Protein AF-A0AAN1D539-F1 (afdb_monomer_lite)

pLDDT: mean 79.66, std 16.35, range [31.19, 98.0]

Secondary structure (DSSP, 8-state):
-EEEE-STT-EEEEE-HHHHHHHHHHHHHHHHHHHTT-TT------TT-SS-----SS-HHHHHHHHHHHTT-GGGS-SS-TTT--HHHHHHHHHHHHHHHHHHHHTT--HHHHHHIIIII-----EEPPTT--HHHHHHHHHHH-----HHHHHHHHHHHHTTT-HHHHHHHHHHHHHHH-SSS-GGGGS-HHHHHHHTTTTTS-S----SHHHHHHHHSS--SSS--------HHHHHHHHHH---TTHHHHHTTEE-SS-HHHHHHHHHHHHT-S-----GGGHHHHHIIIIITSTTHHHHHHHHHHHHHHHHHHHHHHS-EEEEETTEEEEE-EEEEE-TTS-EEEEETT-BTTB-THHHHHHHHHHHHHHHHTS--TT-HHHHHHHHHHH-

Structure (mmCIF, N/CA/C/O backbone):
data_AF-A0AAN1D539-F1
#
_entry.id   AF-A0AAN1D539-F1
#
loop_
_atom_site.group_PDB
_atom_site.id
_atom_site.type_symbol
_atom_site.label_atom_id
_atom_site.label_alt_id
_atom_site.label_comp_id
_atom_site.label_asym_id
_atom_site.label_entity_id
_atom_site.label_seq_id
_atom_site.pdbx_PDB_ins_code
_atom_site.Cartn_x
_atom_site.Cartn_y
_atom_site.Cartn_z
_atom_site.occupancy
_atom_site.B_iso_or_equiv
_atom_site.auth_seq_id
_atom_site.auth_comp_id
_atom_site.auth_asym_id
_atom_site.auth_atom_id
_atom_site.pdbx_PDB_model_num
ATOM 1 N N . MET A 1 1 ? 2.096 -0.057 -26.545 1.00 83.75 1 MET A N 1
ATOM 2 C CA . MET A 1 1 ? 1.986 1.341 -27.005 1.00 83.75 1 MET A CA 1
ATOM 3 C C . MET A 1 1 ? 0.612 1.522 -27.594 1.00 83.75 1 MET A C 1
ATOM 5 O O . MET A 1 1 ? 0.191 0.674 -28.377 1.00 83.75 1 MET A O 1
ATOM 9 N N . VAL A 1 2 ? -0.075 2.587 -27.202 1.00 86.12 2 VAL A N 1
ATOM 10 C CA . VAL A 1 2 ? -1.389 2.921 -27.751 1.00 86.12 2 VAL A CA 1
ATOM 11 C C . VAL A 1 2 ? -1.200 3.983 -28.823 1.00 86.12 2 VAL A C 1
ATOM 13 O O . VAL A 1 2 ? -0.500 4.972 -28.594 1.00 86.12 2 VAL A O 1
ATOM 16 N N . VAL A 1 3 ? -1.780 3.757 -30.000 1.00 89.12 3 VAL A N 1
ATOM 17 C CA . VAL A 1 3 ? -1.596 4.623 -31.165 1.00 89.12 3 VAL A CA 1
ATOM 18 C C . VAL A 1 3 ? -2.914 4.986 -31.837 1.00 89.12 3 VAL A C 1
ATOM 20 O O . VAL A 1 3 ? -3.861 4.199 -31.842 1.00 89.12 3 VAL A O 1
ATOM 23 N N . PHE A 1 4 ? -2.936 6.154 -32.468 1.00 88.00 4 PHE A N 1
ATOM 24 C CA . PHE A 1 4 ? -3.959 6.566 -33.416 1.00 88.00 4 PHE A CA 1
ATOM 25 C C . PHE A 1 4 ? -3.418 6.463 -34.844 1.00 88.00 4 PHE A C 1
ATOM 27 O O . PHE A 1 4 ? -2.313 6.920 -35.139 1.00 88.00 4 PHE A O 1
ATOM 34 N N . ASP A 1 5 ? -4.189 5.845 -35.733 1.00 89.44 5 ASP A N 1
ATOM 35 C CA . ASP A 1 5 ? -3.827 5.697 -37.143 1.00 89.44 5 ASP A CA 1
ATOM 36 C C . ASP A 1 5 ? -4.238 6.961 -37.915 1.00 89.44 5 ASP A C 1
ATOM 38 O O . ASP A 1 5 ? -5.424 7.198 -38.157 1.00 89.44 5 ASP A O 1
ATOM 42 N N . ARG A 1 6 ? -3.253 7.790 -38.287 1.00 83.38 6 ARG A N 1
ATOM 43 C CA . ARG A 1 6 ? -3.459 9.015 -39.080 1.00 83.38 6 ARG A CA 1
ATOM 44 C C . ARG A 1 6 ? -3.491 8.729 -40.591 1.00 83.38 6 ARG A C 1
ATOM 46 O O . ARG A 1 6 ? -3.676 9.657 -41.377 1.00 83.38 6 ARG A O 1
ATOM 53 N N . GLY A 1 7 ? -3.345 7.466 -41.005 1.00 81.75 7 GLY A N 1
ATOM 54 C CA . GLY A 1 7 ? -3.226 7.047 -42.399 1.00 81.75 7 GLY A CA 1
ATOM 55 C C . GLY A 1 7 ? -1.806 7.193 -42.961 1.00 81.75 7 GLY A C 1
ATOM 56 O O . GLY A 1 7 ? -0.940 7.842 -42.377 1.00 81.75 7 GLY A O 1
ATOM 57 N N . SER A 1 8 ? -1.566 6.594 -44.133 1.00 78.06 8 SER A N 1
ATOM 58 C CA . SER A 1 8 ? -0.257 6.594 -44.823 1.00 78.06 8 SER A CA 1
ATOM 59 C C . SER A 1 8 ? 0.903 6.056 -43.967 1.00 78.06 8 SER A C 1
ATOM 61 O O . SER A 1 8 ? 1.977 6.652 -43.945 1.00 78.06 8 SER A O 1
ATOM 63 N N . ASP A 1 9 ? 0.664 4.970 -43.223 1.00 78.31 9 ASP A N 1
ATOM 64 C CA . ASP A 1 9 ? 1.610 4.362 -42.269 1.00 78.31 9 ASP A CA 1
ATOM 65 C C . ASP A 1 9 ? 2.126 5.312 -41.167 1.00 78.31 9 ASP A C 1
ATOM 67 O O . ASP A 1 9 ? 3.146 5.045 -40.527 1.00 78.31 9 ASP A O 1
ATOM 71 N N . ASN A 1 10 ? 1.407 6.409 -40.900 1.00 83.31 10 ASN A N 1
ATOM 72 C CA . ASN A 1 10 ? 1.716 7.325 -39.808 1.00 83.31 10 ASN A CA 1
ATOM 73 C C . ASN A 1 10 ? 0.854 7.016 -38.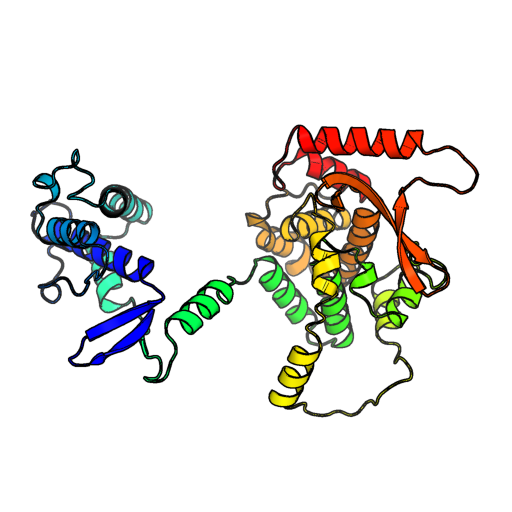583 1.00 83.31 10 ASN A C 1
ATOM 75 O O . ASN A 1 10 ? -0.375 7.112 -38.611 1.00 83.31 10 ASN A O 1
ATOM 79 N N . PHE A 1 11 ? 1.530 6.700 -37.482 1.00 87.88 11 PHE A N 1
ATOM 80 C CA . PHE A 1 11 ? 0.910 6.420 -36.195 1.00 87.88 11 PHE A CA 1
ATOM 81 C C . PHE A 1 11 ? 1.248 7.522 -35.202 1.00 87.88 11 PHE A C 1
ATOM 83 O O . PHE A 1 11 ? 2.417 7.771 -34.911 1.00 87.88 11 PHE A O 1
ATOM 90 N N . GLU A 1 12 ? 0.221 8.159 -34.657 1.00 88.31 12 GLU A N 1
ATOM 91 C CA . GLU A 1 12 ? 0.372 9.075 -33.537 1.00 88.31 12 GLU A CA 1
ATOM 92 C C . GLU A 1 12 ? 0.371 8.278 -32.236 1.00 88.31 12 GLU A C 1
ATOM 94 O O . GLU A 1 12 ? -0.512 7.458 -31.993 1.00 88.31 12 GLU A O 1
ATOM 99 N N . VAL A 1 13 ? 1.381 8.488 -31.397 1.00 88.06 13 VAL A N 1
ATOM 100 C CA . VAL A 1 13 ? 1.542 7.743 -30.146 1.00 88.06 13 VAL A CA 1
ATOM 101 C C . VAL A 1 13 ? 0.813 8.481 -29.032 1.00 88.06 13 VAL A C 1
ATOM 103 O O . VAL A 1 13 ? 1.277 9.523 -28.571 1.00 88.06 13 VAL A O 1
ATOM 106 N N . ILE A 1 14 ? -0.306 7.911 -28.589 1.00 84.00 14 ILE A N 1
ATOM 107 C CA . ILE A 1 14 ? -1.110 8.426 -27.473 1.00 84.00 14 ILE A CA 1
ATOM 108 C C . ILE A 1 14 ? -0.464 8.011 -26.146 1.00 84.00 14 ILE A C 1
ATOM 110 O O . ILE A 1 14 ? -0.338 8.825 -25.237 1.00 84.00 14 ILE A O 1
ATOM 114 N N . ASP A 1 15 ? 0.010 6.759 -26.068 1.00 83.69 15 ASP A N 1
ATOM 115 C CA . ASP A 1 15 ? 0.658 6.194 -24.880 1.00 83.69 15 ASP A CA 1
ATOM 116 C C . ASP A 1 15 ? 1.982 5.502 -25.174 1.00 83.69 15 ASP A C 1
ATOM 118 O O . ASP A 1 15 ? 2.130 4.747 -26.144 1.00 83.69 15 ASP A O 1
ATOM 122 N N . GLY A 1 16 ? 2.918 5.658 -24.244 1.00 85.06 16 GLY A N 1
ATOM 123 C CA . GLY A 1 16 ? 4.253 5.089 -24.334 1.00 85.06 16 GLY A CA 1
ATOM 124 C C . GLY A 1 16 ? 5.248 6.001 -25.043 1.00 85.06 16 GLY A C 1
ATOM 125 O O . GLY A 1 16 ? 6.306 5.522 -25.442 1.00 85.06 16 GLY A O 1
ATOM 126 N N . GLN A 1 17 ? 4.959 7.303 -25.159 1.00 85.50 17 GLN A N 1
ATOM 127 C CA . GLN A 1 17 ? 5.867 8.294 -25.756 1.00 85.50 17 GLN A CA 1
ATOM 128 C C . GLN A 1 17 ? 7.258 8.272 -25.101 1.00 85.50 17 GLN A C 1
ATOM 130 O O . GLN A 1 17 ? 8.275 8.254 -25.796 1.00 85.50 17 GLN A O 1
ATOM 135 N N . GLN A 1 18 ? 7.315 8.200 -23.765 1.00 85.25 18 GLN A N 1
ATOM 136 C CA . GLN A 1 18 ? 8.578 8.099 -23.026 1.00 85.25 18 GLN A CA 1
ATOM 137 C C . GLN A 1 18 ? 9.321 6.797 -23.354 1.00 85.25 18 GLN A C 1
ATOM 139 O O . GLN A 1 18 ? 10.505 6.833 -23.677 1.00 85.25 18 GLN A O 1
ATOM 144 N N . ARG A 1 19 ? 8.623 5.651 -23.347 1.00 88.81 19 ARG A N 1
ATOM 145 C CA . ARG A 1 19 ? 9.214 4.338 -23.663 1.00 88.81 19 ARG A CA 1
ATOM 146 C C . ARG A 1 19 ? 9.770 4.304 -25.088 1.00 88.81 19 ARG A C 1
ATOM 148 O O . ARG A 1 19 ? 10.906 3.882 -25.284 1.00 88.81 19 ARG A O 1
ATOM 155 N N . LEU A 1 20 ? 9.005 4.798 -26.062 1.00 89.88 20 LEU A N 1
ATOM 156 C CA . LEU A 1 20 ? 9.425 4.866 -27.461 1.00 89.88 20 LEU A CA 1
ATOM 157 C C . LEU A 1 20 ? 10.645 5.773 -27.645 1.00 89.88 20 LEU A C 1
ATOM 159 O O . LEU A 1 20 ? 11.575 5.417 -28.369 1.00 89.88 20 LEU A O 1
ATOM 163 N N . THR A 1 21 ? 10.666 6.919 -26.962 1.00 89.06 21 THR A N 1
ATOM 164 C CA . THR A 1 21 ? 11.804 7.845 -26.993 1.00 89.06 21 THR A CA 1
ATOM 165 C C . THR A 1 21 ? 13.057 7.180 -26.426 1.00 89.06 21 THR A C 1
ATOM 167 O O . THR A 1 21 ? 14.102 7.201 -27.070 1.00 89.06 21 THR A O 1
ATOM 170 N N . THR A 1 22 ? 12.953 6.520 -25.270 1.00 90.44 22 THR A N 1
ATOM 171 C CA . THR A 1 22 ? 14.075 5.810 -24.641 1.00 90.44 22 THR A CA 1
ATOM 172 C C . THR A 1 22 ? 14.619 4.694 -25.528 1.00 90.44 22 THR A C 1
ATOM 174 O O . THR A 1 22 ? 15.829 4.618 -25.729 1.00 90.44 22 THR A O 1
ATOM 177 N N . LEU A 1 23 ? 13.748 3.862 -26.108 1.00 90.94 23 LEU A N 1
ATOM 178 C CA . LEU A 1 23 ? 14.161 2.798 -27.030 1.00 90.94 23 LEU A CA 1
ATOM 179 C C . LEU A 1 23 ? 14.829 3.365 -28.291 1.00 90.94 23 LEU A C 1
ATOM 181 O O . LEU A 1 23 ? 15.831 2.823 -28.750 1.00 90.94 23 LEU A O 1
ATOM 185 N N . SER A 1 24 ? 14.330 4.491 -28.808 1.00 90.00 24 SER A N 1
ATOM 186 C CA . SER A 1 24 ? 14.924 5.173 -29.965 1.00 90.00 24 SER A CA 1
ATOM 187 C C . SER A 1 24 ? 16.320 5.723 -29.656 1.00 90.00 24 SER A C 1
ATOM 189 O O . SER A 1 24 ? 17.230 5.583 -30.471 1.00 90.00 24 SER A O 1
ATOM 191 N N . LEU A 1 25 ? 16.512 6.317 -28.472 1.00 90.31 25 LEU A N 1
ATOM 192 C CA . LEU A 1 25 ? 17.819 6.802 -28.014 1.00 90.31 25 LEU A CA 1
ATOM 193 C C . LEU A 1 25 ? 18.802 5.651 -27.770 1.00 90.31 25 LEU A C 1
ATOM 195 O O . LEU A 1 25 ? 19.975 5.766 -28.119 1.00 90.31 25 LEU A O 1
ATOM 199 N N . LEU A 1 26 ? 18.323 4.537 -27.214 1.00 90.19 26 LEU A N 1
ATOM 200 C CA . LEU A 1 26 ? 19.119 3.334 -26.995 1.00 90.19 26 LEU A CA 1
ATOM 201 C C . LEU A 1 26 ? 19.594 2.737 -28.326 1.00 90.19 26 LEU A C 1
ATOM 203 O O . LEU A 1 26 ? 20.782 2.473 -28.489 1.00 90.19 26 LEU A O 1
ATOM 207 N N . ALA A 1 27 ? 18.697 2.610 -29.308 1.00 88.88 27 ALA A N 1
ATOM 208 C CA . ALA A 1 27 ? 19.045 2.157 -30.653 1.00 88.88 27 ALA A CA 1
ATOM 209 C C . ALA A 1 27 ? 20.034 3.108 -31.352 1.00 88.88 27 ALA A C 1
ATOM 211 O O . ALA A 1 27 ? 20.962 2.652 -32.018 1.00 88.88 27 ALA A O 1
ATOM 212 N N . ALA A 1 28 ? 19.880 4.427 -31.172 1.00 87.44 28 ALA A N 1
ATOM 213 C CA . ALA A 1 28 ? 20.818 5.413 -31.706 1.00 87.44 28 ALA A CA 1
ATOM 214 C C . ALA A 1 28 ? 22.221 5.280 -31.087 1.00 87.44 28 ALA A C 1
ATOM 216 O O . ALA A 1 28 ? 23.207 5.340 -31.818 1.00 87.44 28 ALA A O 1
ATOM 217 N N . TYR A 1 29 ? 22.313 5.035 -29.776 1.00 87.38 29 TYR A N 1
ATOM 218 C CA . TYR A 1 29 ? 23.590 4.796 -29.097 1.00 87.38 29 TYR A CA 1
ATOM 219 C C . TYR A 1 29 ? 24.289 3.531 -29.603 1.00 87.38 29 TYR A C 1
ATOM 221 O O . TYR A 1 29 ? 25.480 3.561 -29.909 1.00 87.38 29 TYR A O 1
ATOM 229 N N . LEU A 1 30 ? 23.546 2.429 -29.736 1.00 85.94 30 LEU A N 1
ATOM 230 C CA . LEU A 1 30 ? 24.086 1.174 -30.264 1.00 85.94 30 LEU A CA 1
ATOM 231 C C . LEU A 1 30 ? 24.612 1.362 -31.693 1.00 85.94 30 LEU A C 1
ATOM 233 O O . LEU A 1 30 ? 25.736 0.970 -31.992 1.00 85.94 30 LEU A O 1
ATOM 237 N N . LYS A 1 31 ? 23.853 2.069 -32.537 1.00 82.75 31 LYS A N 1
ATOM 238 C CA . LYS A 1 31 ? 24.268 2.430 -33.898 1.00 82.75 31 LYS A CA 1
ATOM 239 C C . LYS A 1 31 ? 25.546 3.274 -33.933 1.00 82.75 31 LYS A C 1
ATOM 241 O O . LYS A 1 31 ? 26.402 3.038 -34.787 1.00 82.75 31 LYS A O 1
ATOM 246 N N . GLU A 1 32 ? 25.685 4.246 -33.027 1.00 81.75 32 GLU A N 1
ATOM 247 C CA . GLU A 1 32 ? 26.904 5.056 -32.901 1.00 81.75 32 GLU A CA 1
ATOM 248 C C . GLU A 1 32 ? 28.120 4.164 -32.620 1.00 81.75 32 GLU A C 1
ATOM 250 O O . GLU A 1 32 ? 29.130 4.275 -33.312 1.00 81.75 32 GLU A O 1
ATOM 255 N N . LYS A 1 33 ? 27.999 3.248 -31.652 1.00 78.56 33 LYS A N 1
ATOM 256 C CA . LYS A 1 33 ? 29.096 2.379 -31.198 1.00 78.56 33 LYS A CA 1
ATOM 257 C C . LYS A 1 33 ? 29.508 1.323 -32.209 1.00 78.56 33 LYS A C 1
ATOM 259 O O . LYS A 1 33 ? 30.693 1.030 -32.325 1.00 78.56 33 LYS A O 1
ATOM 264 N N . THR A 1 34 ? 28.563 0.820 -32.991 1.00 71.38 34 THR A N 1
ATOM 265 C CA . THR A 1 34 ? 28.870 -0.057 -34.122 1.00 71.38 34 THR A CA 1
ATOM 266 C C . THR A 1 34 ? 29.626 0.678 -35.235 1.00 71.38 34 THR A C 1
ATOM 268 O O . THR A 1 34 ? 30.479 0.090 -35.891 1.00 71.38 34 THR A O 1
ATOM 271 N N . SER A 1 35 ? 29.363 1.975 -35.432 1.00 66.12 35 SER A N 1
ATOM 272 C CA . SER A 1 35 ? 29.971 2.759 -36.518 1.00 66.12 35 SER A CA 1
ATOM 273 C C . SER A 1 35 ? 31.392 3.254 -36.211 1.00 66.12 35 SER A C 1
ATOM 275 O O . SER A 1 35 ? 32.123 3.600 -37.136 1.00 66.12 35 SER A O 1
ATOM 277 N N . THR A 1 36 ? 31.793 3.339 -34.937 1.00 61.22 36 THR A N 1
ATOM 278 C CA . THR A 1 36 ? 33.061 3.966 -34.511 1.00 61.22 36 THR A CA 1
ATOM 279 C C . THR A 1 36 ? 34.236 3.000 -34.318 1.00 61.22 36 THR A C 1
ATOM 281 O O . THR A 1 36 ? 35.295 3.447 -33.887 1.00 61.22 36 THR A O 1
ATOM 284 N N . GLN A 1 37 ? 34.102 1.712 -34.671 1.00 56.34 37 GLN A N 1
ATOM 285 C CA . GLN A 1 37 ? 35.141 0.676 -34.488 1.00 56.34 37 GLN A CA 1
ATOM 286 C C . GLN A 1 37 ? 35.806 0.714 -33.091 1.00 56.34 37 GLN A C 1
ATOM 288 O O . GLN A 1 37 ? 37.014 0.519 -32.948 1.00 56.34 37 GLN A O 1
ATOM 293 N N . GLU A 1 38 ? 35.032 0.974 -32.031 1.00 57.44 38 GLU A N 1
ATOM 294 C CA . GLU A 1 38 ? 35.539 0.815 -30.666 1.00 57.44 38 GLU A CA 1
ATOM 295 C C . GLU A 1 38 ? 35.764 -0.677 -30.375 1.00 57.44 38 GLU A C 1
ATOM 297 O O . GLU A 1 38 ? 34.869 -1.505 -30.531 1.00 57.44 38 GLU A O 1
ATOM 302 N N . THR A 1 39 ? 36.967 -1.012 -29.909 1.00 52.66 39 THR A N 1
ATOM 303 C CA . THR A 1 39 ? 37.576 -2.357 -29.860 1.00 52.66 39 THR A CA 1
ATOM 304 C C . THR A 1 39 ? 36.817 -3.450 -29.092 1.00 52.66 39 THR A C 1
ATOM 306 O O . THR A 1 39 ? 37.207 -4.613 -29.173 1.00 52.66 39 THR A O 1
ATOM 309 N N . ASN A 1 40 ? 35.728 -3.119 -28.392 1.00 57.81 40 ASN A N 1
ATOM 310 C CA . ASN A 1 40 ? 34.916 -4.070 -27.619 1.00 57.81 40 ASN A CA 1
ATOM 311 C C . ASN A 1 40 ? 33.509 -4.318 -28.197 1.00 57.81 40 ASN A C 1
ATOM 313 O O . ASN A 1 40 ? 32.814 -5.216 -27.722 1.00 57.81 40 ASN A O 1
ATOM 317 N N . TRP A 1 41 ? 33.075 -3.546 -29.197 1.00 61.78 41 TRP A N 1
ATOM 318 C CA . TRP A 1 41 ? 31.762 -3.683 -29.832 1.00 61.78 41 TRP A CA 1
ATOM 319 C C . TRP A 1 41 ? 31.975 -4.225 -31.249 1.00 61.78 41 TRP A C 1
ATOM 321 O O . TRP A 1 41 ? 32.302 -3.479 -32.165 1.00 61.78 41 TRP A O 1
ATOM 331 N N . GLN A 1 42 ? 31.845 -5.542 -31.424 1.00 60.06 42 GLN A N 1
ATOM 332 C CA . GLN A 1 42 ? 31.804 -6.138 -32.768 1.00 60.06 42 GLN A CA 1
ATOM 333 C C . GLN A 1 42 ? 30.591 -5.606 -33.537 1.00 60.06 42 GLN A C 1
ATOM 335 O O . GLN A 1 42 ? 29.627 -5.133 -32.928 1.00 60.06 42 GLN A O 1
ATOM 340 N N . GLU A 1 43 ? 30.646 -5.694 -34.866 1.00 62.12 43 GLU A N 1
ATOM 341 C CA . GLU A 1 43 ? 29.574 -5.230 -35.741 1.00 62.12 43 GLU A CA 1
ATOM 342 C C . GLU A 1 43 ? 28.233 -5.859 -35.346 1.00 62.12 43 GLU A C 1
ATOM 344 O O . GLU A 1 43 ? 28.037 -7.069 -35.429 1.00 62.12 43 GLU A O 1
ATOM 349 N N . VAL A 1 44 ? 27.314 -5.019 -34.871 1.00 65.38 44 VAL A N 1
ATOM 350 C CA . VAL A 1 44 ? 25.910 -5.379 -34.683 1.00 65.38 44 VAL A CA 1
ATOM 351 C C . VAL A 1 44 ? 25.204 -5.014 -35.981 1.00 65.38 44 VAL A C 1
ATOM 353 O O . VAL A 1 44 ? 25.299 -3.878 -36.441 1.00 65.38 44 VAL A O 1
ATOM 356 N N . GLU A 1 45 ? 24.483 -5.949 -36.587 1.00 66.38 45 GLU A N 1
ATOM 357 C CA . GLU A 1 45 ? 23.760 -5.682 -37.830 1.00 66.38 45 GLU A CA 1
ATOM 358 C C . GLU A 1 45 ? 22.523 -4.803 -37.546 1.00 66.38 45 GLU A C 1
ATOM 360 O O . GLU A 1 45 ? 21.474 -5.273 -37.108 1.00 66.38 45 GLU A O 1
ATOM 365 N N . ILE A 1 46 ? 22.650 -3.484 -37.745 1.00 73.19 46 ILE A N 1
ATOM 366 C CA . ILE A 1 46 ? 21.570 -2.494 -37.534 1.00 73.19 46 ILE A CA 1
ATOM 367 C C . ILE A 1 46 ? 21.135 -1.865 -38.875 1.00 73.19 46 ILE A C 1
ATOM 369 O O . ILE A 1 46 ? 20.691 -0.714 -38.956 1.00 73.19 46 ILE A O 1
ATOM 373 N N . ASP A 1 47 ? 21.224 -2.639 -39.955 1.00 73.38 47 ASP A N 1
ATOM 374 C CA . ASP A 1 47 ? 20.901 -2.204 -41.319 1.00 73.38 47 ASP A CA 1
ATOM 375 C C . ASP A 1 47 ? 19.439 -1.796 -41.501 1.00 73.38 47 ASP A C 1
ATOM 377 O O . ASP A 1 47 ? 19.103 -1.014 -42.389 1.00 73.38 47 ASP A O 1
ATOM 381 N N . TRP A 1 48 ? 18.544 -2.268 -40.642 1.00 81.50 48 TRP A N 1
ATOM 382 C CA . TRP A 1 48 ? 17.137 -1.885 -40.666 1.00 81.50 48 TRP A CA 1
ATOM 383 C C . TRP A 1 48 ? 16.899 -0.461 -40.112 1.00 81.50 48 TRP A C 1
ATOM 385 O O . TRP A 1 48 ? 15.929 0.196 -40.499 1.00 81.50 48 TRP A O 1
ATOM 395 N N . PHE A 1 49 ? 17.790 0.086 -39.269 1.00 82.25 49 PHE A N 1
ATOM 396 C CA . PHE A 1 49 ? 17.612 1.386 -38.595 1.00 82.25 49 PHE A CA 1
ATOM 397 C C . PHE A 1 49 ? 18.253 2.555 -39.369 1.00 82.25 49 PHE A C 1
ATOM 399 O O . PHE A 1 49 ? 19.045 3.357 -38.854 1.00 82.25 49 PHE A O 1
ATOM 406 N N . LYS A 1 50 ? 17.908 2.670 -40.658 1.00 77.81 50 LYS A N 1
ATOM 407 C CA . LYS A 1 50 ? 18.435 3.715 -41.563 1.00 77.81 50 LYS A CA 1
ATOM 408 C C . LYS A 1 50 ? 17.843 5.096 -41.298 1.00 77.81 50 LYS A C 1
ATOM 410 O O . LYS A 1 50 ? 18.534 6.099 -41.470 1.00 77.81 50 LYS A O 1
ATOM 415 N N . ARG A 1 51 ? 16.590 5.152 -40.845 1.00 81.50 51 ARG A N 1
ATOM 416 C CA . ARG A 1 51 ? 15.857 6.391 -40.559 1.00 81.50 51 ARG A CA 1
ATOM 417 C C . ARG A 1 51 ? 15.299 6.381 -39.138 1.00 81.50 51 ARG A C 1
ATOM 419 O O . ARG A 1 51 ? 14.923 5.330 -38.625 1.00 81.50 51 ARG A O 1
ATOM 426 N N . LEU A 1 52 ? 15.216 7.561 -38.532 1.00 81.56 52 LEU A N 1
ATOM 427 C CA . LEU A 1 52 ? 14.532 7.746 -37.261 1.00 81.56 52 LEU A CA 1
ATOM 428 C C . LEU A 1 52 ? 13.017 7.651 -37.497 1.00 81.56 52 LEU A C 1
ATOM 430 O O . LEU A 1 52 ? 12.444 8.503 -38.170 1.00 81.56 52 LEU A O 1
ATOM 434 N N . ASN A 1 53 ? 12.370 6.629 -36.937 1.00 82.19 53 ASN A N 1
ATOM 435 C CA . ASN A 1 53 ? 10.917 6.421 -37.032 1.00 82.19 53 ASN A CA 1
ATOM 436 C C . ASN A 1 53 ? 10.139 7.175 -35.927 1.00 82.19 53 ASN A C 1
ATOM 438 O O . ASN A 1 53 ? 9.092 6.718 -35.480 1.00 82.19 53 ASN A O 1
ATOM 442 N N . LEU A 1 54 ? 10.670 8.306 -35.450 1.00 85.94 54 LEU A N 1
ATOM 443 C CA . LEU A 1 54 ? 10.105 9.118 -34.371 1.00 85.94 54 LEU A CA 1
ATOM 444 C C . LEU A 1 54 ? 10.067 10.588 -34.802 1.00 85.94 54 LEU A C 1
ATOM 446 O O . LEU A 1 54 ? 11.077 11.125 -35.263 1.00 85.94 54 LEU A O 1
ATOM 450 N N . ARG A 1 55 ? 8.908 11.231 -34.630 1.00 85.81 55 ARG A N 1
ATOM 451 C CA . ARG A 1 55 ? 8.689 12.646 -34.941 1.00 85.81 55 ARG A CA 1
ATOM 452 C C . ARG A 1 55 ? 7.937 13.334 -33.804 1.00 85.81 55 ARG A C 1
ATOM 454 O O . ARG A 1 55 ? 6.971 12.777 -33.292 1.00 85.81 55 ARG A O 1
ATOM 461 N N . PHE A 1 56 ? 8.354 14.545 -33.439 1.00 83.69 56 PHE A N 1
ATOM 462 C CA . PHE A 1 56 ? 7.607 15.414 -32.524 1.00 83.69 56 PHE A CA 1
ATOM 463 C C . PHE A 1 56 ? 6.887 16.529 -33.288 1.00 83.69 56 PHE A C 1
ATOM 465 O O . PHE A 1 56 ? 7.544 17.344 -33.934 1.00 83.69 56 PHE A O 1
ATOM 472 N N . ASP A 1 57 ? 5.563 16.619 -33.154 1.00 76.50 57 ASP A N 1
ATOM 473 C CA . ASP A 1 57 ? 4.771 17.650 -33.843 1.00 76.50 57 ASP A CA 1
ATOM 474 C C . ASP A 1 57 ? 4.851 19.025 -33.163 1.00 76.50 57 ASP A C 1
ATOM 476 O O . ASP A 1 57 ? 5.011 20.041 -33.835 1.00 76.50 57 ASP A O 1
ATOM 480 N N . SER A 1 58 ? 4.816 19.080 -31.827 1.00 76.69 58 SER A N 1
ATOM 481 C CA . SER A 1 58 ? 4.805 20.350 -31.072 1.00 76.69 58 SER A CA 1
ATOM 482 C C . SER A 1 58 ? 6.119 20.665 -30.348 1.00 76.69 58 SER A C 1
ATOM 484 O O . SER A 1 58 ? 6.187 21.621 -29.578 1.00 76.69 58 SER A O 1
ATOM 486 N N . ARG A 1 59 ? 7.176 19.863 -30.551 1.00 79.69 59 ARG A N 1
ATOM 487 C CA . ARG A 1 59 ? 8.476 20.019 -29.864 1.00 79.69 59 ARG A CA 1
ATOM 488 C C . ARG A 1 59 ? 9.642 20.066 -30.861 1.00 79.69 59 ARG A C 1
ATOM 490 O O . ARG A 1 59 ? 10.447 19.131 -30.903 1.00 79.69 59 ARG A O 1
ATOM 497 N N . PRO A 1 60 ? 9.780 21.153 -31.642 1.00 80.00 60 PRO A N 1
ATOM 498 C CA . PRO A 1 60 ? 10.820 21.266 -32.670 1.00 80.00 60 PRO A CA 1
ATOM 499 C C . PRO A 1 60 ? 12.243 21.135 -32.100 1.00 80.00 60 PRO A C 1
ATOM 501 O O . PRO A 1 60 ? 13.108 20.536 -32.734 1.00 80.00 60 PRO A O 1
ATOM 504 N N . ASN A 1 61 ? 12.479 21.595 -30.868 1.00 80.62 61 ASN A N 1
ATOM 505 C CA . ASN A 1 61 ? 13.789 21.484 -30.212 1.00 80.62 61 ASN A CA 1
ATOM 506 C C . ASN A 1 61 ? 14.132 20.027 -29.860 1.00 80.62 61 ASN A C 1
ATOM 508 O O . ASN A 1 61 ? 15.277 19.597 -30.016 1.00 80.62 61 ASN A O 1
ATOM 512 N N . SER A 1 62 ? 13.143 19.246 -29.407 1.00 82.62 62 SER A N 1
ATOM 513 C CA . SER A 1 62 ? 13.305 17.810 -29.146 1.00 82.62 62 SER A CA 1
ATOM 514 C C . SER A 1 62 ? 13.572 17.051 -30.443 1.00 82.62 62 SER A C 1
ATOM 516 O O . SER A 1 62 ? 14.484 16.228 -30.477 1.00 82.62 62 SER A O 1
ATOM 518 N N . GLN A 1 63 ? 12.852 17.392 -31.519 1.00 84.69 63 GLN A N 1
ATOM 519 C CA . GLN A 1 63 ? 13.077 16.824 -32.850 1.00 84.69 63 GLN A CA 1
ATOM 520 C C . GLN A 1 63 ? 14.508 17.076 -33.335 1.00 84.69 63 GLN A C 1
ATOM 522 O O . GLN A 1 63 ? 15.218 16.130 -33.668 1.00 84.69 63 GLN A O 1
ATOM 527 N N . ALA A 1 64 ? 14.961 18.333 -33.299 1.00 82.25 64 ALA A N 1
ATOM 528 C CA . ALA A 1 64 ? 16.312 18.702 -33.715 1.00 82.25 64 ALA A CA 1
ATOM 529 C C . ALA A 1 64 ? 17.392 17.964 -32.903 1.00 82.25 64 ALA A C 1
ATOM 531 O O . ALA A 1 64 ? 18.398 17.517 -33.455 1.00 82.25 64 ALA A O 1
ATOM 532 N N . THR A 1 65 ? 17.162 17.785 -31.599 1.00 83.81 65 THR A N 1
ATOM 533 C CA . THR A 1 65 ? 18.106 17.103 -30.702 1.00 83.81 65 THR A CA 1
ATOM 534 C C . THR A 1 65 ? 18.199 15.607 -31.001 1.00 83.81 65 THR A C 1
ATOM 536 O O . THR A 1 65 ? 19.307 15.093 -31.138 1.00 83.81 65 THR A O 1
ATOM 539 N N . ILE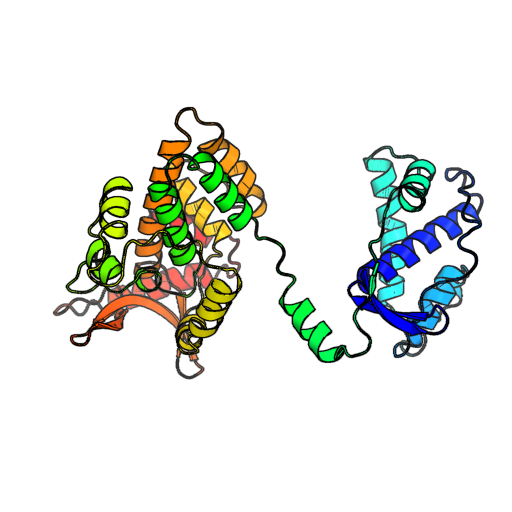 A 1 66 ? 17.070 14.899 -31.148 1.00 84.94 66 ILE A N 1
ATOM 540 C CA . ILE A 1 66 ? 17.098 13.461 -31.475 1.00 84.94 66 ILE A CA 1
ATOM 541 C C . ILE A 1 66 ? 17.676 13.229 -32.871 1.00 84.94 66 ILE A C 1
ATOM 543 O O . ILE A 1 66 ? 18.460 12.301 -33.054 1.00 84.94 66 ILE A O 1
ATOM 547 N N . GLU A 1 67 ? 17.367 14.081 -33.849 1.00 85.50 67 GLU A N 1
ATOM 548 C CA . GLU A 1 67 ? 17.978 13.979 -35.176 1.00 85.50 67 GLU A CA 1
ATOM 549 C C . GLU A 1 67 ? 19.496 14.177 -35.143 1.00 85.50 67 GLU A C 1
ATOM 551 O O . GLU A 1 67 ? 20.226 13.466 -35.838 1.00 85.50 67 GLU A O 1
ATOM 556 N N . ALA A 1 68 ? 19.986 15.123 -34.339 1.00 84.12 68 ALA A N 1
ATOM 557 C CA . ALA A 1 68 ? 21.416 15.328 -34.155 1.00 84.12 68 ALA A CA 1
ATOM 558 C C . ALA A 1 68 ? 22.081 14.129 -33.466 1.00 84.12 68 ALA A C 1
ATOM 560 O O . ALA A 1 68 ? 23.156 13.719 -33.900 1.00 84.12 68 ALA A O 1
ATOM 561 N N . ILE A 1 69 ? 21.436 13.529 -32.460 1.00 85.06 69 ILE A N 1
ATOM 562 C CA . ILE A 1 69 ? 21.896 12.286 -31.819 1.00 85.06 69 ILE A CA 1
ATOM 563 C C . ILE A 1 69 ? 21.963 11.150 -32.845 1.00 85.06 69 ILE A C 1
ATOM 565 O O . ILE A 1 69 ? 23.010 10.537 -33.022 1.00 85.06 69 ILE A O 1
ATOM 569 N N . PHE A 1 70 ? 20.884 10.924 -33.595 1.00 84.69 70 PHE A N 1
ATOM 570 C CA . PHE A 1 70 ? 20.800 9.853 -34.589 1.00 84.69 70 PHE A CA 1
ATOM 571 C C . PHE A 1 70 ? 21.832 9.989 -35.721 1.00 84.69 70 PHE A C 1
ATOM 573 O O . PHE A 1 70 ? 22.318 8.987 -36.241 1.00 84.69 70 PHE A O 1
ATOM 580 N N . ARG A 1 71 ? 22.176 11.224 -36.116 1.00 80.94 71 ARG A N 1
ATOM 581 C CA . ARG A 1 71 ? 23.202 11.514 -37.135 1.00 80.94 71 ARG A CA 1
ATOM 582 C C . ARG A 1 71 ? 24.627 11.591 -36.569 1.00 80.94 71 ARG A C 1
ATOM 584 O O . ARG A 1 71 ? 25.533 11.951 -37.316 1.00 80.94 71 ARG A O 1
ATOM 591 N N . ASN A 1 72 ? 24.821 11.304 -35.281 1.00 75.62 72 ASN A N 1
ATOM 592 C CA . ASN A 1 72 ? 26.089 11.454 -34.564 1.00 75.62 72 ASN A CA 1
ATOM 593 C C . ASN A 1 72 ? 26.704 12.869 -34.678 1.00 75.62 72 ASN A C 1
ATOM 595 O O . ASN A 1 72 ? 27.900 13.058 -34.878 1.00 75.62 72 ASN A O 1
ATOM 599 N N . ARG A 1 73 ? 25.857 13.900 -34.594 1.00 75.75 73 ARG A N 1
ATOM 600 C CA . ARG A 1 73 ? 26.231 15.324 -34.672 1.00 75.75 73 ARG A CA 1
ATOM 601 C C . ARG A 1 73 ? 26.000 16.057 -33.353 1.00 75.75 73 ARG A C 1
ATOM 603 O O . ARG A 1 73 ? 25.798 17.269 -33.340 1.00 75.75 73 ARG A O 1
ATOM 610 N N . VAL A 1 74 ? 26.042 15.340 -32.232 1.00 70.44 74 VAL A N 1
ATOM 611 C CA . VAL A 1 74 ? 25.760 15.888 -30.894 1.00 70.44 74 VAL A CA 1
ATOM 612 C C . VAL A 1 74 ? 26.693 17.054 -30.539 1.00 70.44 74 VAL A C 1
ATOM 614 O O . VAL A 1 74 ? 26.254 18.012 -29.916 1.00 70.44 74 VAL A O 1
ATOM 617 N N . GLN A 1 75 ? 27.947 17.027 -31.003 1.00 65.00 75 GLN A N 1
ATOM 618 C CA . GLN A 1 75 ? 28.932 18.101 -30.790 1.00 65.00 75 GLN A CA 1
ATOM 619 C C . GLN A 1 75 ? 28.608 19.401 -31.548 1.00 65.00 75 GLN A C 1
ATOM 621 O O . GLN A 1 75 ? 29.111 20.458 -31.190 1.00 65.00 75 GLN A O 1
ATOM 626 N N . SER A 1 76 ? 27.767 19.333 -32.586 1.00 60.78 76 SER A N 1
ATOM 627 C CA . SER A 1 76 ? 27.316 20.509 -33.347 1.00 60.78 76 SER A CA 1
ATOM 628 C C . SER A 1 76 ? 26.107 21.212 -32.717 1.00 60.78 76 SER A C 1
ATOM 630 O O . SER A 1 76 ? 25.655 22.237 -33.228 1.00 60.78 76 SER A O 1
ATOM 632 N N . LEU A 1 77 ? 25.562 20.659 -31.626 1.00 63.47 77 LEU A N 1
ATOM 633 C CA . LEU A 1 77 ? 24.466 21.277 -30.894 1.00 63.47 77 LEU A CA 1
ATOM 634 C C . LEU A 1 77 ? 25.004 22.408 -30.020 1.00 63.47 77 LEU A C 1
ATOM 636 O O . LEU A 1 77 ? 25.846 22.194 -29.152 1.00 63.47 77 LEU A O 1
ATOM 640 N N . ASP A 1 78 ? 24.458 23.603 -30.222 1.00 59.28 78 ASP A N 1
ATOM 641 C CA . ASP A 1 78 ? 24.647 24.725 -29.312 1.00 59.28 78 ASP A CA 1
ATOM 642 C C . ASP A 1 78 ? 23.890 24.440 -28.001 1.00 59.28 78 ASP A C 1
ATOM 644 O O . ASP A 1 78 ? 22.652 24.437 -27.956 1.00 59.28 78 ASP A O 1
ATOM 648 N N . LEU A 1 79 ? 24.651 24.114 -26.953 1.00 57.50 79 LEU A N 1
ATOM 649 C CA . LEU A 1 79 ? 24.150 23.775 -25.617 1.00 57.50 79 LEU A CA 1
ATOM 650 C C . LEU A 1 79 ? 23.813 25.016 -24.779 1.00 57.50 79 LEU A C 1
ATOM 652 O O . LEU A 1 79 ? 23.140 24.884 -23.758 1.00 57.50 79 LEU A O 1
ATOM 656 N N . GLU A 1 80 ? 24.254 26.202 -25.204 1.00 52.84 80 GLU A N 1
ATOM 657 C CA . GLU A 1 80 ? 24.037 27.466 -24.488 1.00 52.84 80 GLU A CA 1
ATOM 658 C C . GLU A 1 80 ? 22.766 28.192 -24.960 1.00 52.84 80 GLU A C 1
ATOM 660 O O . GLU A 1 80 ? 22.257 29.083 -24.279 1.00 52.84 80 GLU A O 1
ATOM 665 N N . SER A 1 81 ? 22.188 27.759 -26.086 1.00 55.97 81 SER A N 1
ATOM 666 C CA . SER A 1 81 ? 20.937 28.289 -26.635 1.00 55.97 81 SER A CA 1
ATOM 667 C C . SER A 1 81 ? 19.731 27.369 -26.346 1.00 55.97 81 SER A C 1
ATOM 669 O O . SER A 1 81 ? 19.422 26.494 -27.164 1.00 55.97 81 SER A O 1
ATOM 671 N N . PRO A 1 82 ? 18.927 27.608 -25.285 1.00 53.91 82 PRO A N 1
ATOM 672 C CA . PRO A 1 82 ? 17.725 26.813 -24.967 1.00 53.91 82 PRO A CA 1
ATOM 673 C C . PRO A 1 82 ? 16.632 26.851 -26.055 1.00 53.91 82 PRO A C 1
ATOM 675 O O . PRO A 1 82 ? 15.672 26.082 -26.024 1.00 53.91 82 PRO A O 1
ATOM 678 N N . LYS A 1 83 ? 16.773 27.731 -27.056 1.00 55.22 83 LYS A N 1
ATOM 679 C CA . LYS A 1 83 ? 15.887 27.812 -28.226 1.00 55.22 83 LYS A CA 1
ATOM 680 C C . LYS A 1 83 ? 16.199 26.787 -29.328 1.00 55.22 83 LYS A C 1
ATOM 682 O O . LYS A 1 83 ? 15.417 26.710 -30.266 1.00 55.22 83 LYS A O 1
ATOM 687 N N . LYS A 1 84 ? 17.309 26.037 -29.257 1.00 58.84 84 LYS A N 1
ATOM 688 C CA . LYS A 1 84 ? 17.755 25.139 -30.347 1.00 58.84 84 LYS A CA 1
ATOM 689 C C . LYS A 1 84 ? 17.929 23.672 -29.950 1.00 58.84 84 LYS A C 1
ATOM 691 O O . LYS A 1 84 ? 17.938 22.818 -30.832 1.00 58.84 84 LYS A O 1
ATOM 696 N N . SER A 1 85 ? 18.038 23.361 -28.660 1.00 61.47 85 SER A N 1
ATOM 697 C CA . SER A 1 85 ? 18.252 21.995 -28.171 1.00 61.47 85 SER A CA 1
ATOM 698 C C . SER A 1 85 ? 17.381 21.692 -26.948 1.00 61.47 85 SER A C 1
ATOM 700 O O . SER A 1 85 ? 17.034 22.579 -26.170 1.00 61.47 85 SER A O 1
ATOM 702 N N . ASN A 1 86 ? 16.965 20.433 -26.801 1.00 75.88 86 ASN A N 1
ATOM 703 C CA . ASN A 1 86 ? 16.247 19.946 -25.628 1.00 75.88 86 ASN A CA 1
ATOM 704 C C . ASN A 1 86 ? 17.246 19.250 -24.691 1.00 75.88 86 ASN A C 1
ATOM 706 O O . ASN A 1 86 ? 17.768 18.174 -24.995 1.00 75.88 86 ASN A O 1
ATOM 710 N N . ILE A 1 87 ? 17.499 19.880 -23.544 1.00 77.62 87 ILE A N 1
ATOM 711 C CA . ILE A 1 87 ? 18.485 19.427 -22.556 1.00 77.62 87 ILE A CA 1
ATOM 712 C C . ILE A 1 87 ? 18.088 18.076 -21.939 1.00 77.62 87 ILE A C 1
ATOM 714 O O . ILE A 1 87 ? 18.962 17.262 -21.653 1.00 77.62 87 ILE A O 1
ATOM 718 N N . GLU A 1 88 ? 16.793 17.796 -21.772 1.00 79.88 88 GLU A N 1
ATOM 719 C CA . GLU A 1 88 ? 16.299 16.556 -21.154 1.00 79.88 88 GLU A CA 1
ATOM 720 C C . GLU A 1 88 ? 16.598 15.333 -22.024 1.00 79.88 88 GLU A C 1
ATOM 722 O O . GLU A 1 88 ? 17.127 14.336 -21.536 1.00 79.88 88 GLU A O 1
ATOM 727 N N . VAL A 1 89 ? 16.327 15.430 -23.329 1.00 82.62 89 VAL A N 1
ATOM 728 C CA . VAL A 1 89 ? 16.644 14.380 -24.312 1.00 82.62 89 VAL A CA 1
ATOM 729 C C . VAL A 1 89 ? 18.149 14.116 -24.343 1.00 82.62 89 VAL A C 1
ATOM 731 O O . VAL A 1 89 ? 18.586 12.965 -24.321 1.00 82.62 89 VAL A O 1
ATOM 734 N N . LEU A 1 90 ? 18.952 15.184 -24.353 1.00 83.62 90 LEU A N 1
ATOM 735 C CA . LEU A 1 90 ? 20.408 15.083 -24.326 1.00 83.62 90 LEU A CA 1
ATOM 736 C C . LEU A 1 90 ? 20.905 14.427 -23.029 1.00 83.62 90 LEU A C 1
ATOM 738 O O . LEU A 1 90 ? 21.809 13.593 -23.057 1.00 83.62 90 LEU A O 1
ATOM 742 N N . HIS A 1 91 ? 20.326 14.796 -21.888 1.00 85.31 91 HIS A N 1
ATOM 743 C CA . HIS A 1 91 ? 20.667 14.212 -20.599 1.00 85.31 91 HIS A CA 1
ATOM 744 C C . HIS A 1 91 ? 20.305 12.725 -20.553 1.00 85.31 91 HIS A C 1
ATOM 746 O O . HIS A 1 91 ? 21.135 11.924 -20.129 1.00 85.31 91 HIS A O 1
ATOM 752 N N . GLY A 1 92 ? 19.133 12.342 -21.070 1.00 85.88 92 GLY A N 1
ATOM 753 C CA . GLY A 1 92 ? 18.738 10.941 -21.227 1.00 85.88 92 GLY A CA 1
ATOM 754 C C . GLY A 1 92 ? 19.727 10.153 -22.089 1.00 85.88 92 GLY A C 1
ATOM 755 O O . GLY A 1 92 ? 20.147 9.062 -21.710 1.00 85.88 92 GLY A O 1
ATOM 756 N N . TYR A 1 93 ? 20.195 10.738 -23.195 1.00 87.44 93 TYR A N 1
ATOM 757 C CA . TYR A 1 93 ? 21.237 10.124 -24.019 1.00 87.44 93 TYR A CA 1
ATOM 758 C C . TYR A 1 93 ? 22.554 9.935 -23.254 1.00 87.44 93 TYR A C 1
ATOM 760 O O . TYR A 1 93 ? 23.093 8.831 -23.209 1.00 87.44 93 TYR A O 1
ATOM 768 N N . LYS A 1 94 ? 23.041 10.975 -22.565 1.00 86.88 94 LYS A N 1
ATOM 769 C CA . LYS A 1 94 ? 24.254 10.896 -21.727 1.00 86.88 94 LYS A CA 1
ATOM 770 C C . LYS A 1 94 ? 24.126 9.862 -20.604 1.00 86.88 94 LYS A C 1
ATOM 772 O O . LYS A 1 94 ? 25.103 9.199 -20.259 1.00 86.88 94 LYS A O 1
ATOM 777 N N . GLN A 1 95 ? 22.933 9.700 -20.033 1.00 88.38 95 GLN A N 1
ATOM 778 C CA . GLN A 1 95 ? 22.667 8.656 -19.045 1.00 88.38 95 GLN A CA 1
ATOM 779 C C . GLN A 1 95 ? 22.810 7.260 -19.648 1.00 88.38 95 GLN A C 1
ATOM 781 O O . GLN A 1 95 ? 23.457 6.419 -19.030 1.00 88.38 95 GLN A O 1
ATOM 786 N N . ILE A 1 96 ? 22.287 7.024 -20.856 1.00 89.94 96 ILE A N 1
ATOM 787 C CA . ILE A 1 96 ? 22.477 5.754 -21.576 1.00 89.94 96 ILE A CA 1
ATOM 788 C C . ILE A 1 96 ? 23.971 5.497 -21.808 1.00 89.94 96 ILE A C 1
ATOM 790 O O . ILE A 1 96 ? 24.453 4.417 -21.466 1.00 89.94 96 ILE A O 1
ATOM 794 N N . GLN A 1 97 ? 24.716 6.505 -22.283 1.00 88.06 97 GLN A N 1
ATOM 795 C CA . GLN A 1 97 ? 26.165 6.406 -22.510 1.00 88.06 97 GLN A CA 1
ATOM 796 C C . GLN A 1 97 ? 26.940 6.000 -21.244 1.00 88.06 97 GLN A C 1
ATOM 798 O O . GLN A 1 97 ? 27.960 5.321 -21.341 1.00 88.06 97 GLN A O 1
ATOM 803 N N . LYS A 1 98 ? 26.464 6.404 -20.060 1.00 88.94 98 LYS A N 1
ATOM 804 C CA . LYS A 1 98 ? 27.084 6.084 -18.768 1.00 88.94 98 LYS A CA 1
ATOM 805 C C . LYS A 1 98 ? 26.627 4.735 -18.203 1.00 88.94 98 LYS A C 1
ATOM 807 O O . LYS A 1 98 ? 27.457 3.953 -17.752 1.00 88.94 98 LYS A O 1
ATOM 812 N N . ILE A 1 99 ? 25.319 4.487 -18.172 1.00 91.31 99 ILE A N 1
ATOM 813 C CA . ILE A 1 99 ? 24.709 3.363 -17.445 1.00 91.31 99 ILE A CA 1
ATOM 814 C C . ILE A 1 99 ? 24.829 2.061 -18.230 1.00 91.31 99 ILE A C 1
ATOM 816 O O . ILE A 1 99 ? 25.119 1.026 -17.632 1.00 91.31 99 ILE A O 1
ATOM 820 N N . LEU A 1 100 ? 24.613 2.089 -19.550 1.00 89.44 100 LEU A N 1
ATOM 821 C CA . LEU A 1 100 ? 24.552 0.859 -20.337 1.00 89.44 100 LEU A CA 1
ATOM 822 C C . LEU A 1 100 ? 25.875 0.071 -20.283 1.00 89.44 100 LEU A C 1
ATOM 824 O O . LEU A 1 100 ? 25.825 -1.103 -19.917 1.00 89.44 100 LEU A O 1
ATOM 828 N N . PRO A 1 101 ? 27.061 0.674 -20.515 1.00 87.38 101 PRO A N 1
ATOM 829 C CA . PRO A 1 101 ? 28.327 -0.059 -20.412 1.00 87.38 101 PRO A CA 1
ATOM 830 C C . PRO A 1 101 ? 28.596 -0.609 -19.004 1.00 87.38 101 PRO A C 1
ATOM 832 O O . PRO A 1 101 ? 29.095 -1.726 -18.856 1.00 87.38 101 PRO A O 1
ATOM 835 N N . GLN A 1 102 ? 28.230 0.148 -17.962 1.00 89.56 102 GLN A N 1
ATOM 836 C CA . GLN A 1 102 ? 28.377 -0.281 -16.568 1.00 89.56 102 GLN A CA 1
ATOM 837 C C . GLN A 1 102 ? 27.527 -1.521 -16.282 1.00 89.56 102 GLN A C 1
ATOM 839 O O . GLN A 1 102 ? 28.027 -2.487 -15.712 1.00 89.56 102 GLN A O 1
ATOM 844 N N . LYS A 1 103 ? 26.267 -1.518 -16.730 1.00 89.56 103 LYS A N 1
ATOM 845 C CA . LYS A 1 103 ? 25.334 -2.631 -16.529 1.00 89.56 103 LYS A CA 1
ATOM 846 C C . LYS A 1 103 ? 25.737 -3.875 -17.315 1.00 89.56 103 LYS A C 1
ATOM 848 O O . LYS A 1 103 ? 25.704 -4.967 -16.759 1.00 89.56 103 LYS A O 1
ATOM 853 N N . LEU A 1 104 ? 26.177 -3.721 -18.564 1.00 88.06 104 LEU A N 1
ATOM 854 C CA . LEU A 1 104 ? 26.705 -4.839 -19.354 1.00 88.06 104 LEU A CA 1
ATOM 855 C C . LEU A 1 104 ? 27.916 -5.489 -18.668 1.00 88.06 104 LEU A C 1
ATOM 857 O O . LEU A 1 104 ? 27.992 -6.712 -18.584 1.00 88.06 104 LEU A O 1
ATOM 861 N N . THR A 1 105 ? 28.809 -4.676 -18.095 1.00 88.38 105 THR A N 1
ATOM 862 C CA . THR A 1 105 ? 29.972 -5.164 -17.336 1.00 88.38 105 THR A CA 1
ATOM 863 C C . THR A 1 105 ? 29.559 -5.872 -16.040 1.00 88.38 105 THR A C 1
ATOM 865 O O . THR A 1 105 ? 30.051 -6.960 -15.753 1.00 88.38 105 THR A O 1
ATOM 868 N N . GLU A 1 106 ? 28.632 -5.288 -15.272 1.00 91.94 106 GLU A N 1
ATOM 869 C CA . GLU A 1 106 ? 28.106 -5.843 -14.014 1.00 91.94 106 GLU A CA 1
ATOM 870 C C . GLU A 1 106 ? 27.472 -7.226 -14.218 1.00 91.94 106 GLU A C 1
ATOM 872 O O . GLU A 1 106 ? 27.763 -8.162 -13.472 1.00 91.94 106 GLU A O 1
ATOM 877 N N . TYR A 1 107 ? 26.653 -7.371 -15.262 1.00 90.75 107 TYR A N 1
ATOM 878 C CA . TYR A 1 107 ? 25.965 -8.622 -15.581 1.00 90.75 107 TYR A CA 1
ATOM 879 C C . TYR A 1 107 ? 26.765 -9.557 -16.497 1.00 90.75 107 TYR A C 1
ATOM 881 O O . TYR A 1 107 ? 26.275 -10.636 -16.822 1.00 90.75 107 TYR A O 1
ATOM 889 N N . LYS A 1 108 ? 27.992 -9.182 -16.891 1.00 90.19 108 LYS A N 1
ATOM 890 C CA . LYS A 1 108 ? 28.864 -9.946 -17.805 1.00 90.19 108 LYS A CA 1
ATOM 891 C C . LYS A 1 108 ? 28.179 -10.307 -19.133 1.00 90.19 108 LYS A C 1
ATOM 893 O O . LYS A 1 108 ? 28.346 -11.414 -19.639 1.00 90.19 108 LYS A O 1
ATOM 898 N N . VAL A 1 109 ? 27.402 -9.377 -19.684 1.00 88.56 109 VAL A N 1
ATOM 899 C CA . VAL A 1 109 ? 26.677 -9.551 -20.950 1.00 88.56 109 VAL A CA 1
ATOM 900 C C . VAL A 1 109 ? 27.458 -8.876 -22.069 1.00 88.56 109 VAL A C 1
ATOM 902 O O . VAL A 1 109 ? 27.825 -7.704 -21.944 1.00 88.56 109 VAL A O 1
ATOM 905 N N . ALA A 1 110 ? 27.698 -9.596 -23.167 1.00 85.88 110 ALA A N 1
ATOM 906 C CA . ALA A 1 110 ? 28.339 -9.006 -24.330 1.00 85.88 110 ALA A CA 1
ATOM 907 C C . ALA A 1 110 ? 27.394 -7.974 -24.975 1.00 85.88 110 ALA A C 1
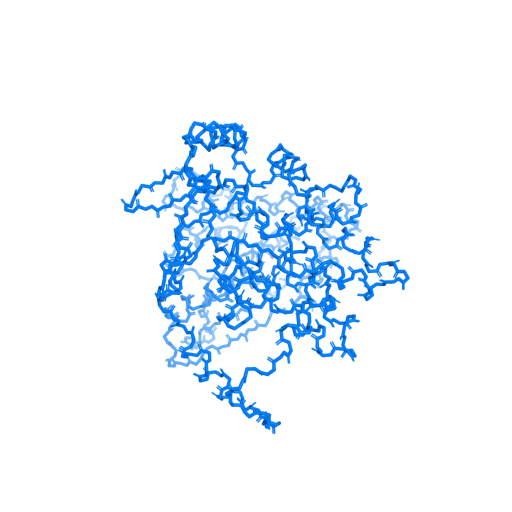ATOM 909 O O . ALA A 1 110 ? 26.184 -8.208 -25.074 1.00 85.88 110 ALA A O 1
ATOM 910 N N . PRO A 1 111 ? 27.904 -6.822 -25.431 1.00 83.94 111 PRO A N 1
ATOM 911 C CA . PRO A 1 111 ? 27.040 -5.801 -26.007 1.00 83.94 111 PRO A CA 1
ATOM 912 C C . PRO A 1 111 ? 26.230 -6.237 -27.245 1.00 83.94 111 PRO A C 1
ATOM 914 O O . PRO A 1 111 ? 25.138 -5.723 -27.500 1.00 83.94 111 PRO A O 1
ATOM 917 N N . GLN A 1 112 ? 26.741 -7.216 -27.988 1.00 82.81 112 GLN A N 1
ATOM 918 C CA . GLN A 1 112 ? 26.109 -7.847 -29.143 1.00 82.81 112 GLN A CA 1
ATOM 919 C C . GLN A 1 112 ? 24.898 -8.677 -28.714 1.00 82.81 112 GLN A C 1
ATOM 921 O O . GLN A 1 112 ? 23.821 -8.510 -29.282 1.00 82.81 112 GLN A O 1
ATOM 926 N N . ASP A 1 113 ? 25.044 -9.489 -27.663 1.00 87.12 113 ASP A N 1
ATOM 927 C CA . ASP A 1 113 ? 23.954 -10.299 -27.109 1.00 87.12 113 ASP A CA 1
ATOM 928 C C . ASP A 1 113 ? 22.807 -9.409 -26.630 1.00 87.12 113 ASP A C 1
ATOM 930 O O . ASP A 1 113 ? 21.637 -9.680 -26.902 1.00 87.12 113 ASP A O 1
ATOM 934 N N . PHE A 1 114 ? 23.141 -8.297 -25.964 1.00 89.62 114 PHE A N 1
ATOM 935 C CA . PHE A 1 114 ? 22.151 -7.306 -25.553 1.00 89.62 114 PHE A CA 1
ATOM 936 C C . PHE A 1 114 ? 21.435 -6.677 -26.752 1.00 89.62 114 PHE A C 1
ATOM 938 O O . PHE A 1 114 ? 20.214 -6.536 -26.731 1.00 89.62 114 PHE A O 1
ATOM 945 N N . SER A 1 115 ? 22.180 -6.306 -27.794 1.00 87.06 115 SER A N 1
ATOM 946 C CA . SER A 1 115 ? 21.611 -5.677 -28.989 1.00 87.06 115 SER A CA 1
ATOM 947 C C . SER A 1 115 ? 20.693 -6.637 -29.749 1.00 87.06 115 SER A C 1
ATOM 949 O O . SER A 1 115 ? 19.576 -6.269 -30.100 1.00 87.06 115 SER A O 1
ATOM 951 N N . MET A 1 116 ? 21.119 -7.889 -29.929 1.00 86.88 116 MET A N 1
ATOM 952 C CA . MET A 1 116 ? 20.318 -8.949 -30.544 1.00 86.88 116 MET A CA 1
ATOM 953 C C . MET A 1 116 ? 19.055 -9.229 -29.725 1.00 86.88 116 MET A C 1
ATOM 955 O O . MET A 1 116 ? 17.959 -9.303 -30.274 1.00 86.88 116 MET A O 1
ATOM 959 N N . PHE A 1 117 ? 19.166 -9.295 -28.396 1.00 90.12 117 PHE A N 1
ATOM 960 C CA . PHE A 1 117 ? 17.999 -9.427 -27.528 1.00 90.12 117 PHE A CA 1
ATOM 961 C C . PHE A 1 117 ? 17.035 -8.241 -27.685 1.00 90.12 117 PHE A C 1
ATOM 963 O O . PHE A 1 117 ? 15.832 -8.440 -27.863 1.00 90.12 117 PHE A O 1
ATOM 970 N N . LEU A 1 118 ? 17.557 -7.012 -27.656 1.00 90.12 118 LEU A N 1
ATOM 971 C CA . LEU A 1 118 ? 16.764 -5.792 -27.792 1.00 90.12 118 LEU A CA 1
ATOM 972 C C . LEU A 1 118 ? 16.023 -5.725 -29.132 1.00 90.12 118 LEU A C 1
ATOM 974 O O . LEU A 1 118 ? 14.887 -5.265 -29.162 1.00 90.12 118 LEU A O 1
ATOM 978 N N . PHE A 1 119 ? 16.647 -6.155 -30.228 1.00 87.50 119 PHE A N 1
ATOM 979 C CA . PHE A 1 119 ? 16.066 -6.021 -31.564 1.00 87.50 119 PHE A CA 1
ATOM 980 C C . PHE A 1 119 ? 15.230 -7.228 -32.003 1.00 87.50 119 PHE A C 1
ATOM 982 O O . PHE A 1 119 ? 14.256 -7.042 -32.726 1.00 87.50 119 PHE A O 1
ATOM 989 N N . GLU A 1 120 ? 15.550 -8.443 -31.550 1.00 87.19 120 GLU A N 1
ATOM 990 C CA . GLU A 1 120 ? 14.852 -9.662 -31.988 1.00 87.19 120 GLU A CA 1
ATOM 991 C C . GLU A 1 120 ? 13.882 -10.240 -30.955 1.00 87.19 120 GLU A C 1
ATOM 993 O O . GLU A 1 120 ? 12.931 -10.933 -31.321 1.00 87.19 120 GLU A O 1
ATOM 998 N N . LYS A 1 121 ? 14.129 -10.024 -29.656 1.00 89.56 121 LYS A N 1
ATOM 999 C CA . LYS A 1 121 ? 13.345 -10.652 -28.576 1.00 89.56 121 LYS A CA 1
ATOM 1000 C C . LYS A 1 121 ? 12.390 -9.688 -27.888 1.00 89.56 121 LYS A C 1
ATOM 1002 O O . LYS A 1 121 ? 11.362 -10.129 -27.376 1.00 89.56 121 LYS A O 1
ATOM 1007 N N . VAL A 1 122 ? 12.687 -8.390 -27.875 1.00 90.25 122 VAL A N 1
ATOM 1008 C CA . VAL A 1 122 ? 11.786 -7.392 -27.287 1.00 90.25 122 VAL A CA 1
ATOM 1009 C C . VAL A 1 122 ? 10.619 -7.130 -28.233 1.00 90.25 122 VAL A C 1
ATOM 1011 O O . VAL A 1 122 ? 10.768 -6.548 -29.303 1.00 90.25 122 VAL A O 1
ATOM 1014 N N . GLN A 1 123 ? 9.428 -7.543 -27.810 1.00 89.00 123 GLN A N 1
ATOM 1015 C CA . GLN A 1 123 ? 8.193 -7.331 -28.555 1.00 89.00 123 GLN A CA 1
ATOM 1016 C C . GLN A 1 123 ? 7.462 -6.093 -28.043 1.00 89.00 123 GLN A C 1
ATOM 1018 O O . GLN A 1 123 ? 7.249 -5.923 -26.841 1.00 89.00 123 GLN A O 1
ATOM 1023 N N . ILE A 1 124 ? 7.034 -5.234 -28.967 1.00 87.31 124 ILE A N 1
ATOM 1024 C CA . ILE A 1 124 ? 6.222 -4.063 -28.652 1.00 87.31 124 ILE A CA 1
ATOM 1025 C C . ILE A 1 124 ? 4.809 -4.300 -29.173 1.00 87.31 124 ILE A C 1
ATOM 1027 O O . ILE A 1 124 ? 4.568 -4.305 -30.376 1.00 87.31 124 ILE A O 1
ATOM 1031 N N . MET A 1 125 ? 3.856 -4.455 -28.257 1.00 87.25 125 MET A N 1
ATOM 1032 C CA . MET A 1 125 ? 2.443 -4.529 -28.616 1.00 87.25 125 MET A CA 1
ATOM 1033 C C . MET A 1 125 ? 1.935 -3.139 -29.008 1.00 87.25 125 MET A C 1
ATOM 1035 O O . MET A 1 125 ? 2.005 -2.200 -28.208 1.00 87.25 125 MET A O 1
ATOM 1039 N N . GLN A 1 126 ? 1.419 -3.009 -30.228 1.00 86.69 126 GLN A N 1
ATOM 1040 C CA . GLN A 1 126 ? 0.772 -1.797 -30.722 1.00 86.69 126 GLN A CA 1
ATOM 1041 C C . GLN A 1 126 ? -0.748 -1.984 -30.680 1.00 86.69 126 GLN A C 1
ATOM 1043 O O . GLN A 1 126 ? -1.282 -2.871 -31.337 1.00 86.69 126 GLN A O 1
ATOM 1048 N N . VAL A 1 127 ? -1.441 -1.141 -29.916 1.00 86.81 127 VAL A N 1
ATOM 1049 C CA . VAL A 1 127 ? -2.906 -1.143 -29.819 1.00 86.81 127 VAL A CA 1
ATOM 1050 C C . VAL A 1 127 ? -3.425 0.092 -30.540 1.00 86.81 127 VAL A C 1
ATOM 1052 O O . VAL A 1 127 ? -3.121 1.214 -30.134 1.00 86.81 127 VAL A O 1
ATOM 1055 N N . LYS A 1 128 ? -4.170 -0.111 -31.629 1.00 88.25 128 LYS A N 1
ATOM 1056 C CA . LYS A 1 128 ? -4.799 0.979 -32.382 1.00 88.25 128 LYS A CA 1
ATOM 1057 C C . LYS A 1 128 ? -6.127 1.348 -31.729 1.00 88.25 128 LYS A C 1
ATOM 1059 O O . LYS A 1 128 ? -6.961 0.468 -31.527 1.00 88.25 128 LYS A O 1
ATOM 1064 N N . VAL A 1 129 ? -6.335 2.628 -31.433 1.00 87.25 129 VAL A N 1
ATOM 1065 C CA . VAL A 1 129 ? -7.651 3.107 -30.986 1.00 87.25 129 VAL A CA 1
ATOM 1066 C C . VAL A 1 129 ? -8.586 3.323 -32.190 1.00 87.25 129 VAL A C 1
ATOM 1068 O O . VAL A 1 129 ? -8.103 3.632 -33.285 1.00 87.25 129 VAL A O 1
ATOM 1071 N N . PRO A 1 130 ? -9.912 3.158 -32.027 1.00 86.12 130 PRO A N 1
ATOM 1072 C CA . PRO A 1 130 ? -10.893 3.444 -33.076 1.00 86.12 130 PRO A CA 1
ATOM 1073 C C . PRO A 1 130 ? -10.808 4.878 -33.615 1.00 86.12 130 PRO A C 1
ATOM 1075 O O . PRO A 1 130 ? -10.428 5.798 -32.890 1.00 86.12 130 PRO A O 1
ATOM 1078 N N . LYS A 1 131 ? -11.225 5.089 -34.872 1.00 80.75 131 LYS A N 1
ATOM 1079 C CA . LYS A 1 131 ? -11.173 6.412 -35.527 1.00 80.75 131 LYS A CA 1
ATOM 1080 C C . LYS A 1 131 ? -12.043 7.469 -34.842 1.00 80.75 131 LYS A C 1
ATOM 1082 O O . LYS A 1 131 ? -11.685 8.639 -34.870 1.00 80.75 131 LYS A O 1
ATOM 1087 N N . ASP A 1 132 ? -13.121 7.036 -34.196 1.00 81.94 132 ASP A N 1
ATOM 1088 C CA . ASP A 1 132 ? -14.085 7.906 -33.515 1.00 81.94 132 ASP A CA 1
ATOM 1089 C C . ASP A 1 132 ? -13.699 8.189 -32.049 1.00 81.94 132 ASP A C 1
ATOM 1091 O O . ASP A 1 132 ? -14.489 8.739 -31.285 1.00 81.94 132 ASP A O 1
ATOM 1095 N N . THR A 1 133 ? -12.496 7.782 -31.626 1.00 78.38 133 THR A N 1
ATOM 1096 C CA . THR A 1 133 ? -12.021 7.980 -30.251 1.00 78.38 133 THR A CA 1
ATOM 1097 C C . THR A 1 133 ? -11.653 9.440 -30.018 1.00 78.38 133 THR A C 1
ATOM 1099 O O . THR A 1 133 ? -10.814 9.992 -30.731 1.00 78.38 133 THR A O 1
ATOM 1102 N N . ASP A 1 134 ? -12.201 10.042 -28.961 1.00 80.00 134 ASP A N 1
ATOM 1103 C CA . ASP A 1 134 ? -11.677 11.299 -28.433 1.00 80.00 134 ASP A CA 1
ATOM 1104 C C . ASP A 1 134 ? -10.312 11.040 -27.780 1.00 80.00 134 ASP A C 1
ATOM 1106 O O . ASP A 1 134 ? -10.209 10.463 -26.695 1.00 80.00 134 ASP A O 1
ATOM 1110 N N . LEU A 1 135 ? -9.253 11.440 -28.484 1.00 79.12 135 LEU A N 1
ATOM 1111 C CA . LEU A 1 135 ? -7.867 11.221 -28.079 1.00 79.12 135 LEU A CA 1
ATOM 1112 C C . LEU A 1 135 ? -7.519 11.925 -26.765 1.00 79.12 135 LEU A C 1
ATOM 1114 O O . LEU A 1 135 ? -6.745 11.378 -25.981 1.00 79.12 135 LEU A O 1
ATOM 1118 N N . ASN A 1 136 ? -8.099 13.102 -26.511 1.00 73.62 136 ASN A N 1
ATOM 1119 C CA . ASN A 1 136 ? -7.828 13.864 -25.294 1.00 73.62 136 ASN A CA 1
ATOM 1120 C C . ASN A 1 136 ? -8.472 13.171 -24.097 1.00 73.62 136 ASN A C 1
ATOM 1122 O O . ASN A 1 136 ? -7.801 12.890 -23.106 1.00 73.62 136 ASN A O 1
ATOM 1126 N N . HIS A 1 137 ? -9.747 12.805 -24.233 1.00 71.56 137 HIS A N 1
ATOM 1127 C CA . HIS A 1 137 ? -10.463 12.087 -23.186 1.00 71.56 137 HIS A CA 1
ATOM 1128 C C . HIS A 1 137 ? -9.839 10.711 -22.902 1.00 71.56 137 HIS A C 1
ATOM 1130 O O . HIS A 1 137 ? -9.679 10.313 -21.749 1.00 71.56 137 HIS A O 1
ATOM 1136 N N . TYR A 1 138 ? -9.421 9.990 -23.946 1.00 76.12 138 TYR A N 1
ATOM 1137 C CA . TYR A 1 138 ? -8.735 8.708 -23.801 1.00 76.12 138 TYR A CA 1
ATOM 1138 C C . TYR A 1 138 ? -7.390 8.854 -23.072 1.00 76.12 138 TYR A C 1
ATOM 1140 O O . TYR A 1 138 ? -7.070 8.042 -22.203 1.00 76.12 138 TYR A O 1
ATOM 1148 N N . PHE A 1 139 ? -6.612 9.892 -23.396 1.00 67.38 139 PHE A N 1
ATOM 1149 C CA . PHE A 1 139 ? -5.343 10.190 -22.731 1.00 67.38 139 PHE A CA 1
ATOM 1150 C C . PHE A 1 139 ? -5.530 10.510 -21.240 1.00 67.38 139 PHE A C 1
ATOM 1152 O O . PHE A 1 139 ? -4.807 9.961 -20.407 1.00 67.38 139 PHE A O 1
ATOM 1159 N N . GLU A 1 140 ? -6.519 11.340 -20.895 1.00 67.81 140 GLU A N 1
ATOM 1160 C CA . GLU A 1 140 ? -6.871 11.655 -19.502 1.00 67.81 140 GLU A CA 1
ATOM 1161 C C . GLU A 1 140 ? -7.279 10.400 -18.725 1.00 67.81 140 GLU A C 1
ATOM 1163 O O . GLU A 1 140 ? -6.760 10.137 -17.640 1.00 67.81 140 GLU A O 1
ATOM 1168 N N . ILE A 1 141 ? -8.156 9.578 -19.308 1.00 65.25 141 ILE A N 1
ATOM 1169 C CA . ILE A 1 141 ? -8.604 8.326 -18.693 1.00 65.25 141 ILE A CA 1
ATOM 1170 C C . ILE A 1 141 ? -7.428 7.385 -18.441 1.00 65.25 141 ILE A C 1
ATOM 1172 O O . ILE A 1 141 ? -7.347 6.758 -17.390 1.00 65.25 141 ILE A O 1
ATOM 1176 N N . MET A 1 142 ? -6.533 7.237 -19.410 1.00 62.25 142 MET A N 1
ATOM 1177 C CA . MET A 1 142 ? -5.472 6.242 -19.348 1.00 62.25 142 MET A CA 1
ATOM 1178 C C . MET A 1 142 ? -4.348 6.639 -18.382 1.00 62.25 142 MET A C 1
ATOM 1180 O O . MET A 1 142 ? -3.855 5.773 -17.661 1.00 62.25 142 MET A O 1
ATOM 1184 N N . ASN A 1 143 ? -3.993 7.925 -18.296 1.00 57.84 143 ASN A N 1
ATOM 1185 C CA . ASN A 1 143 ? -3.045 8.402 -17.281 1.00 57.84 143 ASN A CA 1
ATOM 1186 C C . ASN A 1 143 ? -3.583 8.242 -15.856 1.00 57.84 143 ASN A C 1
ATOM 1188 O O . ASN A 1 143 ? -2.799 8.017 -14.940 1.00 57.84 143 ASN A O 1
ATOM 1192 N N . ASN A 1 144 ? -4.906 8.294 -15.685 1.00 54.62 144 ASN A N 1
ATOM 1193 C CA . ASN A 1 144 ? -5.557 8.117 -14.389 1.00 54.62 144 ASN A CA 1
ATOM 1194 C C . ASN A 1 144 ? -5.924 6.652 -14.080 1.00 54.62 144 ASN A C 1
ATOM 1196 O O . ASN A 1 144 ? -6.358 6.361 -12.974 1.00 54.62 144 ASN A O 1
ATOM 1200 N N . ARG A 1 145 ? -5.784 5.720 -15.039 1.00 53.94 145 ARG A N 1
ATOM 1201 C CA . ARG A 1 145 ? -6.128 4.288 -14.871 1.00 53.94 145 ARG A CA 1
ATOM 1202 C C . ARG A 1 145 ? -4.925 3.354 -14.776 1.00 53.94 145 ARG A C 1
ATOM 1204 O O . ARG A 1 145 ? -5.099 2.165 -14.526 1.00 53.94 145 ARG A O 1
ATOM 1211 N N . GLY A 1 146 ? -3.718 3.861 -15.005 1.00 46.50 146 GLY A N 1
ATOM 1212 C CA . GLY A 1 146 ? -2.479 3.101 -14.884 1.00 46.50 146 GLY A CA 1
ATOM 1213 C C . GLY A 1 146 ? -1.947 3.055 -13.455 1.00 46.50 146 GLY A C 1
ATOM 1214 O O . GLY A 1 146 ? -0.777 3.370 -13.255 1.00 46.50 146 GLY A O 1
ATOM 1215 N N . GLU A 1 147 ? -2.765 2.689 -12.466 1.00 49.03 147 GLU A N 1
ATOM 1216 C CA . GLU A 1 147 ? -2.229 2.371 -11.142 1.00 49.03 147 GLU A CA 1
ATOM 1217 C C . GLU A 1 147 ? -1.477 1.041 -11.239 1.00 49.03 147 GLU A C 1
ATOM 1219 O O . GLU A 1 147 ? -2.024 -0.015 -11.563 1.00 49.03 147 GLU A O 1
ATOM 1224 N N . GLN A 1 148 ? -0.159 1.108 -11.060 1.00 51.69 148 GLN A N 1
ATOM 1225 C CA . GLN A 1 148 ? 0.651 -0.087 -10.904 1.00 51.69 148 GLN A CA 1
ATOM 1226 C C . GLN A 1 148 ? 0.175 -0.806 -9.640 1.00 51.69 148 GLN A C 1
ATOM 1228 O O . GLN A 1 148 ? 0.182 -0.188 -8.582 1.00 51.69 148 GLN A O 1
ATOM 1233 N N . LEU A 1 149 ? -0.174 -2.095 -9.763 1.00 59.91 149 LEU A N 1
ATOM 1234 C CA . LEU A 1 149 ? -0.614 -2.934 -8.643 1.00 59.91 149 LEU A CA 1
ATOM 1235 C C . LEU A 1 149 ? 0.299 -2.710 -7.433 1.00 59.91 149 LEU A C 1
ATOM 1237 O O . LEU A 1 149 ? 1.512 -2.971 -7.502 1.00 59.91 149 LEU A O 1
ATOM 1241 N N . GLU A 1 150 ? -0.264 -2.194 -6.345 1.00 77.38 150 GLU A N 1
ATOM 1242 C CA . GLU A 1 150 ? 0.537 -1.881 -5.174 1.00 77.38 150 GLU A CA 1
ATOM 1243 C C . GLU A 1 150 ? 1.038 -3.186 -4.545 1.00 77.38 150 GLU A C 1
ATOM 1245 O O . GLU A 1 150 ? 0.398 -4.240 -4.594 1.00 77.38 150 GLU A O 1
ATOM 1250 N N . LYS A 1 151 ? 2.214 -3.156 -3.906 1.00 83.12 151 LYS A N 1
ATOM 1251 C CA . LYS A 1 151 ? 2.782 -4.368 -3.281 1.00 83.12 151 LYS A CA 1
ATOM 1252 C C . LYS A 1 151 ? 1.830 -5.008 -2.268 1.00 83.12 151 LYS A C 1
ATOM 1254 O O . LYS A 1 151 ? 1.892 -6.220 -2.060 1.00 83.12 151 LYS A O 1
ATOM 1259 N N . HIS A 1 152 ? 0.972 -4.209 -1.636 1.00 89.06 152 HIS A N 1
ATOM 1260 C CA . HIS A 1 152 ? -0.023 -4.707 -0.698 1.00 89.06 152 HIS A CA 1
ATOM 1261 C C . HIS A 1 152 ? -1.147 -5.491 -1.396 1.00 89.06 152 HIS A C 1
ATOM 1263 O O . HIS A 1 152 ? -1.689 -6.417 -0.804 1.00 89.06 152 HIS A O 1
ATOM 1269 N N . GLU A 1 153 ? -1.484 -5.191 -2.650 1.00 90.81 153 GLU A N 1
ATOM 1270 C CA . GLU A 1 153 ? -2.498 -5.931 -3.408 1.00 90.81 153 GLU A CA 1
ATOM 1271 C C . GLU A 1 153 ? -1.984 -7.316 -3.813 1.00 90.81 153 GLU A C 1
ATOM 1273 O O . GLU A 1 153 ? -2.694 -8.314 -3.685 1.00 90.81 153 GLU A O 1
ATOM 1278 N N . VAL A 1 154 ? -0.701 -7.412 -4.188 1.00 91.06 154 VAL A N 1
ATOM 1279 C CA . VAL A 1 154 ? -0.028 -8.708 -4.386 1.00 91.06 154 VAL A CA 1
ATOM 1280 C C . VAL A 1 154 ? -0.042 -9.524 -3.091 1.00 91.06 154 VAL A C 1
ATOM 1282 O O . VAL A 1 154 ? -0.292 -10.729 -3.116 1.00 91.06 154 VAL A O 1
ATOM 1285 N N . LEU A 1 155 ? 0.199 -8.876 -1.946 1.00 94.25 155 LEU A N 1
ATOM 1286 C CA . LEU A 1 155 ? 0.143 -9.531 -0.641 1.00 94.25 155 LEU A CA 1
ATOM 1287 C C . LEU A 1 155 ? -1.268 -10.051 -0.320 1.00 94.25 155 LEU A C 1
ATOM 1289 O O . LEU A 1 155 ? -1.404 -11.210 0.073 1.00 94.25 155 LEU A O 1
ATOM 1293 N N . LYS A 1 156 ? -2.303 -9.231 -0.544 1.00 95.69 156 LYS A N 1
ATOM 1294 C CA . LYS A 1 156 ? -3.715 -9.612 -0.391 1.00 95.69 156 LYS A CA 1
ATOM 1295 C C . LYS A 1 156 ? -4.048 -10.837 -1.243 1.00 95.69 156 LYS A C 1
ATOM 1297 O O . LYS A 1 156 ? -4.579 -11.815 -0.725 1.00 95.69 156 LYS A O 1
ATOM 1302 N N . SER A 1 157 ? -3.669 -10.823 -2.523 1.00 94.00 157 SER A N 1
ATOM 1303 C CA . SER A 1 157 ? -3.902 -11.936 -3.453 1.00 94.00 157 SER A CA 1
ATOM 1304 C C . SER A 1 157 ? -3.263 -13.245 -2.971 1.00 94.00 157 SER A C 1
ATOM 1306 O O . SER A 1 157 ? -3.930 -14.279 -2.950 1.00 94.00 157 SER A O 1
ATOM 1308 N N . ARG A 1 158 ? -2.018 -13.201 -2.474 1.00 95.12 158 ARG A N 1
ATOM 1309 C CA . ARG A 1 158 ? -1.358 -14.382 -1.890 1.00 95.12 158 ARG A CA 1
ATOM 1310 C C . ARG A 1 158 ? -2.075 -14.905 -0.649 1.00 95.12 158 ARG A C 1
ATOM 1312 O O . ARG A 1 158 ? -2.178 -16.115 -0.473 1.00 95.12 158 ARG A O 1
ATOM 1319 N N . MET A 1 159 ? -2.572 -14.027 0.223 1.00 96.62 159 MET A N 1
ATOM 1320 C CA . MET A 1 159 ? -3.347 -14.466 1.389 1.00 96.62 159 MET A CA 1
ATOM 1321 C C . MET A 1 159 ? -4.671 -15.117 0.975 1.00 96.62 159 MET A C 1
ATOM 1323 O O . MET A 1 159 ? -5.025 -16.161 1.517 1.00 96.62 159 MET A O 1
ATOM 1327 N N . MET A 1 160 ? -5.361 -14.548 -0.019 1.00 95.06 160 MET A N 1
ATOM 1328 C CA . MET A 1 160 ? -6.588 -15.126 -0.577 1.00 95.06 160 MET A CA 1
ATOM 1329 C C . MET A 1 160 ? -6.354 -16.528 -1.142 1.00 95.06 160 MET A C 1
ATOM 1331 O O . MET A 1 160 ? -7.174 -17.415 -0.913 1.00 95.06 160 MET A O 1
ATOM 1335 N N . GLU A 1 161 ? -5.234 -16.752 -1.833 1.00 95.25 161 GLU A N 1
ATOM 1336 C CA . GLU A 1 161 ? -4.877 -18.058 -2.401 1.00 95.25 161 GLU A CA 1
ATOM 1337 C C . GLU A 1 161 ? -4.765 -19.153 -1.327 1.00 95.25 161 GLU A C 1
ATOM 1339 O O . GLU A 1 161 ? -5.260 -20.264 -1.517 1.00 95.25 161 GLU A O 1
ATOM 1344 N N . HIS A 1 162 ? -4.195 -18.829 -0.164 1.00 95.00 162 HIS A N 1
ATOM 1345 C CA . HIS A 1 162 ? -4.095 -19.762 0.965 1.00 95.00 162 HIS A CA 1
ATOM 1346 C C . HIS A 1 162 ? -5.441 -20.007 1.668 1.00 95.00 162 HIS A C 1
ATOM 1348 O O . HIS A 1 162 ? -5.579 -20.988 2.393 1.00 95.00 162 HIS A O 1
ATOM 1354 N N . LEU A 1 163 ? -6.433 -19.136 1.456 1.00 93.75 163 LEU A N 1
ATOM 1355 C CA . LEU A 1 163 ? -7.788 -19.245 2.006 1.00 93.75 163 LEU A CA 1
ATOM 1356 C C . LEU A 1 163 ? -8.818 -19.742 0.976 1.00 93.75 163 LEU A C 1
ATOM 1358 O O . LEU A 1 163 ? -10.012 -19.686 1.244 1.00 93.75 163 LEU A O 1
ATOM 1362 N N . LYS A 1 164 ? -8.387 -20.232 -0.194 1.00 91.50 164 LYS A N 1
ATOM 1363 C CA . LYS A 1 164 ? -9.271 -20.617 -1.316 1.00 91.50 164 LYS A CA 1
ATOM 1364 C C . LYS A 1 164 ? -10.388 -21.604 -0.969 1.00 91.50 164 LYS A C 1
ATOM 1366 O O . LYS A 1 164 ? -11.453 -21.544 -1.576 1.00 91.50 164 LYS A O 1
ATOM 1371 N N . ASP A 1 165 ? -10.153 -22.479 0.003 1.00 90.25 165 ASP A N 1
ATOM 1372 C CA . ASP A 1 165 ? -11.111 -23.508 0.416 1.00 90.25 165 ASP A CA 1
ATOM 1373 C C . ASP A 1 165 ? -12.097 -22.999 1.492 1.00 90.25 165 ASP A C 1
ATOM 1375 O O . ASP A 1 165 ? -13.041 -23.696 1.856 1.00 90.25 165 ASP A O 1
ATOM 1379 N N . ASP A 1 166 ? -11.912 -21.769 1.985 1.00 91.50 166 ASP A N 1
ATOM 1380 C CA . ASP A 1 166 ? -12.717 -21.131 3.028 1.00 91.50 166 ASP A CA 1
ATOM 1381 C C . ASP A 1 166 ? -13.204 -19.751 2.557 1.00 91.50 166 ASP A C 1
ATOM 1383 O O . ASP A 1 166 ? -12.619 -18.698 2.837 1.00 91.50 166 ASP A O 1
ATOM 1387 N N . LYS A 1 167 ? -14.322 -19.768 1.824 1.00 90.56 167 LYS A N 1
ATOM 1388 C CA . LYS A 1 167 ? -14.931 -18.573 1.224 1.00 90.56 167 LYS A CA 1
ATOM 1389 C C . LYS A 1 167 ? -15.351 -17.532 2.268 1.00 90.56 167 LYS A C 1
ATOM 1391 O O . LYS A 1 167 ? -15.272 -16.335 2.004 1.00 90.56 167 LYS A O 1
ATOM 1396 N N . LEU A 1 168 ? -15.751 -17.970 3.463 1.00 90.56 168 LEU A N 1
ATOM 1397 C CA . LEU A 1 168 ? -16.080 -17.066 4.568 1.00 90.56 168 LEU A CA 1
ATOM 1398 C C . LEU A 1 168 ? -14.831 -16.327 5.052 1.00 90.56 168 LEU A C 1
ATOM 1400 O O . LEU A 1 168 ? -14.886 -15.130 5.336 1.00 90.56 168 LEU A O 1
ATOM 1404 N N . SER A 1 169 ? -13.688 -17.013 5.127 1.00 93.81 169 SER A N 1
ATOM 1405 C CA . SER A 1 169 ? -12.424 -16.376 5.505 1.00 93.81 169 SER A CA 1
ATOM 1406 C C . SER A 1 169 ? -11.909 -15.429 4.430 1.00 93.81 169 SER A C 1
ATOM 1408 O O . SER A 1 169 ? -11.389 -14.373 4.781 1.00 93.81 169 SER A O 1
ATOM 1410 N N . GLN A 1 170 ? -12.094 -15.750 3.145 1.00 94.06 170 GLN A N 1
ATOM 1411 C CA . GLN A 1 170 ? -11.780 -14.825 2.052 1.00 94.06 170 GLN A CA 1
ATOM 1412 C C . GLN A 1 170 ? -12.626 -13.551 2.120 1.00 94.06 170 GLN A C 1
ATOM 1414 O O . GLN A 1 170 ? -12.071 -12.458 2.081 1.00 94.06 170 GLN A O 1
ATOM 1419 N N . ASN A 1 171 ? -13.944 -13.676 2.300 1.00 92.88 171 ASN A N 1
ATOM 1420 C CA . ASN A 1 171 ? -14.833 -12.517 2.432 1.00 92.88 171 ASN A CA 1
ATOM 1421 C C . ASN A 1 171 ? -14.460 -11.651 3.644 1.00 92.88 171 ASN A C 1
ATOM 1423 O O . ASN A 1 171 ? -14.404 -10.427 3.548 1.00 92.88 171 ASN A O 1
ATOM 1427 N N . CYS A 1 172 ? -14.164 -12.285 4.784 1.00 94.75 172 CYS A N 1
ATOM 1428 C CA . CYS A 1 172 ? -13.713 -11.579 5.978 1.00 94.75 172 CYS A CA 1
ATOM 1429 C C . CYS A 1 172 ? -12.376 -10.859 5.746 1.00 94.75 172 CYS A C 1
ATOM 1431 O O . CYS A 1 172 ? -12.210 -9.726 6.198 1.00 94.75 172 CYS A O 1
ATOM 1433 N N . LEU A 1 173 ? -11.426 -11.499 5.051 1.00 96.25 173 LEU A N 1
ATOM 1434 C CA . LEU A 1 173 ? -10.157 -10.876 4.682 1.00 96.25 173 LEU A CA 1
ATOM 1435 C C . LEU A 1 173 ? -10.399 -9.655 3.805 1.00 96.25 173 LEU A C 1
ATOM 1437 O O . LEU A 1 173 ? -9.852 -8.601 4.103 1.00 96.25 173 LEU A O 1
ATOM 1441 N N . ASP A 1 174 ? -11.214 -9.792 2.760 1.00 94.62 174 ASP A N 1
ATOM 1442 C CA . ASP A 1 174 ? -11.502 -8.728 1.799 1.00 94.62 174 ASP A CA 1
ATOM 1443 C C . ASP A 1 174 ? -12.059 -7.487 2.497 1.00 94.62 174 ASP A C 1
ATOM 1445 O O . ASP A 1 174 ? -11.478 -6.408 2.409 1.00 94.62 174 ASP A O 1
ATOM 1449 N N . LEU A 1 175 ? -13.117 -7.676 3.290 1.00 94.88 175 LEU A N 1
ATOM 1450 C CA . LEU A 1 175 ? -13.806 -6.596 3.988 1.00 94.88 175 LEU A CA 1
ATOM 1451 C C . LEU A 1 175 ? -12.885 -5.854 4.963 1.00 94.88 175 LEU A C 1
ATOM 1453 O O . LEU A 1 175 ? -12.842 -4.624 4.976 1.00 94.88 175 LEU A O 1
ATOM 1457 N N . VAL A 1 176 ? -12.124 -6.593 5.778 1.00 96.62 176 VAL A N 1
ATOM 1458 C CA . VAL A 1 176 ? -11.173 -5.989 6.722 1.00 96.62 176 VAL A CA 1
ATOM 1459 C C . VAL A 1 176 ? -10.056 -5.268 5.980 1.00 96.62 176 VAL A C 1
ATOM 1461 O O . VAL A 1 176 ? -9.640 -4.190 6.405 1.00 96.62 176 VAL A O 1
ATOM 1464 N N . TRP A 1 177 ? -9.561 -5.859 4.893 1.00 96.69 177 TRP A N 1
ATOM 1465 C CA . TRP A 1 177 ? -8.476 -5.297 4.108 1.00 96.69 177 TRP A CA 1
ATOM 1466 C C . TRP A 1 177 ? -8.878 -3.963 3.489 1.00 96.69 177 TRP A C 1
ATOM 1468 O O . TRP A 1 177 ? -8.169 -2.984 3.697 1.00 96.69 177 TRP A O 1
ATOM 1478 N N . GLU A 1 178 ? -10.031 -3.896 2.820 1.00 93.12 178 GLU A N 1
ATOM 1479 C CA . GLU A 1 178 ? -10.552 -2.656 2.231 1.00 93.12 178 GLU A CA 1
ATOM 1480 C C . GLU A 1 178 ? -10.814 -1.588 3.301 1.00 93.12 178 GLU A C 1
ATOM 1482 O O . GLU A 1 178 ? -10.390 -0.438 3.163 1.00 93.12 178 GLU A O 1
ATOM 1487 N N . ALA A 1 179 ? -11.423 -1.973 4.429 1.00 93.50 179 ALA A N 1
ATOM 1488 C CA . ALA A 1 179 ? -11.673 -1.055 5.539 1.00 93.50 179 ALA A CA 1
ATOM 1489 C C . ALA A 1 179 ? -10.379 -0.488 6.155 1.00 93.50 179 ALA A C 1
ATOM 1491 O O . ALA A 1 179 ? -10.363 0.652 6.622 1.00 93.50 179 ALA A O 1
ATOM 1492 N N . CYS A 1 180 ? -9.295 -1.272 6.181 1.00 95.12 180 CYS A N 1
ATOM 1493 C CA . CYS A 1 180 ? -8.009 -0.847 6.737 1.00 95.12 180 CYS A CA 1
ATOM 1494 C C . CYS A 1 180 ? -7.102 -0.146 5.718 1.00 95.12 180 CYS A C 1
ATOM 1496 O O . CYS A 1 180 ? -6.265 0.654 6.138 1.00 95.12 180 CYS A O 1
ATOM 1498 N N . ALA A 1 181 ? -7.252 -0.436 4.422 1.00 92.38 181 ALA A N 1
ATOM 1499 C CA . ALA A 1 181 ? -6.491 0.186 3.340 1.00 92.38 181 ALA A CA 1
ATOM 1500 C C . ALA A 1 181 ? -6.794 1.684 3.223 1.00 92.38 181 ALA A C 1
ATOM 1502 O O . ALA A 1 181 ? -5.890 2.477 2.953 1.00 92.38 181 ALA A O 1
ATOM 1503 N N . ASN A 1 182 ? -8.031 2.090 3.532 1.00 89.88 182 ASN A N 1
ATOM 1504 C CA . ASN A 1 182 ? -8.372 3.496 3.707 1.00 89.88 182 ASN A CA 1
ATOM 1505 C C . ASN A 1 182 ? -7.751 4.056 5.008 1.00 89.88 182 ASN A C 1
ATOM 1507 O O . ASN A 1 182 ? -8.335 4.013 6.097 1.00 89.88 182 ASN A O 1
ATOM 1511 N N . MET A 1 183 ? -6.533 4.590 4.888 1.00 87.81 183 MET A N 1
ATOM 1512 C CA . MET A 1 183 ? -5.784 5.187 6.002 1.00 87.81 183 MET A CA 1
ATOM 1513 C C . MET A 1 183 ? -6.276 6.592 6.391 1.00 87.81 183 MET A C 1
ATOM 1515 O O . MET A 1 183 ? -5.974 7.056 7.495 1.00 87.81 183 MET A O 1
ATOM 1519 N N . GLU A 1 184 ? -7.032 7.249 5.513 1.00 85.81 184 GLU A N 1
ATOM 1520 C CA . GLU A 1 184 ? -7.627 8.577 5.715 1.00 85.81 184 GLU A CA 1
ATOM 1521 C C . GLU A 1 184 ? -8.914 8.467 6.552 1.00 85.81 184 GLU A C 1
ATOM 1523 O O . GLU A 1 184 ? -9.159 9.236 7.480 1.00 85.81 184 GLU A O 1
ATOM 1528 N N . GLY A 1 185 ? -9.690 7.409 6.330 1.00 87.62 185 GLY A N 1
ATOM 1529 C CA . GLY A 1 185 ? -10.890 7.091 7.090 1.00 87.62 185 GLY A CA 1
ATOM 1530 C C . GLY A 1 185 ? -10.640 6.466 8.468 1.00 87.62 185 GLY A C 1
ATOM 1531 O O . GLY A 1 185 ? -9.576 5.927 8.793 1.00 87.62 185 GLY A O 1
ATOM 1532 N N . TYR A 1 186 ? -11.690 6.503 9.290 1.00 91.12 186 TYR A N 1
ATOM 1533 C CA . TYR A 1 186 ? -11.807 5.661 10.481 1.00 91.12 186 TYR A CA 1
ATOM 1534 C C . TYR A 1 186 ? -12.334 4.287 10.072 1.00 91.12 186 TYR A C 1
ATOM 1536 O O . TYR A 1 186 ? -13.340 4.205 9.367 1.00 91.12 186 TYR A O 1
ATOM 1544 N N . VAL A 1 187 ? -11.692 3.220 10.545 1.00 94.69 187 VAL A N 1
ATOM 1545 C CA . VAL A 1 187 ? -11.941 1.836 10.112 1.00 94.69 187 VAL A CA 1
ATOM 1546 C C . VAL A 1 187 ? -13.394 1.412 10.256 1.00 94.69 187 VAL A C 1
ATOM 1548 O O . VAL A 1 187 ? -13.898 0.659 9.430 1.00 94.69 187 VAL A O 1
ATOM 1551 N N . GLN A 1 188 ? -14.109 1.951 11.248 1.00 94.06 188 GLN A N 1
ATOM 1552 C CA . GLN A 1 188 ? -15.529 1.676 11.433 1.00 94.06 188 GLN A CA 1
ATOM 1553 C C . GLN A 1 188 ? -16.349 2.024 10.183 1.00 94.06 188 GLN A C 1
ATOM 1555 O O . GLN A 1 188 ? -17.300 1.317 9.867 1.00 94.06 188 GLN A O 1
ATOM 1560 N N . MET A 1 189 ? -15.990 3.082 9.452 1.00 90.88 189 MET A N 1
ATOM 1561 C CA . MET A 1 189 ? -16.721 3.514 8.256 1.00 90.88 189 MET A CA 1
ATOM 1562 C C . MET A 1 189 ? -16.563 2.568 7.063 1.00 90.88 189 MET A C 1
ATOM 1564 O O . MET A 1 189 ? -17.410 2.607 6.177 1.00 90.88 189 MET A O 1
ATOM 1568 N N . GLY A 1 190 ? -15.566 1.677 7.078 1.00 89.94 190 GLY A N 1
ATOM 1569 C CA . GLY A 1 190 ? -15.424 0.610 6.083 1.00 89.94 190 GLY A CA 1
ATOM 1570 C C . GLY A 1 190 ? -16.438 -0.531 6.237 1.00 89.94 190 GLY A C 1
ATOM 1571 O O . GLY A 1 190 ? -16.492 -1.414 5.391 1.00 89.94 190 GLY A O 1
ATOM 1572 N N . PHE A 1 191 ? -17.257 -0.515 7.294 1.00 92.12 191 PHE A N 1
ATOM 1573 C CA . PHE A 1 191 ? -18.262 -1.541 7.574 1.00 92.12 191 PHE A CA 1
ATOM 1574 C C . PHE A 1 191 ? -19.691 -0.992 7.434 1.00 92.12 191 PHE A C 1
ATOM 1576 O O . PHE A 1 191 ? -19.989 0.176 7.738 1.00 92.12 191 PHE A O 1
ATOM 1583 N N . SER A 1 192 ? -20.634 -1.859 7.054 1.00 91.25 192 SER A N 1
ATOM 1584 C CA . SER A 1 192 ? -22.059 -1.527 7.076 1.00 91.25 192 SER A CA 1
ATOM 1585 C C . SER A 1 192 ? -22.507 -1.159 8.493 1.00 91.25 192 SER A C 1
ATOM 1587 O O . SER A 1 192 ? -21.881 -1.504 9.494 1.00 91.25 192 SER A O 1
ATOM 1589 N N . LYS A 1 193 ? -23.642 -0.467 8.619 1.00 89.19 193 LYS A N 1
ATOM 1590 C CA . LYS A 1 193 ? -24.182 -0.087 9.936 1.00 89.19 193 LYS A CA 1
ATOM 1591 C C . LYS A 1 193 ? -24.404 -1.299 10.855 1.00 89.19 193 LYS A C 1
ATOM 1593 O O . LYS A 1 193 ? -24.224 -1.198 12.067 1.00 89.19 193 LYS A O 1
ATOM 1598 N N . SER A 1 194 ? -24.811 -2.430 10.280 1.00 89.88 194 SER A N 1
ATOM 1599 C CA . SER A 1 194 ? -25.076 -3.660 11.028 1.00 89.88 194 SER A CA 1
ATOM 1600 C C . SER A 1 194 ? -23.794 -4.293 11.571 1.00 89.88 194 SER A C 1
ATOM 1602 O O . SER A 1 194 ? -23.706 -4.552 12.770 1.00 89.88 194 SER A O 1
ATOM 1604 N N . GLU A 1 195 ? -22.777 -4.424 10.721 1.00 92.25 195 GLU A N 1
ATOM 1605 C CA . GLU A 1 195 ? -21.448 -4.922 11.079 1.00 92.25 195 GLU A CA 1
ATOM 1606 C C . GLU A 1 195 ? -20.779 -3.981 12.081 1.00 92.25 195 GLU A C 1
ATOM 1608 O O . GLU A 1 195 ? -20.263 -4.434 13.097 1.00 92.25 195 GLU A O 1
ATOM 1613 N N . ARG A 1 196 ? -20.886 -2.659 11.886 1.00 92.38 196 ARG A N 1
ATOM 1614 C CA . ARG A 1 196 ? -20.367 -1.669 12.841 1.00 92.38 196 ARG A CA 1
ATOM 1615 C C . ARG A 1 196 ? -20.925 -1.852 14.242 1.00 92.38 196 ARG A C 1
ATOM 1617 O O . ARG A 1 196 ? -20.171 -1.862 15.209 1.00 92.38 196 ARG A O 1
ATOM 1624 N N . ASN A 1 197 ? -22.243 -2.002 14.357 1.00 92.12 197 ASN A N 1
ATOM 1625 C CA . ASN A 1 197 ? -22.896 -2.250 15.641 1.00 92.12 197 ASN A CA 1
ATOM 1626 C C . ASN A 1 197 ? -22.416 -3.562 16.282 1.00 92.12 197 ASN A C 1
ATOM 1628 O O . ASN A 1 197 ? -22.322 -3.648 17.506 1.00 92.12 197 ASN A O 1
ATOM 1632 N N . ALA A 1 198 ? -22.135 -4.571 15.458 1.00 92.94 198 ALA A N 1
ATOM 1633 C CA . ALA A 1 198 ? -21.731 -5.904 15.881 1.00 92.94 198 ALA A CA 1
ATOM 1634 C C . ALA A 1 198 ? -20.244 -6.007 16.276 1.00 92.94 198 ALA A C 1
ATOM 1636 O O . ALA A 1 198 ? -19.919 -6.827 17.134 1.00 92.94 198 ALA A O 1
ATOM 1637 N N . ILE A 1 199 ? -19.375 -5.195 15.660 1.00 94.69 199 ILE A N 1
ATOM 1638 C CA . ILE A 1 199 ? -17.910 -5.220 15.810 1.00 94.69 199 ILE A CA 1
ATOM 1639 C C . ILE A 1 199 ? -17.413 -4.126 16.769 1.00 94.69 199 ILE A C 1
ATOM 1641 O O . ILE A 1 199 ? -16.508 -4.381 17.562 1.00 94.69 199 ILE A O 1
ATOM 1645 N N . PHE A 1 200 ? -17.995 -2.921 16.715 1.00 94.62 200 PHE A N 1
ATOM 1646 C CA . PHE A 1 200 ? -17.530 -1.739 17.462 1.00 94.62 200 PHE A CA 1
ATOM 1647 C C . PHE A 1 200 ? -18.480 -1.296 18.592 1.00 94.62 200 PHE A C 1
ATOM 1649 O O . PHE A 1 200 ? -18.313 -0.233 19.193 1.00 94.62 200 PHE A O 1
ATOM 1656 N N . GLY A 1 201 ? -19.508 -2.097 18.876 1.00 91.62 201 GLY A N 1
ATOM 1657 C CA . GLY A 1 201 ? -20.508 -1.808 19.897 1.00 91.62 201 GLY A CA 1
ATOM 1658 C C . GLY A 1 201 ? -21.613 -0.866 19.413 1.00 91.62 201 GLY A C 1
ATOM 1659 O O . GLY A 1 201 ? -21.380 0.265 18.991 1.00 91.62 201 GLY A O 1
ATOM 1660 N N . ALA A 1 202 ? -22.857 -1.326 19.537 1.00 88.94 202 ALA A N 1
ATOM 1661 C CA . ALA A 1 202 ? -24.045 -0.631 19.047 1.00 88.94 202 ALA A CA 1
ATOM 1662 C C . ALA A 1 202 ? -24.393 0.670 19.788 1.00 88.94 202 ALA A C 1
ATOM 1664 O O . ALA A 1 202 ? -25.288 1.377 19.341 1.00 88.94 202 ALA A O 1
ATOM 1665 N N . GLU A 1 203 ? -23.741 0.985 20.905 1.00 86.00 203 GLU A N 1
ATOM 1666 C CA . GLU A 1 203 ? -24.005 2.205 21.678 1.00 86.00 203 GLU A CA 1
ATOM 1667 C C . GLU A 1 203 ? -23.284 3.410 21.081 1.00 86.00 203 GLU A C 1
ATOM 1669 O O . GLU A 1 203 ? -23.935 4.404 20.786 1.00 86.00 203 GLU A O 1
ATOM 1674 N N . ASN A 1 204 ? -21.974 3.292 20.832 1.00 85.75 204 ASN A N 1
ATOM 1675 C CA . ASN A 1 204 ? -21.122 4.438 20.499 1.00 85.75 204 ASN A CA 1
ATOM 1676 C C . ASN A 1 204 ? -20.117 4.195 19.355 1.00 85.75 204 ASN A C 1
ATOM 1678 O O . ASN A 1 204 ? -19.501 5.159 18.912 1.00 85.75 204 ASN A O 1
ATOM 1682 N N . TRP A 1 205 ? -19.946 2.962 18.855 1.00 91.75 205 TRP A N 1
ATOM 1683 C CA . TRP A 1 205 ? -18.876 2.581 17.905 1.00 91.75 205 TRP A CA 1
ATOM 1684 C C . TRP A 1 205 ? -17.437 2.853 18.389 1.00 91.75 205 TRP A C 1
ATOM 1686 O O . TRP A 1 205 ? -16.513 2.982 17.579 1.00 91.75 205 TRP A O 1
ATOM 1696 N N . ASP A 1 206 ? -17.233 2.945 19.704 1.00 88.94 206 ASP A N 1
ATOM 1697 C CA . ASP A 1 206 ? -15.973 3.364 20.320 1.00 88.94 206 ASP A CA 1
ATOM 1698 C C . ASP A 1 206 ? -15.202 2.234 21.015 1.00 88.94 206 ASP A C 1
ATOM 1700 O O . ASP A 1 206 ? -14.097 2.477 21.504 1.00 88.94 206 ASP A O 1
ATOM 1704 N N . ARG A 1 207 ? -15.717 0.995 21.004 1.00 91.00 207 ARG A N 1
ATOM 1705 C CA . ARG A 1 207 ? -15.064 -0.176 21.613 1.00 91.00 207 ARG A CA 1
ATOM 1706 C C . ARG A 1 207 ? -15.061 -1.381 20.683 1.00 91.00 207 ARG A C 1
ATOM 1708 O O . ARG A 1 207 ? -16.092 -1.719 20.125 1.00 91.00 207 ARG A O 1
ATOM 1715 N N . LEU A 1 208 ? -13.944 -2.090 20.562 1.00 92.62 208 LEU A N 1
ATOM 1716 C CA . LEU A 1 208 ? -13.917 -3.352 19.820 1.00 92.62 208 LEU A CA 1
ATOM 1717 C C . LEU A 1 208 ? -14.558 -4.458 20.677 1.00 92.62 208 LEU A C 1
ATOM 1719 O O . LEU A 1 208 ? -14.075 -4.744 21.768 1.00 92.62 208 LEU A O 1
ATOM 1723 N N . THR A 1 209 ? -15.658 -5.056 20.214 1.00 92.94 209 THR A N 1
ATOM 1724 C CA . THR A 1 209 ? -16.419 -6.071 20.976 1.00 92.94 209 THR A CA 1
ATOM 1725 C C . THR A 1 209 ? -16.037 -7.510 20.647 1.00 92.94 209 THR A C 1
ATOM 1727 O O . THR A 1 209 ? -16.589 -8.428 21.245 1.00 92.94 209 THR A O 1
ATOM 1730 N N . ILE A 1 210 ? -15.144 -7.703 19.680 1.00 93.38 210 ILE A N 1
ATOM 1731 C CA . ILE A 1 210 ? -14.668 -9.006 19.210 1.00 93.38 210 ILE A CA 1
ATOM 1732 C C . ILE A 1 210 ? -13.252 -9.287 19.714 1.00 93.38 210 ILE A C 1
ATOM 1734 O O . ILE A 1 210 ? -12.437 -8.369 19.840 1.00 93.38 210 ILE A O 1
ATOM 1738 N N . SER A 1 211 ? -12.952 -10.560 19.965 1.00 93.75 211 SER A N 1
ATOM 1739 C CA . SER A 1 211 ? -11.675 -11.000 20.540 1.00 93.75 211 SER A CA 1
ATOM 1740 C C . SER A 1 211 ? -10.831 -11.893 19.622 1.00 93.75 211 SER A C 1
ATOM 1742 O O . SER A 1 211 ? -9.646 -12.091 19.888 1.00 93.75 211 SER A O 1
ATOM 1744 N N . SER A 1 212 ? -11.407 -12.400 18.527 1.00 95.44 212 SER A N 1
ATOM 1745 C CA . SER A 1 212 ? -10.732 -13.315 17.603 1.00 95.44 212 SER A CA 1
ATOM 1746 C C . SER A 1 212 ? -11.217 -13.173 16.158 1.00 95.44 212 SER A C 1
ATOM 1748 O O . SER A 1 212 ? -12.269 -12.588 15.884 1.00 95.44 212 SER A O 1
ATOM 1750 N N . PHE A 1 213 ? -10.466 -13.763 15.221 1.00 95.12 213 PHE A N 1
ATOM 1751 C CA . PHE A 1 213 ? -10.884 -13.872 13.820 1.00 95.12 213 PHE A CA 1
ATOM 1752 C C . PHE A 1 213 ? -12.192 -14.661 13.663 1.00 95.12 213 PHE A C 1
ATOM 1754 O O . PHE A 1 213 ? -13.027 -14.302 12.840 1.00 95.12 213 PHE A O 1
ATOM 1761 N N . GLN A 1 214 ? -12.391 -15.714 14.462 1.00 94.31 214 GLN A N 1
ATOM 1762 C CA . GLN A 1 214 ? -13.608 -16.522 14.403 1.00 94.31 214 GLN A CA 1
ATOM 1763 C C . GLN A 1 214 ? -14.840 -15.692 14.785 1.00 94.31 214 GLN A C 1
ATOM 1765 O O . GLN A 1 214 ? -15.820 -15.675 14.047 1.00 94.31 214 GLN A O 1
ATOM 1770 N N . GLU A 1 215 ? -14.771 -14.934 15.884 1.00 94.25 215 GLU A N 1
ATOM 1771 C CA . GLU A 1 215 ? -15.866 -14.040 16.277 1.00 94.25 215 GLU A CA 1
ATOM 1772 C C . GLU A 1 215 ? -16.128 -12.955 15.226 1.00 94.25 215 GLU A C 1
ATOM 1774 O O . GLU A 1 215 ? -17.279 -12.626 14.952 1.00 94.25 215 GLU A O 1
ATOM 1779 N N . LEU A 1 216 ? -15.072 -12.394 14.627 1.00 93.81 216 LEU A N 1
ATOM 1780 C CA . LEU A 1 216 ? -15.202 -11.419 13.544 1.00 93.81 216 LEU A CA 1
ATOM 1781 C C . LEU A 1 216 ? -15.971 -12.007 12.356 1.00 93.81 216 LEU A C 1
ATOM 1783 O O . LEU A 1 216 ? -16.937 -11.403 11.890 1.00 93.81 216 LEU A O 1
ATOM 1787 N N . GLN A 1 217 ? -15.574 -13.199 11.911 1.00 93.31 217 GLN A N 1
ATOM 1788 C CA . GLN A 1 217 ? -16.223 -13.910 10.817 1.00 93.31 217 GLN A CA 1
ATOM 1789 C C . GLN A 1 217 ? -17.698 -14.188 11.129 1.00 93.31 217 GLN A C 1
ATOM 1791 O O . GLN A 1 217 ? -18.555 -13.870 10.312 1.00 93.31 217 GLN A O 1
ATOM 1796 N N . GLU A 1 218 ? -18.019 -14.675 12.331 1.00 91.50 218 GLU A N 1
ATOM 1797 C CA . GLU A 1 218 ? -19.402 -14.920 12.763 1.00 91.50 218 GLU A CA 1
ATOM 1798 C C . GLU A 1 218 ? -20.265 -13.646 12.786 1.00 91.50 218 GLU A C 1
ATOM 1800 O O . GLU A 1 218 ? -21.484 -13.714 12.625 1.00 91.50 218 GLU A O 1
ATOM 1805 N N . LYS A 1 219 ? -19.671 -12.471 13.028 1.00 89.31 219 LYS A N 1
ATOM 1806 C CA . LYS A 1 219 ? -20.394 -11.186 13.062 1.00 89.31 219 LYS A CA 1
ATOM 1807 C C . LYS A 1 219 ? -20.603 -10.596 11.670 1.00 89.31 219 LYS A C 1
ATOM 1809 O O . LYS A 1 219 ? -21.629 -9.950 11.472 1.00 89.31 219 LYS A O 1
ATOM 1814 N N . ILE A 1 220 ? -19.667 -10.824 10.748 1.00 87.06 220 ILE A N 1
ATOM 1815 C CA . ILE A 1 220 ? -19.783 -10.432 9.335 1.00 87.06 220 ILE A CA 1
ATOM 1816 C C . ILE A 1 220 ? -20.770 -11.353 8.606 1.00 87.06 220 ILE A C 1
ATOM 1818 O O . ILE A 1 220 ? -21.598 -10.883 7.836 1.00 87.06 220 ILE A O 1
ATOM 1822 N N . ASP A 1 221 ? -20.736 -12.655 8.897 1.00 73.19 221 ASP A N 1
ATOM 1823 C CA . ASP A 1 221 ? -21.548 -13.667 8.210 1.00 73.19 221 ASP A CA 1
ATOM 1824 C C . ASP A 1 221 ? -23.012 -13.715 8.677 1.00 73.19 221 ASP A C 1
ATOM 1826 O O . ASP A 1 221 ? -23.828 -14.459 8.137 1.00 73.19 221 ASP A O 1
ATOM 1830 N N . LYS A 1 222 ? -23.408 -12.914 9.678 1.00 65.62 222 LYS A N 1
ATOM 1831 C CA . LYS A 1 222 ? -24.827 -12.831 10.038 1.00 65.62 222 LYS A CA 1
ATOM 1832 C C . LYS A 1 222 ? -25.596 -12.205 8.878 1.00 65.62 222 LYS A C 1
ATOM 1834 O O . LYS A 1 222 ? -25.403 -11.015 8.621 1.00 65.62 222 LYS A O 1
ATOM 1839 N N . PRO A 1 223 ? -26.536 -12.933 8.241 1.00 48.09 223 PRO A N 1
ATOM 1840 C CA . PRO A 1 223 ? -27.392 -12.331 7.242 1.00 48.09 223 PRO A CA 1
ATOM 1841 C C . PRO A 1 223 ? -28.175 -11.224 7.935 1.00 48.09 223 PRO A C 1
ATOM 1843 O O . PRO A 1 223 ? -29.008 -11.455 8.819 1.00 48.09 223 PRO A O 1
ATOM 1846 N N . THR A 1 224 ? -27.891 -9.987 7.549 1.00 41.94 224 THR A N 1
ATOM 1847 C CA . THR A 1 224 ? -28.824 -8.905 7.800 1.00 41.94 224 THR A CA 1
ATOM 1848 C C . THR A 1 224 ? -30.124 -9.327 7.134 1.00 41.94 224 THR A C 1
ATOM 1850 O O . THR A 1 224 ? -30.138 -9.674 5.958 1.00 41.94 224 THR A O 1
ATOM 1853 N N . ASN A 1 225 ? -31.222 -9.356 7.890 1.00 36.34 225 ASN A N 1
ATOM 1854 C CA . ASN A 1 225 ? -32.560 -9.561 7.346 1.00 36.34 225 ASN A CA 1
ATOM 1855 C C . ASN A 1 225 ? -32.887 -8.416 6.371 1.00 36.34 225 ASN A C 1
ATOM 1857 O O . ASN A 1 225 ? -33.523 -7.436 6.756 1.00 36.34 225 ASN A O 1
ATOM 1861 N N . LYS A 1 226 ? -32.391 -8.524 5.135 1.00 34.94 226 LYS A N 1
ATOM 1862 C CA . LYS A 1 226 ? -32.848 -7.919 3.885 1.00 34.94 226 LYS A CA 1
ATOM 1863 C C . LYS A 1 226 ? -31.996 -8.478 2.735 1.00 34.94 226 LYS A C 1
ATOM 1865 O O . LYS A 1 226 ? -30.779 -8.370 2.745 1.00 34.94 226 LYS A O 1
ATOM 1870 N N . SER A 1 227 ? -32.723 -9.040 1.767 1.00 31.19 227 SER A N 1
ATOM 1871 C CA . SER A 1 227 ? -32.327 -9.566 0.452 1.00 31.19 227 SER A CA 1
ATOM 1872 C C . SER A 1 227 ? -31.481 -10.843 0.412 1.00 31.19 227 SER A C 1
ATOM 1874 O O . SER A 1 227 ? -30.263 -10.813 0.320 1.00 31.19 227 SER A O 1
ATOM 1876 N N . SER A 1 228 ? -32.218 -11.959 0.371 1.00 32.09 228 SER A N 1
ATOM 1877 C CA . SER A 1 228 ? -32.065 -13.046 -0.607 1.00 32.09 228 SER A CA 1
ATOM 1878 C C . SER A 1 228 ? -30.659 -13.600 -0.830 1.00 32.09 228 SER A C 1
ATOM 1880 O O . SER A 1 228 ? -29.937 -13.186 -1.734 1.00 32.09 228 SER A O 1
ATOM 1882 N N . THR A 1 229 ? -30.385 -14.694 -0.128 1.00 36.88 229 THR A N 1
ATOM 1883 C CA . THR A 1 229 ? -29.733 -15.866 -0.709 1.00 36.88 229 THR A CA 1
ATOM 1884 C C . THR A 1 229 ? -30.447 -16.271 -2.004 1.00 36.88 229 THR A C 1
ATOM 1886 O O . THR A 1 229 ? -31.392 -17.056 -2.011 1.00 36.88 229 THR A O 1
ATOM 1889 N N . GLN A 1 230 ? -29.994 -15.726 -3.125 1.00 32.06 230 GLN A N 1
ATOM 1890 C CA . GLN A 1 230 ? -30.082 -16.407 -4.406 1.00 32.06 230 GLN A CA 1
ATOM 1891 C C . GLN A 1 230 ? -28.674 -16.445 -4.980 1.00 32.06 230 GLN A C 1
ATOM 1893 O O . GLN A 1 230 ? -28.025 -15.414 -5.128 1.00 32.06 230 GLN A O 1
ATOM 1898 N N . ASN A 1 231 ? -28.206 -17.658 -5.274 1.00 40.66 231 ASN A N 1
ATOM 1899 C CA . ASN A 1 231 ? -27.144 -17.869 -6.243 1.00 40.66 231 ASN A CA 1
ATOM 1900 C C . ASN A 1 231 ? -27.627 -17.257 -7.561 1.00 40.66 231 ASN A C 1
ATOM 1902 O O . ASN A 1 231 ? -28.374 -17.894 -8.298 1.00 40.66 231 ASN A O 1
ATOM 1906 N N . ILE A 1 232 ? -27.271 -16.004 -7.809 1.00 41.72 232 ILE A N 1
ATOM 1907 C CA . ILE A 1 232 ? -27.404 -15.390 -9.119 1.00 41.72 232 ILE A CA 1
ATOM 1908 C C . ILE A 1 232 ? -25.975 -15.295 -9.619 1.00 41.72 232 ILE A C 1
ATOM 1910 O O . ILE A 1 232 ? -25.129 -14.656 -8.993 1.00 41.72 232 ILE A O 1
ATOM 1914 N N . GLU A 1 233 ? -25.688 -16.008 -10.702 1.00 45.34 233 GLU A N 1
ATOM 1915 C CA . GLU A 1 233 ? -24.563 -15.684 -11.568 1.00 45.34 233 GLU A CA 1
ATOM 1916 C C . GLU A 1 233 ? -24.802 -14.253 -12.062 1.00 45.34 233 GLU A C 1
ATOM 1918 O O . GLU A 1 233 ? -25.483 -14.032 -13.060 1.00 45.34 233 GLU A O 1
ATOM 1923 N N . GLU A 1 234 ? -24.355 -13.269 -11.279 1.00 45.69 234 GLU A N 1
ATOM 1924 C CA . GLU A 1 234 ? -24.508 -11.864 -11.630 1.00 45.69 234 GLU A CA 1
ATOM 1925 C C . GLU A 1 234 ? -23.673 -11.599 -12.876 1.00 45.69 234 GLU A C 1
ATOM 1927 O O . GLU A 1 234 ? -22.476 -11.897 -12.939 1.00 45.69 234 GLU A O 1
ATOM 1932 N N . THR A 1 235 ? -24.326 -11.058 -13.896 1.00 62.97 235 THR A N 1
ATOM 1933 C CA . THR A 1 235 ? -23.643 -10.719 -15.141 1.00 62.97 235 THR A CA 1
ATOM 1934 C C . THR A 1 235 ? -22.733 -9.513 -14.923 1.00 62.97 235 THR A C 1
ATOM 1936 O O . THR A 1 235 ? -22.993 -8.646 -14.086 1.00 62.97 235 THR A O 1
ATOM 1939 N N . LEU A 1 236 ? -21.647 -9.429 -15.696 1.00 52.72 236 LEU A N 1
ATOM 1940 C CA . LEU A 1 236 ? -20.682 -8.323 -15.620 1.00 52.72 236 LEU A CA 1
ATOM 1941 C C . LEU A 1 236 ? -21.362 -6.942 -15.721 1.00 52.72 236 LEU A C 1
ATOM 1943 O O . LEU A 1 236 ? -20.941 -6.004 -15.048 1.00 52.72 236 LEU A O 1
ATOM 1947 N N . ASP A 1 237 ? -22.452 -6.832 -16.483 1.00 62.69 237 ASP A N 1
ATOM 1948 C CA . ASP A 1 237 ? -23.246 -5.604 -16.609 1.00 62.69 237 ASP A CA 1
ATOM 1949 C C . ASP A 1 237 ? -24.011 -5.228 -15.329 1.00 62.69 237 ASP A C 1
ATOM 1951 O O . ASP A 1 237 ? -24.141 -4.044 -15.012 1.00 62.69 237 ASP A O 1
ATOM 1955 N N . GLU A 1 238 ? -24.472 -6.203 -14.545 1.00 64.38 238 GLU A N 1
ATOM 1956 C CA . GLU A 1 238 ? -25.121 -5.957 -13.252 1.00 64.38 238 GLU A CA 1
ATOM 1957 C C . GLU A 1 238 ? -24.100 -5.515 -12.198 1.00 64.38 238 GLU A C 1
ATOM 1959 O O . GLU A 1 238 ? -24.360 -4.577 -11.438 1.00 64.38 238 GLU A O 1
ATOM 1964 N N . ILE A 1 239 ? -22.907 -6.119 -12.209 1.00 60.56 239 ILE A N 1
ATOM 1965 C CA . ILE A 1 239 ? -21.778 -5.733 -11.350 1.00 60.56 239 ILE A CA 1
ATOM 1966 C C . ILE A 1 239 ? -21.332 -4.299 -11.678 1.00 60.56 239 ILE A C 1
ATOM 1968 O O . ILE A 1 239 ? -21.210 -3.459 -10.783 1.00 60.56 239 ILE A O 1
ATOM 1972 N N . LEU A 1 240 ? -21.171 -3.974 -12.965 1.00 54.69 240 LEU A N 1
ATOM 1973 C CA . LEU A 1 240 ? -20.818 -2.627 -13.427 1.00 54.69 240 LEU A CA 1
ATOM 1974 C C . LEU A 1 240 ? -21.935 -1.606 -13.149 1.00 54.69 240 LEU A C 1
ATOM 1976 O O . LEU A 1 240 ? -21.656 -0.453 -12.809 1.00 54.69 240 LEU A O 1
ATOM 1980 N N . GLY A 1 241 ? -23.201 -2.017 -13.243 1.00 57.00 241 GLY A N 1
ATOM 1981 C CA . GLY A 1 241 ? -24.359 -1.192 -12.900 1.00 57.00 241 GLY A CA 1
ATOM 1982 C C . GLY A 1 241 ? -24.427 -0.836 -11.410 1.00 57.00 241 GLY A C 1
ATOM 1983 O O . GLY A 1 241 ? -24.762 0.301 -11.065 1.00 57.00 241 GLY A O 1
ATOM 1984 N N . LYS A 1 242 ? -24.060 -1.772 -10.523 1.00 50.00 242 LYS A N 1
ATOM 1985 C CA . LYS A 1 242 ? -23.938 -1.534 -9.074 1.00 50.00 242 LYS A CA 1
ATOM 1986 C C . LYS A 1 242 ? -22.717 -0.674 -8.735 1.00 50.00 242 LYS A C 1
ATOM 1988 O O . LYS A 1 242 ? -22.853 0.268 -7.958 1.00 50.00 242 LYS A O 1
ATOM 1993 N N . ALA A 1 243 ? -21.570 -0.922 -9.372 1.00 43.38 243 ALA A N 1
ATOM 1994 C CA . ALA A 1 243 ? -20.358 -0.117 -9.197 1.00 43.38 243 ALA A CA 1
ATOM 1995 C C . ALA A 1 243 ? -20.592 1.365 -9.545 1.00 43.38 243 ALA A C 1
ATOM 1997 O O . ALA A 1 243 ? -20.176 2.247 -8.802 1.00 43.38 243 ALA A O 1
ATOM 1998 N N . ARG A 1 244 ? -21.358 1.654 -10.609 1.00 41.88 244 ARG A N 1
ATOM 1999 C CA . ARG A 1 244 ? -21.742 3.029 -10.987 1.00 41.88 244 ARG A CA 1
ATOM 2000 C C . ARG A 1 244 ? -22.688 3.716 -9.996 1.00 41.88 244 ARG A C 1
ATOM 2002 O O . ARG A 1 244 ? -22.692 4.940 -9.934 1.00 41.88 244 ARG A O 1
ATOM 2009 N N . LYS A 1 245 ? -23.492 2.965 -9.232 1.00 37.53 245 LYS A N 1
ATOM 2010 C CA . LYS A 1 245 ? -24.386 3.514 -8.191 1.00 37.53 245 LYS A CA 1
ATOM 2011 C C . LYS A 1 245 ? -23.694 3.721 -6.841 1.00 37.53 245 LYS A C 1
ATOM 2013 O O . LYS A 1 245 ? -24.164 4.543 -6.064 1.00 37.53 245 LYS A O 1
ATOM 2018 N N . ASN A 1 246 ? -22.603 3.000 -6.578 1.00 34.56 246 ASN A N 1
ATOM 2019 C CA . ASN A 1 246 ? -21.831 3.090 -5.335 1.00 34.56 246 ASN A CA 1
ATOM 2020 C C . ASN A 1 246 ? -20.746 4.178 -5.346 1.00 34.56 246 ASN A C 1
ATOM 2022 O O . ASN A 1 246 ? -20.064 4.341 -4.340 1.00 34.56 246 ASN A O 1
ATOM 2026 N N . ILE A 1 247 ? -20.613 4.962 -6.423 1.00 35.09 247 ILE A N 1
ATOM 2027 C CA . ILE A 1 247 ? -19.856 6.221 -6.387 1.00 35.09 247 ILE A CA 1
ATOM 2028 C C . ILE A 1 247 ? -20.704 7.238 -5.607 1.00 35.09 247 ILE A C 1
ATOM 2030 O O . ILE A 1 247 ? -21.405 8.080 -6.170 1.00 35.09 247 ILE A O 1
ATOM 2034 N N . ASN A 1 248 ? -20.725 7.100 -4.283 1.00 36.38 248 ASN A N 1
ATOM 2035 C CA . ASN A 1 248 ? -21.288 8.102 -3.396 1.00 36.38 248 ASN A CA 1
ATOM 2036 C C . ASN A 1 248 ? -20.313 9.282 -3.356 1.00 36.38 248 ASN A C 1
ATOM 2038 O O . ASN A 1 248 ? -19.313 9.246 -2.651 1.00 36.38 248 ASN A O 1
ATOM 2042 N N . LEU A 1 249 ? -20.670 10.375 -4.029 1.00 35.66 249 LEU A N 1
ATOM 2043 C CA . LEU A 1 249 ? -19.997 11.685 -3.953 1.00 35.66 249 LEU A CA 1
ATOM 2044 C C . LEU A 1 249 ? -19.857 12.248 -2.513 1.00 35.66 249 LEU A C 1
ATOM 2046 O O . LEU A 1 249 ? -19.268 13.299 -2.313 1.00 35.66 249 LEU A O 1
ATOM 2050 N N . LYS A 1 250 ? -20.423 11.582 -1.495 1.00 39.06 250 LYS A N 1
ATOM 2051 C CA . LYS A 1 250 ? -20.277 11.934 -0.071 1.00 39.06 250 LYS A CA 1
ATOM 2052 C C . LYS A 1 250 ? -19.078 11.277 0.614 1.00 39.06 250 LYS A C 1
ATOM 2054 O O . LYS A 1 250 ? -18.682 11.754 1.673 1.00 39.06 250 LYS A O 1
ATOM 2059 N N . ASP A 1 251 ? -18.532 10.198 0.055 1.00 40.25 251 ASP A N 1
ATOM 2060 C CA . ASP A 1 251 ? -17.347 9.544 0.621 1.00 40.25 251 ASP A CA 1
ATOM 2061 C C . ASP A 1 251 ? -16.067 10.354 0.317 1.00 40.25 251 ASP A C 1
ATOM 2063 O O . ASP A 1 251 ? -15.146 10.360 1.133 1.00 40.25 251 ASP A O 1
ATOM 2067 N N . GLU A 1 252 ? -16.060 11.147 -0.766 1.00 40.97 252 GLU A N 1
ATOM 2068 C CA . GLU A 1 252 ? -14.984 12.102 -1.095 1.00 40.97 252 G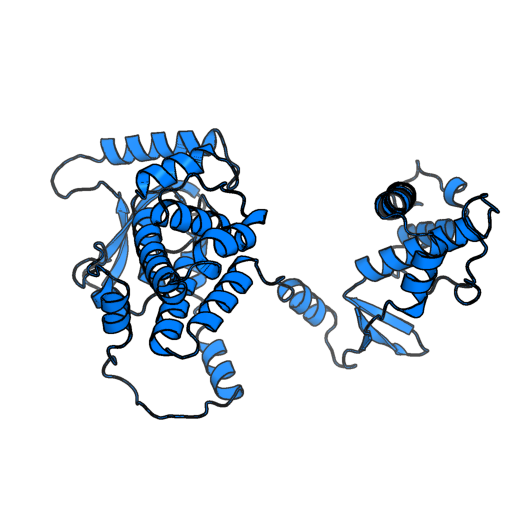LU A CA 1
ATOM 2069 C C . GLU A 1 252 ? -14.806 13.183 -0.005 1.00 40.97 252 GLU A C 1
ATOM 2071 O O . GLU A 1 252 ? -13.683 13.430 0.431 1.00 40.97 252 GLU A O 1
ATOM 2076 N N . GLU A 1 253 ? -15.893 13.752 0.542 1.00 42.47 253 GLU A N 1
ATOM 2077 C CA . GLU A 1 253 ? -15.815 14.778 1.607 1.00 42.47 253 GLU A CA 1
ATOM 2078 C C . GLU A 1 253 ? -15.207 14.254 2.926 1.00 42.47 253 GLU A C 1
ATOM 2080 O O . GLU A 1 253 ? -14.661 15.031 3.713 1.00 42.47 253 GLU A O 1
ATOM 2085 N N . ILE A 1 254 ? -15.323 12.950 3.211 1.00 48.78 254 ILE A N 1
ATOM 2086 C CA . ILE A 1 254 ? -14.759 12.340 4.429 1.00 48.78 254 ILE A CA 1
ATOM 2087 C C . ILE A 1 254 ? -13.294 11.944 4.205 1.00 48.78 254 ILE A C 1
ATOM 2089 O O . ILE A 1 254 ? -12.501 12.081 5.140 1.00 48.78 254 ILE A O 1
ATOM 2093 N N . SER A 1 255 ? -12.933 11.499 2.992 1.00 52.78 255 SER A N 1
ATOM 2094 C CA . SER A 1 255 ? -11.549 11.143 2.635 1.00 52.78 255 SER A CA 1
ATOM 2095 C C . SER A 1 255 ? -10.622 12.357 2.717 1.00 52.78 255 SER A C 1
ATOM 2097 O O . SER A 1 255 ? -9.571 12.287 3.342 1.00 52.78 255 SER A O 1
ATOM 2099 N N . GLU A 1 256 ? -11.059 13.526 2.235 1.00 62.28 256 GLU A N 1
ATOM 2100 C CA . GLU A 1 256 ? -10.232 14.744 2.253 1.00 62.28 256 GLU A CA 1
ATOM 2101 C C . GLU A 1 256 ? -10.027 15.356 3.653 1.00 62.28 256 GLU A C 1
ATOM 2103 O O . GLU A 1 256 ? -9.199 16.254 3.837 1.00 62.28 256 GLU A O 1
ATOM 2108 N N . ARG A 1 257 ? -10.773 14.904 4.672 1.00 81.56 257 ARG A N 1
ATOM 2109 C CA . ARG A 1 257 ? -10.706 15.499 6.014 1.00 81.56 257 ARG A CA 1
ATOM 2110 C C . ARG A 1 257 ? -9.441 15.115 6.767 1.00 81.56 257 ARG A C 1
ATOM 2112 O O . ARG A 1 257 ? -8.954 15.934 7.546 1.00 81.56 257 ARG A O 1
ATOM 2119 N N . PHE A 1 258 ? -8.944 13.889 6.624 1.00 84.88 258 PHE A N 1
ATOM 2120 C CA . PHE A 1 258 ? -7.860 13.384 7.465 1.00 84.88 258 PHE A CA 1
ATOM 2121 C C . PHE A 1 258 ? -6.731 12.782 6.639 1.00 84.88 258 PHE A C 1
ATOM 2123 O O . PHE A 1 258 ? -6.956 11.827 5.914 1.00 84.88 258 PHE A O 1
ATOM 2130 N N . ASN A 1 259 ? -5.491 13.223 6.871 1.00 84.62 259 ASN A N 1
ATOM 2131 C CA . ASN A 1 259 ? -4.318 12.581 6.273 1.00 84.62 259 ASN A CA 1
ATOM 2132 C C . ASN A 1 259 ? -3.525 11.793 7.314 1.00 84.62 259 ASN A C 1
ATOM 2134 O O . ASN A 1 259 ? -3.173 12.291 8.394 1.00 84.62 259 ASN A O 1
ATOM 2138 N N . SER A 1 260 ? -3.226 10.546 6.956 1.00 85.31 260 SER A N 1
ATOM 2139 C CA . SER A 1 260 ? -2.465 9.619 7.783 1.00 85.31 260 SER A CA 1
ATOM 2140 C C . SER A 1 260 ? -0.973 9.964 7.836 1.00 85.31 260 SER A C 1
ATOM 2142 O O . SER A 1 260 ? -0.370 10.434 6.870 1.00 85.31 260 SER A O 1
ATOM 2144 N N . VAL A 1 261 ? -0.349 9.668 8.977 1.00 85.44 261 VAL A N 1
ATOM 2145 C CA . VAL A 1 261 ? 1.104 9.800 9.175 1.00 85.44 261 VAL A CA 1
ATOM 2146 C C . VAL A 1 261 ? 1.901 8.592 8.668 1.00 85.44 261 VAL A C 1
ATOM 2148 O O . VAL A 1 261 ? 3.132 8.644 8.658 1.00 85.44 261 VAL A O 1
ATOM 2151 N N . VAL A 1 262 ? 1.230 7.503 8.273 1.00 85.31 262 VAL A N 1
ATOM 2152 C CA . VAL A 1 262 ? 1.851 6.246 7.826 1.00 85.31 262 VAL A CA 1
ATOM 2153 C C . VAL A 1 262 ? 1.109 5.704 6.604 1.00 85.31 262 VAL A C 1
ATOM 2155 O O . VAL A 1 262 ? -0.115 5.659 6.587 1.00 85.31 262 VAL A O 1
ATOM 2158 N N . SER A 1 263 ? 1.848 5.247 5.592 1.00 87.56 263 SER A N 1
ATOM 2159 C CA . SER A 1 263 ? 1.260 4.578 4.427 1.00 87.56 263 SER A CA 1
ATOM 2160 C C . SER A 1 263 ? 0.788 3.159 4.759 1.00 87.56 263 SER A C 1
ATOM 2162 O O . SER A 1 263 ? 1.374 2.480 5.609 1.00 87.56 263 SER A O 1
ATOM 2164 N N . PHE A 1 264 ? -0.232 2.668 4.054 1.00 91.50 264 PHE A N 1
ATOM 2165 C CA . PHE A 1 264 ? -0.787 1.334 4.294 1.00 91.50 264 PHE A CA 1
ATOM 2166 C C . PHE A 1 264 ? 0.257 0.192 4.202 1.00 91.50 264 PHE A C 1
ATOM 2168 O O . PHE A 1 264 ? 0.305 -0.634 5.116 1.00 91.50 264 PHE A O 1
ATOM 2175 N N . PRO A 1 265 ? 1.197 0.164 3.231 1.00 91.62 265 PRO A N 1
ATOM 2176 C CA . PRO A 1 265 ? 2.272 -0.834 3.212 1.00 91.62 265 PRO A CA 1
ATOM 2177 C C . PRO A 1 265 ? 3.142 -0.844 4.477 1.00 91.62 265 PRO A C 1
ATOM 2179 O O . PRO A 1 265 ? 3.464 -1.910 5.000 1.00 91.62 265 PRO A O 1
ATOM 2182 N N . ASN A 1 266 ? 3.507 0.329 5.006 1.00 89.50 266 ASN A N 1
ATOM 2183 C CA . ASN A 1 266 ? 4.257 0.418 6.262 1.00 89.50 266 ASN A CA 1
ATOM 2184 C C . ASN A 1 266 ? 3.397 -0.038 7.450 1.00 89.50 266 ASN A C 1
ATOM 2186 O O . ASN A 1 266 ? 3.899 -0.715 8.349 1.00 89.50 266 ASN A O 1
ATOM 2190 N N . PHE A 1 267 ? 2.104 0.299 7.442 1.00 93.31 267 PHE A N 1
ATOM 2191 C CA . PHE A 1 267 ? 1.153 -0.126 8.462 1.00 93.31 267 PHE A CA 1
ATOM 2192 C C . PHE A 1 267 ? 1.048 -1.654 8.556 1.00 93.31 267 PHE A C 1
ATOM 2194 O O . PHE A 1 267 ? 1.135 -2.203 9.652 1.00 93.31 267 PHE A O 1
ATOM 2201 N N . LEU A 1 268 ? 0.984 -2.359 7.425 1.00 95.69 268 LEU A N 1
ATOM 2202 C CA . LEU A 1 268 ? 0.973 -3.826 7.394 1.00 95.69 268 LEU A CA 1
ATOM 2203 C C . LEU A 1 268 ? 2.207 -4.439 8.074 1.00 95.69 268 LEU A C 1
ATOM 2205 O O . LEU A 1 268 ? 2.085 -5.418 8.813 1.00 95.69 268 LEU A O 1
ATOM 2209 N N . ILE A 1 269 ? 3.392 -3.847 7.886 1.00 93.50 269 ILE A N 1
ATOM 2210 C CA . ILE A 1 269 ? 4.615 -4.307 8.563 1.00 93.50 269 ILE A CA 1
ATOM 2211 C C . ILE A 1 269 ? 4.534 -4.034 10.073 1.00 93.50 269 ILE A C 1
ATOM 2213 O O . ILE A 1 269 ? 4.963 -4.876 10.861 1.00 93.50 269 ILE A O 1
ATOM 2217 N N . HIS A 1 270 ? 3.948 -2.910 10.505 1.00 91.38 270 HIS A N 1
ATOM 2218 C CA . HIS A 1 270 ? 3.708 -2.652 11.932 1.00 91.38 270 HIS A CA 1
ATOM 2219 C C . HIS A 1 270 ? 2.818 -3.711 12.570 1.00 91.38 270 HIS A C 1
ATOM 2221 O O . HIS A 1 270 ? 3.169 -4.236 13.624 1.00 91.38 270 HIS A O 1
ATOM 2227 N N . VAL A 1 271 ? 1.709 -4.059 11.919 1.00 95.19 271 VAL A N 1
ATOM 2228 C CA . VAL A 1 271 ? 0.804 -5.111 12.397 1.00 95.19 271 VAL A CA 1
ATOM 2229 C C . VAL A 1 271 ? 1.546 -6.438 12.515 1.00 95.19 271 VAL A C 1
ATOM 2231 O O . VAL A 1 271 ? 1.468 -7.105 13.545 1.00 95.19 271 VAL A O 1
ATOM 2234 N N . LEU A 1 272 ? 2.343 -6.792 11.505 1.00 94.88 272 LEU A N 1
ATOM 2235 C CA . LEU A 1 272 ? 3.136 -8.017 11.533 1.00 94.88 272 LEU A CA 1
ATOM 2236 C C . LEU A 1 272 ? 4.166 -8.005 12.673 1.00 94.88 272 LEU A C 1
ATOM 2238 O O . LEU A 1 272 ? 4.377 -9.021 13.334 1.00 94.88 272 LEU A O 1
ATOM 2242 N N . ARG A 1 273 ? 4.771 -6.849 12.955 1.00 93.06 273 ARG A N 1
ATOM 2243 C CA . ARG A 1 273 ? 5.727 -6.649 14.051 1.00 93.06 273 ARG A CA 1
ATOM 2244 C C . ARG A 1 273 ? 5.081 -6.772 15.435 1.00 93.06 273 ARG A C 1
ATOM 2246 O O . ARG A 1 273 ? 5.729 -7.238 16.372 1.00 93.06 273 ARG A O 1
ATOM 2253 N N . VAL A 1 274 ? 3.828 -6.338 15.571 1.00 91.44 274 VAL A N 1
ATOM 2254 C CA . VAL A 1 274 ? 3.021 -6.543 16.784 1.00 91.44 274 VAL A CA 1
ATOM 2255 C C . VAL A 1 274 ? 2.695 -8.029 16.929 1.00 91.44 274 VAL A C 1
ATOM 2257 O O . VAL A 1 274 ? 3.018 -8.609 17.955 1.00 91.44 274 VAL A O 1
ATOM 2260 N N . GLN A 1 275 ? 2.181 -8.673 15.877 1.00 92.38 275 GLN A N 1
ATOM 2261 C CA . GLN A 1 275 ? 1.810 -10.094 15.895 1.00 92.38 275 GLN A CA 1
ATOM 2262 C C . GLN A 1 275 ? 2.975 -11.042 16.204 1.00 92.38 275 GLN A C 1
ATOM 2264 O O . GLN A 1 275 ? 2.796 -12.052 16.875 1.00 92.38 275 GLN A O 1
ATOM 2269 N N . THR A 1 276 ? 4.152 -10.773 15.644 1.00 90.44 276 THR A N 1
ATOM 2270 C CA . THR A 1 276 ? 5.332 -11.649 15.771 1.00 90.44 276 THR A CA 1
ATOM 2271 C C . THR A 1 276 ? 6.233 -11.276 16.942 1.00 90.44 276 THR A C 1
ATOM 2273 O O . THR A 1 276 ? 7.237 -11.949 17.168 1.00 90.44 276 THR A O 1
ATOM 2276 N N . GLU A 1 277 ? 5.952 -10.147 17.598 1.00 88.88 277 GLU A N 1
ATOM 2277 C CA . GLU A 1 277 ? 6.785 -9.497 18.616 1.00 88.88 277 GLU A CA 1
ATOM 2278 C C . GLU A 1 277 ? 8.267 -9.287 18.230 1.00 88.88 277 GLU A C 1
ATOM 2280 O O . GLU A 1 277 ? 9.081 -8.852 19.049 1.00 88.88 277 GLU A O 1
ATOM 2285 N N . SER A 1 278 ? 8.615 -9.490 16.960 1.00 86.94 278 SER A N 1
ATOM 2286 C CA . SER A 1 278 ? 9.984 -9.485 16.444 1.00 86.94 278 SER A CA 1
ATOM 2287 C C . SER A 1 278 ? 10.425 -8.081 16.018 1.00 86.94 278 SER A C 1
ATOM 2289 O O . SER A 1 278 ? 9.595 -7.223 15.719 1.00 86.94 278 SER A O 1
ATOM 2291 N N . ASP A 1 279 ? 11.732 -7.805 15.967 1.00 85.06 279 ASP A N 1
ATOM 2292 C CA . ASP A 1 279 ? 12.250 -6.515 15.475 1.00 85.06 279 ASP A CA 1
ATOM 2293 C C . ASP A 1 279 ? 12.359 -6.507 13.944 1.00 85.06 279 ASP A C 1
ATOM 2295 O O . ASP A 1 279 ? 13.436 -6.595 13.357 1.00 85.06 279 ASP A O 1
ATOM 2299 N N . ILE A 1 280 ? 11.203 -6.437 13.287 1.00 86.31 280 ILE A N 1
ATOM 2300 C CA . ILE A 1 280 ? 11.107 -6.403 11.828 1.00 86.31 280 ILE A CA 1
ATOM 2301 C C . ILE A 1 280 ? 11.484 -5.010 11.304 1.00 86.31 280 ILE A C 1
ATOM 2303 O O . ILE A 1 280 ? 11.003 -3.980 11.795 1.00 86.31 280 ILE A O 1
ATOM 2307 N N . SER A 1 281 ? 12.322 -4.984 10.262 1.00 84.38 281 SER A N 1
ATOM 2308 C CA . SER A 1 281 ? 12.677 -3.762 9.537 1.00 84.38 281 SER A CA 1
ATOM 2309 C C . SER A 1 281 ? 11.448 -3.165 8.853 1.00 84.38 281 SER A C 1
ATOM 2311 O O . SER A 1 281 ? 10.777 -3.817 8.056 1.00 84.38 281 SER A O 1
ATOM 2313 N N . LEU A 1 282 ? 11.171 -1.899 9.144 1.00 81.31 282 LEU A N 1
ATOM 2314 C CA . LEU A 1 282 ? 10.003 -1.183 8.643 1.00 81.31 282 LEU A CA 1
ATOM 2315 C C . LEU A 1 282 ? 10.309 -0.535 7.289 1.00 81.31 282 LEU A C 1
ATOM 2317 O O . LEU A 1 282 ? 10.263 0.685 7.150 1.00 81.31 282 LEU A O 1
ATOM 2321 N N . ASP A 1 283 ? 10.704 -1.359 6.328 1.00 82.75 283 ASP A N 1
ATOM 2322 C CA . ASP A 1 283 ? 11.006 -0.978 4.950 1.00 82.75 283 ASP A CA 1
ATOM 2323 C C . ASP A 1 283 ? 9.929 -1.579 4.040 1.00 82.75 283 ASP A C 1
ATOM 2325 O O . ASP A 1 283 ? 9.909 -2.788 3.796 1.00 82.75 283 ASP A O 1
ATOM 2329 N N . ASP A 1 284 ? 9.021 -0.736 3.547 1.00 78.75 284 ASP A N 1
ATOM 2330 C CA . ASP A 1 284 ? 7.924 -1.120 2.651 1.00 78.75 284 ASP A CA 1
ATOM 2331 C C . ASP A 1 284 ? 8.422 -1.816 1.375 1.00 78.75 284 ASP A C 1
ATOM 2333 O O . ASP A 1 284 ? 7.736 -2.672 0.803 1.00 78.75 284 ASP A O 1
ATOM 2337 N N . LYS A 1 285 ? 9.668 -1.555 0.957 1.00 85.25 285 LYS A N 1
ATOM 2338 C CA . LYS A 1 285 ? 10.268 -2.245 -0.184 1.00 85.25 285 LYS A CA 1
ATOM 2339 C C . LYS A 1 285 ? 10.394 -3.743 0.053 1.00 85.25 285 LYS A C 1
ATOM 2341 O O . LYS A 1 285 ? 10.307 -4.494 -0.924 1.00 85.25 285 LYS A O 1
ATOM 2346 N N . LYS A 1 286 ? 10.545 -4.149 1.315 1.00 87.44 286 LYS A N 1
ATOM 2347 C CA . LYS A 1 286 ? 10.682 -5.534 1.770 1.00 87.44 286 LYS A CA 1
ATOM 2348 C C . LYS A 1 286 ? 9.356 -6.169 2.188 1.00 87.44 286 LYS A C 1
ATOM 2350 O O . LYS A 1 286 ? 9.393 -7.319 2.607 1.00 87.44 286 LYS A O 1
ATOM 2355 N N . LEU A 1 287 ? 8.209 -5.492 2.030 1.00 91.00 287 LEU A N 1
ATOM 2356 C CA . LEU A 1 287 ? 6.889 -5.985 2.457 1.00 91.00 287 LEU A CA 1
ATOM 2357 C C . LEU A 1 287 ? 6.672 -7.468 2.109 1.00 91.00 287 LEU A C 1
ATOM 2359 O O . LEU A 1 287 ? 6.478 -8.289 2.998 1.00 91.00 287 LEU A O 1
ATOM 2363 N N . LEU A 1 288 ? 6.787 -7.829 0.827 1.00 92.94 288 LEU A N 1
ATOM 2364 C CA . LEU A 1 288 ? 6.577 -9.211 0.381 1.00 92.94 288 LEU A CA 1
ATOM 2365 C C . LEU A 1 288 ? 7.599 -10.193 0.974 1.00 92.94 288 LEU A C 1
ATOM 2367 O O . LEU A 1 288 ? 7.224 -11.305 1.322 1.00 92.94 288 LEU A O 1
ATOM 2371 N N . LEU A 1 289 ? 8.865 -9.788 1.119 1.00 92.56 289 LEU A N 1
ATOM 2372 C CA . LEU A 1 289 ? 9.922 -10.641 1.677 1.00 92.56 289 LEU A CA 1
ATOM 2373 C C . LEU A 1 289 ? 9.672 -10.955 3.154 1.00 92.56 289 LEU A C 1
ATOM 2375 O O . LEU A 1 289 ? 9.835 -12.093 3.577 1.00 92.56 289 LEU A O 1
ATOM 2379 N N . VAL A 1 290 ? 9.247 -9.955 3.925 1.00 94.00 290 VAL A N 1
ATOM 2380 C CA . VAL A 1 290 ? 8.954 -10.126 5.350 1.00 94.00 290 VAL A CA 1
ATOM 2381 C C . VAL A 1 290 ? 7.726 -11.025 5.538 1.00 94.00 290 VAL A C 1
ATOM 2383 O O . VAL A 1 290 ? 7.754 -11.944 6.350 1.00 94.00 290 VAL A O 1
ATOM 2386 N N . PHE A 1 291 ? 6.650 -10.817 4.774 1.00 95.56 291 PHE A N 1
ATOM 2387 C CA . PHE A 1 291 ? 5.474 -11.692 4.871 1.00 95.56 291 PHE A CA 1
ATOM 2388 C C . PHE A 1 291 ? 5.769 -13.127 4.414 1.00 95.56 291 PHE A C 1
ATOM 2390 O O . PHE A 1 291 ? 5.245 -14.071 5.003 1.00 95.56 291 PHE A O 1
ATOM 2397 N N . GLU A 1 292 ? 6.650 -13.309 3.428 1.00 94.50 292 GLU A N 1
ATOM 2398 C CA . GLU A 1 292 ? 7.147 -14.630 3.034 1.00 94.50 292 GLU A CA 1
ATOM 2399 C C . GLU A 1 292 ? 7.814 -15.361 4.205 1.00 94.50 292 GLU A C 1
ATOM 2401 O O . GLU A 1 292 ? 7.499 -16.517 4.477 1.00 94.50 292 GLU A O 1
ATOM 2406 N N . GLU A 1 293 ? 8.697 -14.680 4.933 1.00 93.25 293 GLU A N 1
ATOM 2407 C CA . GLU A 1 293 ? 9.440 -15.251 6.057 1.00 93.25 293 GLU A CA 1
ATOM 2408 C C . GLU A 1 293 ? 8.547 -15.577 7.263 1.00 93.25 293 GLU A C 1
ATOM 2410 O O . GLU A 1 293 ? 8.629 -16.672 7.817 1.00 93.25 293 GLU A O 1
ATOM 2415 N N . TYR A 1 294 ? 7.673 -14.649 7.663 1.00 93.25 294 TYR A N 1
ATOM 2416 C CA . TYR A 1 294 ? 6.936 -14.763 8.926 1.00 93.25 294 TYR A CA 1
ATOM 2417 C C . TYR A 1 294 ? 5.555 -15.419 8.797 1.00 93.25 294 TYR A C 1
ATOM 2419 O O . TYR A 1 294 ? 5.074 -16.009 9.774 1.00 93.25 294 TYR A O 1
ATOM 2427 N N . ILE A 1 295 ? 4.916 -15.336 7.624 1.00 94.62 295 ILE A N 1
ATOM 2428 C CA . ILE A 1 295 ? 3.566 -15.865 7.380 1.00 94.62 295 ILE A CA 1
ATOM 2429 C C . ILE A 1 295 ? 3.620 -17.091 6.463 1.00 94.62 295 ILE A C 1
ATOM 2431 O O . ILE A 1 295 ? 3.264 -18.177 6.917 1.00 94.62 295 ILE A O 1
ATOM 2435 N N . PHE A 1 296 ? 4.092 -16.946 5.220 1.00 94.25 296 PHE A N 1
ATOM 2436 C CA . PHE A 1 296 ? 3.912 -17.976 4.181 1.00 94.25 296 PHE A CA 1
ATOM 2437 C C . PHE A 1 296 ? 4.841 -19.193 4.309 1.00 94.25 296 PHE A C 1
ATOM 2439 O O . PHE A 1 296 ? 4.453 -20.298 3.947 1.00 94.25 296 PHE A O 1
ATOM 2446 N N . LYS A 1 297 ? 6.046 -19.044 4.873 1.00 91.50 297 LYS A N 1
ATOM 2447 C CA . LYS A 1 297 ? 6.967 -20.173 5.123 1.00 91.50 297 LYS A CA 1
ATOM 2448 C C . LYS A 1 297 ? 6.680 -20.956 6.406 1.00 91.50 297 LYS A C 1
ATOM 2450 O O . LYS A 1 297 ? 7.518 -21.741 6.846 1.00 91.50 297 LYS A O 1
ATOM 2455 N N . SER A 1 298 ? 5.533 -20.732 7.041 1.00 86.88 298 SER A N 1
ATOM 2456 C CA . SER A 1 298 ? 5.200 -21.374 8.312 1.00 86.88 298 SER A CA 1
ATOM 2457 C C . SER A 1 298 ? 4.272 -22.577 8.137 1.00 86.88 298 SER A C 1
ATOM 2459 O O . SER A 1 298 ? 3.424 -22.591 7.248 1.00 86.88 298 SER A O 1
ATOM 2461 N N . GLU A 1 299 ? 4.393 -23.572 9.020 1.00 85.06 299 GLU A N 1
ATOM 2462 C CA . GLU A 1 299 ? 3.542 -24.776 8.986 1.00 85.06 299 GLU A CA 1
ATOM 2463 C C . GLU A 1 299 ? 2.050 -24.440 9.183 1.00 85.06 299 GLU A C 1
ATOM 2465 O O . GLU A 1 299 ? 1.189 -25.055 8.563 1.00 85.06 299 GLU A O 1
ATOM 2470 N N . ASN A 1 300 ? 1.742 -23.380 9.943 1.00 92.50 300 ASN A N 1
ATOM 2471 C CA . ASN A 1 300 ? 0.377 -22.920 10.231 1.00 92.50 300 ASN A CA 1
ATOM 2472 C C . ASN A 1 300 ? -0.003 -21.659 9.433 1.00 92.50 300 ASN A C 1
ATOM 2474 O O . ASN A 1 300 ? -0.558 -20.706 9.986 1.00 92.50 300 ASN A O 1
ATOM 2478 N N . THR A 1 301 ? 0.307 -21.624 8.133 1.00 95.00 301 THR A N 1
ATOM 2479 C CA . THR A 1 301 ? 0.111 -20.422 7.296 1.00 95.00 301 THR A CA 1
ATOM 2480 C C . THR A 1 301 ? -1.328 -19.891 7.342 1.00 95.00 301 THR A C 1
ATOM 2482 O O . THR A 1 301 ? -1.528 -18.696 7.551 1.00 95.00 301 THR A O 1
ATOM 2485 N N . VAL A 1 302 ? -2.338 -20.761 7.224 1.00 95.69 302 VAL A N 1
ATOM 2486 C CA . VAL A 1 302 ? -3.763 -20.364 7.253 1.00 95.69 302 VAL A CA 1
ATOM 2487 C C . VAL A 1 302 ? -4.132 -19.678 8.570 1.00 95.69 302 VAL A C 1
ATOM 2489 O O . VAL A 1 302 ? -4.742 -18.610 8.565 1.00 95.69 302 VAL A O 1
ATOM 2492 N N . GLU A 1 303 ? -3.733 -20.254 9.703 1.00 95.62 303 GLU A N 1
ATOM 2493 C CA . GLU A 1 303 ? -4.009 -19.687 11.025 1.00 95.62 303 GLU A CA 1
ATOM 2494 C C . GLU A 1 303 ? -3.284 -18.351 11.223 1.00 95.62 303 GLU A C 1
ATOM 2496 O O . GLU A 1 303 ? -3.878 -17.382 11.698 1.00 95.62 303 GLU A O 1
ATOM 2501 N N . LYS A 1 304 ? -2.023 -18.245 10.781 1.00 96.25 304 LYS A N 1
ATOM 2502 C CA . LYS A 1 304 ? -1.277 -16.982 10.833 1.00 96.25 304 LYS A CA 1
ATOM 2503 C C . LYS A 1 304 ? -1.911 -15.882 9.988 1.00 96.25 304 LYS A C 1
ATOM 2505 O O . LYS A 1 304 ? -1.878 -14.730 10.419 1.00 96.25 304 LYS A O 1
ATOM 2510 N N . ILE A 1 305 ? -2.479 -16.217 8.827 1.00 97.12 305 ILE A N 1
ATOM 2511 C CA . ILE A 1 305 ? -3.229 -15.268 7.992 1.00 97.12 305 ILE A CA 1
ATOM 2512 C C . ILE A 1 305 ? -4.490 -14.811 8.729 1.00 97.12 305 ILE A C 1
ATOM 2514 O O . ILE A 1 305 ? -4.705 -13.608 8.852 1.00 97.12 305 ILE A O 1
ATOM 2518 N N . LYS A 1 306 ? -5.290 -15.736 9.276 1.00 97.25 306 LYS A N 1
ATOM 2519 C CA . LYS A 1 306 ? -6.504 -15.403 10.047 1.00 97.25 306 LYS A CA 1
ATOM 2520 C C . LYS A 1 306 ? -6.183 -14.489 11.238 1.00 97.25 306 LYS A C 1
ATOM 2522 O O . LYS A 1 306 ? -6.803 -13.438 11.406 1.00 97.25 306 LYS A O 1
ATOM 2527 N N . ASN A 1 307 ? -5.148 -14.826 12.004 1.00 96.69 307 ASN A N 1
ATOM 2528 C CA . ASN A 1 307 ? -4.669 -13.996 13.110 1.00 96.69 307 ASN A CA 1
ATOM 2529 C C . ASN A 1 307 ? -4.175 -12.627 12.627 1.00 96.69 307 ASN A C 1
ATOM 2531 O O . ASN A 1 307 ? -4.485 -11.617 13.254 1.00 96.69 307 ASN A O 1
ATOM 2535 N N . PHE A 1 308 ? -3.477 -12.570 11.490 1.00 97.81 308 PHE A N 1
ATOM 2536 C CA . PHE A 1 308 ? -3.026 -11.310 10.900 1.00 97.81 308 PHE A CA 1
ATOM 2537 C C . PHE A 1 308 ? -4.180 -10.403 10.498 1.00 97.81 308 PHE A C 1
ATOM 2539 O O . PHE A 1 308 ? -4.148 -9.220 10.820 1.00 97.81 308 PHE A O 1
ATOM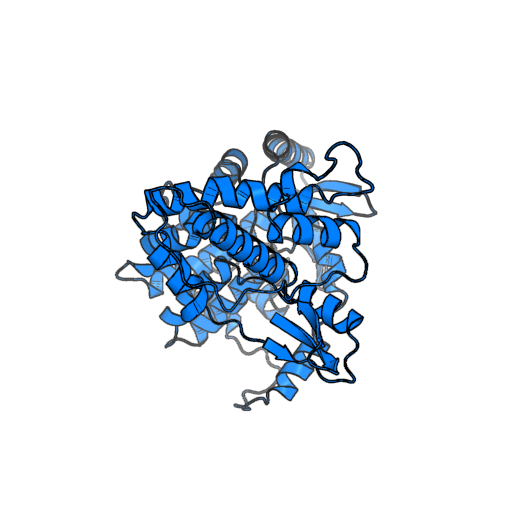 2546 N N . VAL A 1 309 ? -5.223 -10.938 9.864 1.00 97.81 309 VAL A N 1
ATOM 2547 C CA . VAL A 1 309 ? -6.415 -10.157 9.502 1.00 97.81 309 VAL A CA 1
ATOM 2548 C C . VAL A 1 309 ? -7.090 -9.581 10.750 1.00 97.81 309 VAL A C 1
ATOM 2550 O O . VAL A 1 309 ? -7.440 -8.402 10.779 1.00 97.81 309 VAL A O 1
ATOM 2553 N N . PHE A 1 310 ? -7.221 -10.369 11.819 1.00 97.81 310 PHE A N 1
ATOM 2554 C CA . PHE A 1 310 ? -7.779 -9.866 13.074 1.00 97.81 310 PHE A CA 1
ATOM 2555 C C . PHE A 1 310 ? -6.890 -8.790 13.724 1.00 97.81 310 PHE A C 1
ATOM 2557 O O . PHE A 1 310 ? -7.384 -7.735 14.133 1.00 97.81 310 PHE A O 1
ATOM 2564 N N . HIS A 1 311 ? -5.572 -9.008 13.780 1.00 97.31 311 HIS A N 1
ATOM 2565 C CA . HIS A 1 311 ? -4.632 -8.009 14.288 1.00 97.31 311 HIS A CA 1
ATOM 2566 C C . HIS A 1 311 ? -4.608 -6.741 13.435 1.00 97.31 311 HIS A C 1
ATOM 2568 O O . HIS A 1 311 ? -4.456 -5.659 13.997 1.00 97.31 311 HIS A O 1
ATOM 2574 N N . LEU A 1 312 ? -4.796 -6.844 12.116 1.00 98.00 312 LEU A N 1
ATOM 2575 C CA . LEU A 1 312 ? -4.892 -5.7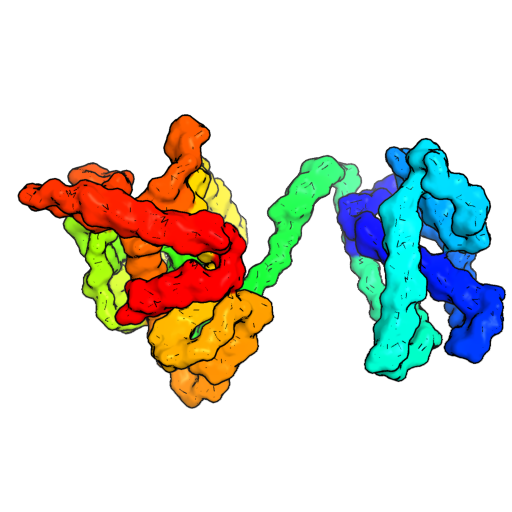02 11.208 1.00 98.00 312 LEU A CA 1
ATOM 2576 C C . LEU A 1 312 ? -6.064 -4.800 11.604 1.00 98.00 312 LEU A C 1
ATOM 2578 O O . LEU A 1 312 ? -5.861 -3.607 11.834 1.00 98.00 312 LEU A O 1
ATOM 2582 N N . LEU A 1 313 ? -7.250 -5.387 11.790 1.00 97.62 313 LEU A N 1
ATOM 2583 C CA . LEU A 1 313 ? -8.435 -4.669 12.258 1.00 97.62 313 LEU A CA 1
ATOM 2584 C C . LEU A 1 313 ? -8.208 -4.024 13.631 1.00 97.62 313 LEU A C 1
ATOM 2586 O O . LEU A 1 313 ? -8.462 -2.832 13.811 1.00 97.62 313 LEU A O 1
ATOM 2590 N N . ARG A 1 314 ? -7.706 -4.798 14.601 1.00 96.38 314 ARG A N 1
ATOM 2591 C CA . ARG A 1 314 ? -7.477 -4.319 15.971 1.00 96.38 314 ARG A CA 1
ATOM 2592 C C . ARG A 1 314 ? -6.453 -3.186 16.008 1.00 96.38 314 ARG A C 1
ATOM 2594 O O . ARG A 1 314 ? -6.697 -2.161 16.640 1.00 96.38 314 ARG A O 1
ATOM 2601 N N . CYS A 1 315 ? -5.335 -3.340 15.304 1.00 96.44 315 CYS A N 1
ATOM 2602 C CA . CYS A 1 315 ? -4.315 -2.304 15.214 1.00 96.44 315 CYS A CA 1
ATOM 2603 C C . CYS A 1 315 ? -4.847 -1.062 14.506 1.00 96.44 315 CYS A C 1
ATOM 2605 O O . CYS A 1 315 ? -4.518 0.039 14.931 1.00 96.44 315 CYS A O 1
ATOM 2607 N N . LYS A 1 316 ? -5.668 -1.201 13.453 1.00 95.88 316 LYS A N 1
ATOM 2608 C CA . LYS A 1 316 ? -6.218 -0.039 12.736 1.00 95.88 316 LYS A CA 1
ATOM 2609 C C . LYS A 1 316 ? -7.199 0.721 13.618 1.00 95.88 316 LYS A C 1
ATOM 2611 O O . LYS A 1 316 ? -7.145 1.944 13.674 1.00 95.88 316 LYS A O 1
ATOM 2616 N N . PHE A 1 317 ? -8.034 0.004 14.363 1.00 95.50 317 PHE A N 1
ATOM 2617 C CA . PHE A 1 317 ? -8.943 0.602 15.332 1.00 95.50 317 PHE A CA 1
ATOM 2618 C C . PHE A 1 317 ? -8.193 1.391 16.416 1.00 95.50 317 PHE A C 1
ATOM 2620 O O . PHE A 1 317 ? -8.535 2.540 16.684 1.00 95.50 317 PHE A O 1
ATOM 2627 N N . LEU A 1 318 ? -7.127 0.820 16.989 1.00 94.25 318 LEU A N 1
ATOM 2628 C CA . LEU A 1 318 ? -6.274 1.521 17.958 1.00 94.25 318 LEU A CA 1
ATOM 2629 C C . LEU A 1 318 ? -5.530 2.701 17.323 1.00 94.25 318 LEU A C 1
ATOM 2631 O O . LEU A 1 318 ? -5.462 3.777 17.912 1.00 94.25 318 LEU A O 1
ATOM 2635 N N . TYR A 1 319 ? -5.009 2.520 16.109 1.00 93.50 319 TYR A N 1
ATOM 2636 C CA . TYR A 1 319 ? -4.354 3.573 15.340 1.00 93.50 319 TYR A CA 1
ATOM 2637 C C . TYR A 1 319 ? -5.277 4.779 15.160 1.00 93.50 319 TYR A C 1
ATOM 2639 O O . TYR A 1 319 ? -4.883 5.910 15.431 1.00 93.50 319 TYR A O 1
ATOM 2647 N N . ASP A 1 320 ? -6.523 4.531 14.765 1.00 92.94 320 ASP A N 1
ATOM 2648 C CA . ASP A 1 320 ? -7.514 5.575 14.534 1.00 92.94 320 ASP A CA 1
ATOM 2649 C C . ASP A 1 320 ? -7.902 6.334 15.803 1.00 92.94 320 ASP A C 1
ATOM 2651 O O . ASP A 1 320 ? -8.313 7.488 15.707 1.00 92.94 320 ASP A O 1
ATOM 2655 N N . GLN A 1 321 ? -7.768 5.717 16.977 1.00 91.19 321 GLN A N 1
ATOM 2656 C CA . GLN A 1 321 ? -8.073 6.354 18.255 1.00 91.19 321 GLN A CA 1
ATOM 2657 C C . GLN A 1 321 ? -6.872 7.085 18.858 1.00 91.19 321 GLN A C 1
ATOM 2659 O O . GLN A 1 321 ? -7.040 8.175 19.399 1.00 91.19 321 GLN A O 1
ATOM 2664 N N . TYR A 1 322 ? -5.673 6.508 18.791 1.00 90.62 322 TYR A N 1
ATOM 2665 C CA . TYR A 1 322 ? -4.542 6.927 19.627 1.00 90.62 322 TYR A CA 1
ATOM 2666 C C . TYR A 1 322 ? -3.359 7.520 18.857 1.00 90.62 322 TYR A C 1
ATOM 2668 O O . TYR A 1 322 ? -2.413 8.000 19.483 1.00 90.62 322 TYR A O 1
ATOM 2676 N N . ILE A 1 323 ? -3.393 7.523 17.523 1.00 89.88 323 ILE A N 1
ATOM 2677 C CA . ILE A 1 323 ? -2.335 8.113 16.698 1.00 89.88 323 ILE A CA 1
ATOM 2678 C C . ILE A 1 323 ? -2.813 9.419 16.067 1.00 89.88 323 ILE A C 1
ATOM 2680 O O . ILE A 1 323 ? -3.941 9.539 15.595 1.00 89.88 323 ILE A O 1
ATOM 2684 N N . VAL A 1 324 ? -1.926 10.417 16.066 1.00 89.75 324 VAL A N 1
ATOM 2685 C CA . VAL A 1 324 ? -2.199 11.730 15.472 1.00 89.75 324 VAL A CA 1
ATOM 2686 C C . VAL A 1 324 ? -2.372 11.652 13.961 1.00 89.75 324 VAL A C 1
ATOM 2688 O O . VAL A 1 324 ? -1.671 10.909 13.272 1.00 89.75 324 VAL A O 1
ATOM 2691 N N . LYS A 1 325 ? -3.264 12.495 13.444 1.00 89.19 325 LYS A N 1
ATOM 2692 C CA . LYS A 1 325 ? -3.515 12.678 12.011 1.00 89.19 325 LYS A CA 1
ATOM 2693 C C . LYS A 1 325 ? -3.526 14.163 11.672 1.00 89.19 325 LYS A C 1
ATOM 2695 O O . LYS A 1 325 ? -3.799 14.998 12.542 1.00 89.19 325 LYS A O 1
ATOM 2700 N N . ARG A 1 326 ? -3.254 14.505 10.413 1.00 86.94 326 ARG A N 1
ATOM 2701 C CA . ARG A 1 326 ? -3.574 15.847 9.904 1.00 86.94 326 ARG A CA 1
ATOM 2702 C C . ARG A 1 326 ? -5.076 15.918 9.685 1.00 86.94 326 ARG A C 1
ATOM 2704 O O . ARG A 1 326 ? -5.650 14.957 9.193 1.00 86.94 326 ARG A O 1
ATOM 2711 N N . GLU A 1 327 ? -5.697 17.014 10.084 1.00 88.62 327 GLU A N 1
ATOM 2712 C CA . GLU A 1 327 ? -7.122 17.266 9.911 1.00 88.62 327 GLU A CA 1
ATOM 2713 C C . GLU A 1 327 ? -7.319 18.597 9.186 1.00 88.62 327 GLU A C 1
ATOM 2715 O O . GLU A 1 327 ? -6.853 19.645 9.649 1.00 88.62 327 GLU A O 1
ATOM 2720 N N . PHE A 1 328 ? -8.037 18.530 8.068 1.00 84.31 328 PHE A N 1
ATOM 2721 C CA . PHE A 1 328 ? -8.402 19.647 7.214 1.00 84.31 328 PHE A CA 1
ATOM 2722 C C . PHE A 1 328 ? -9.860 20.020 7.468 1.00 84.31 328 PHE A C 1
ATOM 2724 O O . PHE A 1 328 ? -10.785 19.286 7.127 1.00 84.31 328 PHE A O 1
ATOM 2731 N N . ILE A 1 329 ? -10.080 21.177 8.092 1.00 82.50 329 ILE A N 1
ATOM 2732 C CA . ILE A 1 329 ? -11.420 21.730 8.320 1.00 82.50 329 ILE A CA 1
ATOM 2733 C C . ILE A 1 329 ? -11.414 23.194 7.896 1.00 82.50 329 ILE A C 1
ATOM 2735 O O . ILE A 1 329 ? -10.581 23.975 8.355 1.00 82.50 329 ILE A O 1
ATOM 2739 N N . ASN A 1 330 ? -12.375 23.590 7.054 1.00 79.50 330 ASN A N 1
ATOM 2740 C CA . ASN A 1 330 ? -12.566 24.977 6.609 1.00 79.50 330 ASN A CA 1
ATOM 2741 C C . ASN A 1 330 ? -11.276 25.615 6.047 1.00 79.50 330 ASN A C 1
ATOM 2743 O O . ASN A 1 330 ? -10.950 26.759 6.370 1.00 79.50 330 ASN A O 1
ATOM 2747 N N . GLY A 1 331 ? -10.506 24.852 5.262 1.00 75.50 331 GLY A N 1
ATOM 2748 C CA . GLY A 1 331 ? -9.241 25.302 4.667 1.00 75.50 331 GLY A CA 1
ATOM 2749 C C . GLY A 1 331 ? -8.075 25.452 5.652 1.00 75.50 331 GLY A C 1
ATOM 2750 O O . GLY A 1 331 ? -7.035 25.992 5.280 1.00 75.50 331 GLY A O 1
ATOM 2751 N N . LYS A 1 332 ? -8.223 25.001 6.906 1.00 79.94 332 LYS A N 1
ATOM 2752 C CA . LYS A 1 332 ? -7.146 24.978 7.902 1.00 79.94 332 LYS A CA 1
ATOM 2753 C C . LYS A 1 332 ? -6.656 23.557 8.115 1.00 79.94 332 LYS A C 1
ATOM 2755 O O . LYS A 1 332 ? -7.451 22.671 8.410 1.00 79.94 332 LYS A O 1
ATOM 2760 N N . ASP A 1 333 ? -5.344 23.393 8.024 1.00 84.69 333 ASP A N 1
ATOM 2761 C CA . ASP A 1 333 ? -4.653 22.131 8.258 1.00 84.69 333 ASP A CA 1
ATOM 2762 C C . ASP A 1 333 ? -4.020 22.125 9.657 1.00 84.69 333 ASP A C 1
ATOM 2764 O O . ASP A 1 333 ? -3.206 22.992 9.999 1.00 84.69 333 ASP A O 1
ATOM 2768 N N . SER A 1 334 ? -4.410 21.163 10.488 1.00 87.38 334 SER A N 1
ATOM 2769 C CA . SER A 1 334 ? -4.003 21.084 11.891 1.00 87.38 334 SER A CA 1
ATOM 2770 C C . SER A 1 334 ? -3.733 19.649 12.332 1.00 87.38 334 SER A C 1
ATOM 2772 O O . SER A 1 334 ? -4.190 18.693 11.717 1.00 87.38 334 SER A O 1
ATOM 2774 N N . TRP A 1 335 ? -2.957 19.481 13.402 1.00 89.81 335 TRP A N 1
ATOM 2775 C CA . TRP A 1 335 ? -2.820 18.173 14.039 1.00 89.81 335 TRP A CA 1
ATOM 2776 C C . TRP A 1 335 ? -4.070 17.867 14.857 1.00 89.81 335 TRP A C 1
ATOM 2778 O O . TRP A 1 335 ? -4.538 18.720 15.610 1.00 89.81 335 TRP A O 1
ATOM 2788 N N . SER A 1 336 ? -4.562 16.636 14.757 1.00 90.62 336 SER A N 1
ATOM 2789 C CA . SER A 1 336 ? -5.703 16.153 15.529 1.00 90.62 336 SER A CA 1
ATOM 2790 C C . SER A 1 336 ? -5.398 14.814 16.201 1.00 90.62 336 SER A C 1
ATOM 2792 O O . SER A 1 336 ? -4.647 13.990 15.676 1.00 90.62 336 SER A O 1
ATOM 2794 N N . LEU A 1 337 ? -5.983 14.622 17.384 1.00 91.88 337 LEU A N 1
ATOM 2795 C CA . LEU A 1 337 ? -6.006 13.367 18.131 1.00 91.88 337 LEU A CA 1
ATOM 2796 C C . LEU A 1 337 ? -7.445 13.157 18.596 1.00 91.88 337 LEU A C 1
ATOM 2798 O O . LEU A 1 337 ? -7.894 13.759 19.578 1.00 91.88 337 LEU A O 1
ATOM 2802 N N . LYS A 1 338 ? -8.190 12.402 17.792 1.00 91.94 338 LYS A N 1
ATOM 2803 C CA . LYS A 1 338 ? -9.631 12.228 17.939 1.00 91.94 338 LYS A CA 1
ATOM 2804 C C . LYS A 1 338 ? -10.002 10.763 17.826 1.00 91.94 338 LYS A C 1
ATOM 2806 O O . LYS A 1 338 ? -9.373 10.008 17.090 1.00 91.94 338 LYS A O 1
ATOM 2811 N N . ARG A 1 339 ? -11.109 10.401 18.463 1.00 91.44 339 ARG A N 1
ATOM 2812 C CA . ARG A 1 339 ? -11.802 9.131 18.254 1.00 91.44 339 ARG A CA 1
ATOM 2813 C C . ARG A 1 339 ? -13.171 9.369 17.634 1.00 91.44 339 ARG A C 1
ATOM 2815 O O . ARG A 1 339 ? -13.829 10.378 17.902 1.00 91.44 339 ARG A O 1
ATOM 2822 N N . MET A 1 340 ? -13.597 8.422 16.811 1.00 91.25 340 MET A N 1
ATOM 2823 C CA . MET A 1 340 ? -14.942 8.399 16.252 1.00 91.25 340 MET A CA 1
ATOM 2824 C C . MET A 1 340 ? -15.943 7.907 17.302 1.00 91.25 340 MET A C 1
ATOM 2826 O O . MET A 1 340 ? -15.657 6.978 18.056 1.00 91.25 340 MET A O 1
ATOM 2830 N N . ALA A 1 341 ? -17.118 8.525 17.318 1.00 88.44 341 ALA A N 1
ATOM 2831 C CA . ALA A 1 341 ? -18.294 8.078 18.048 1.00 88.44 341 ALA A CA 1
ATOM 2832 C C . ALA A 1 341 ? -19.549 8.299 17.188 1.00 88.44 341 ALA A C 1
ATOM 2834 O O . ALA A 1 341 ? -19.472 8.903 16.112 1.00 88.44 341 ALA A O 1
ATOM 2835 N N . LYS A 1 342 ? -20.710 7.817 17.639 1.00 88.25 342 LYS A N 1
ATOM 2836 C CA . LYS A 1 342 ? -21.995 8.085 16.976 1.00 88.25 342 LYS A CA 1
ATOM 2837 C C . LYS A 1 342 ? -22.933 8.921 17.833 1.00 88.25 342 LYS A C 1
ATOM 2839 O O . LYS A 1 342 ? -22.980 8.761 19.048 1.00 88.25 342 LYS A O 1
ATOM 2844 N N . ASP A 1 343 ? -23.676 9.811 17.188 1.00 85.25 343 ASP A N 1
ATOM 2845 C CA . ASP A 1 343 ? -24.725 10.585 17.842 1.00 85.25 343 ASP A CA 1
ATOM 2846 C C . ASP A 1 343 ? -26.028 9.770 17.992 1.00 85.25 343 ASP A C 1
ATOM 2848 O O . ASP A 1 343 ? -26.155 8.639 17.513 1.00 85.25 343 ASP A O 1
ATOM 2852 N N . GLN A 1 344 ? -27.044 10.369 18.622 1.00 83.19 344 GLN A N 1
ATOM 2853 C CA . GLN A 1 344 ? -28.369 9.754 18.804 1.00 83.19 344 GLN A CA 1
ATOM 2854 C C . GLN A 1 344 ? -29.101 9.434 17.484 1.00 83.19 344 GLN A C 1
ATOM 2856 O O . GLN A 1 344 ? -30.089 8.704 17.489 1.00 83.19 344 GLN A O 1
ATOM 2861 N N . LYS A 1 345 ? -28.650 9.988 16.351 1.00 83.88 345 LYS A N 1
ATOM 2862 C CA . LYS A 1 345 ? -29.201 9.769 15.005 1.00 83.88 345 LYS A CA 1
ATOM 2863 C C . LYS A 1 345 ? -28.345 8.796 14.185 1.00 83.88 345 LYS A C 1
ATOM 2865 O O . LYS A 1 345 ? -28.517 8.724 12.968 1.00 83.88 345 LYS A O 1
ATOM 2870 N N . ASP A 1 346 ? -27.437 8.060 14.832 1.00 81.56 346 ASP A N 1
ATOM 2871 C CA . ASP A 1 346 ? -26.451 7.173 14.208 1.00 81.56 346 ASP A CA 1
ATOM 2872 C C . ASP A 1 346 ? -25.540 7.878 13.184 1.00 81.56 346 ASP A C 1
ATOM 2874 O O . ASP A 1 346 ? -25.033 7.246 12.250 1.00 81.56 346 ASP A O 1
ATOM 2878 N N . LYS A 1 347 ? -25.330 9.190 13.333 1.00 86.00 347 LYS A N 1
ATOM 2879 C CA . LYS A 1 347 ? -24.363 9.934 12.528 1.00 86.00 347 LYS A CA 1
ATOM 2880 C C . LYS A 1 347 ? -22.993 9.903 13.197 1.00 86.00 347 LYS A C 1
ATOM 2882 O O . LYS A 1 347 ? -22.899 10.102 14.410 1.00 86.00 347 LYS A O 1
ATOM 2887 N N . PRO A 1 348 ? -21.924 9.675 12.420 1.00 88.00 348 PRO A N 1
ATOM 2888 C CA . PRO A 1 348 ? -20.578 9.690 12.957 1.00 88.00 348 PRO A CA 1
ATOM 2889 C C . PRO A 1 348 ? -20.157 11.114 13.328 1.00 88.00 348 PRO A C 1
ATOM 2891 O O . PRO A 1 348 ? -20.417 12.065 12.590 1.00 88.00 348 PRO A O 1
ATOM 2894 N N . TYR A 1 349 ? -19.477 11.252 14.459 1.00 89.31 349 TYR A N 1
ATOM 2895 C CA . TYR A 1 349 ? -18.800 12.478 14.865 1.00 89.31 349 TYR A CA 1
ATOM 2896 C C . TYR A 1 349 ? -17.448 12.148 15.505 1.00 89.31 349 TYR A C 1
ATOM 2898 O O . TYR A 1 349 ? -17.171 11.000 15.853 1.00 89.31 349 TYR A O 1
ATOM 2906 N N . TYR A 1 350 ? -16.594 13.160 15.642 1.00 90.50 350 TYR A N 1
ATOM 2907 C CA . TYR A 1 350 ? -15.228 13.000 16.138 1.00 90.50 350 TYR A CA 1
ATOM 2908 C C . TYR A 1 350 ? -15.033 13.864 17.375 1.00 90.50 350 TYR A C 1
ATOM 2910 O O . TYR A 1 350 ? -15.205 15.083 17.305 1.00 90.50 350 TYR A O 1
ATOM 2918 N N . LYS A 1 351 ? -14.664 13.228 18.484 1.00 90.06 351 LYS A N 1
ATOM 2919 C CA . LYS A 1 351 ? -14.358 13.878 19.764 1.00 90.06 351 LYS A CA 1
ATOM 2920 C C . LYS A 1 351 ? -12.908 13.629 20.146 1.00 90.06 351 LYS A C 1
ATOM 2922 O O . LYS A 1 351 ? -12.273 12.740 19.578 1.00 90.06 351 LYS A O 1
ATOM 2927 N N . ASN A 1 352 ? -12.371 14.408 21.076 1.00 90.38 352 ASN A N 1
ATOM 2928 C CA . ASN A 1 352 ? -10.992 14.218 21.516 1.00 90.38 352 ASN A CA 1
ATOM 2929 C C . ASN A 1 352 ? -10.825 12.813 22.123 1.00 90.38 352 ASN A C 1
ATOM 2931 O O . ASN A 1 352 ? -11.724 12.291 22.787 1.00 90.38 352 ASN A O 1
ATOM 2935 N N . THR A 1 353 ? -9.684 12.170 21.863 1.00 89.19 353 THR A N 1
ATOM 2936 C CA . THR A 1 353 ? -9.453 10.778 22.283 1.00 89.19 353 THR A CA 1
ATOM 2937 C C . THR A 1 353 ? -9.575 10.617 23.796 1.00 89.19 353 THR A C 1
ATOM 2939 O O . THR A 1 353 ? -10.241 9.690 24.255 1.00 89.19 353 THR A O 1
ATOM 2942 N N . PHE A 1 354 ? -9.003 11.558 24.550 1.00 87.00 354 PHE A N 1
ATOM 2943 C CA . PHE A 1 354 ? -8.959 11.551 26.017 1.00 87.00 354 PHE A CA 1
ATOM 2944 C C . PHE A 1 354 ? -9.968 12.513 26.663 1.00 87.00 354 PHE A C 1
ATOM 2946 O O . PHE A 1 354 ? -9.728 13.048 27.739 1.00 87.00 354 PHE A O 1
ATOM 2953 N N . GLU A 1 355 ? -11.087 12.771 25.989 1.00 76.00 355 GLU A N 1
ATOM 2954 C CA . GLU A 1 355 ? -12.191 13.558 26.542 1.00 76.00 355 GLU A CA 1
ATOM 2955 C C . GLU A 1 355 ? -13.134 12.649 27.337 1.00 76.00 355 GLU A C 1
ATOM 2957 O O . GLU A 1 355 ? -13.765 11.744 26.771 1.00 76.00 355 GLU A O 1
ATOM 2962 N N . GLU A 1 356 ? -13.196 12.879 28.651 1.00 65.81 356 GLU A N 1
ATOM 2963 C CA . GLU A 1 356 ? -14.152 12.251 29.564 1.00 65.81 356 GLU A CA 1
ATOM 2964 C C . GLU A 1 356 ? -15.240 13.247 29.967 1.00 65.81 356 GLU A C 1
ATOM 2966 O O . GLU A 1 356 ? -14.977 14.416 30.256 1.00 65.81 356 GLU A O 1
ATOM 2971 N N . GLU A 1 357 ? -16.480 12.766 30.024 1.00 55.47 357 GLU A N 1
ATOM 2972 C CA . GLU A 1 357 ? -17.570 13.502 30.652 1.00 55.47 357 GLU A CA 1
ATOM 2973 C C . GLU A 1 357 ? -17.256 13.580 32.155 1.00 55.47 357 GLU A C 1
ATOM 2975 O O . GLU A 1 357 ? -17.304 12.561 32.841 1.00 55.47 357 GLU A O 1
ATOM 2980 N N . ASN A 1 358 ? -16.939 14.782 32.655 1.00 50.06 358 ASN A N 1
ATOM 2981 C CA . ASN A 1 358 ? -16.725 15.156 34.070 1.00 50.06 358 ASN A CA 1
ATOM 2982 C C . ASN A 1 358 ? -15.280 15.274 34.595 1.00 50.06 358 ASN A C 1
ATOM 2984 O O . ASN A 1 358 ? -15.114 15.544 35.785 1.00 50.06 358 ASN A O 1
ATOM 2988 N N . ILE A 1 359 ? -14.242 15.175 33.759 1.00 55.62 359 ILE A N 1
ATOM 2989 C CA . ILE A 1 359 ? -12.871 15.546 34.158 1.00 55.62 359 ILE A CA 1
ATOM 2990 C C . ILE A 1 359 ? -12.282 16.434 33.066 1.00 55.62 359 ILE A C 1
ATOM 2992 O O . ILE A 1 359 ? -12.291 16.055 31.897 1.00 55.62 359 ILE A O 1
ATOM 2996 N N . ASP A 1 360 ? -11.772 17.615 33.430 1.00 53.12 360 ASP A N 1
ATOM 2997 C CA . ASP A 1 360 ? -11.090 18.524 32.499 1.00 53.12 360 ASP A CA 1
ATOM 2998 C C . ASP A 1 360 ? -9.702 17.961 32.124 1.00 53.12 360 ASP A C 1
ATOM 3000 O O . ASP A 1 360 ? -8.649 18.458 32.511 1.00 53.12 360 ASP A O 1
ATOM 3004 N N . LEU A 1 361 ? -9.711 16.837 31.402 1.00 55.78 361 LEU A N 1
ATOM 3005 C CA . LEU A 1 361 ? -8.550 16.171 30.805 1.00 55.78 361 LEU A CA 1
ATOM 3006 C C . LEU A 1 361 ? -8.194 16.793 29.446 1.00 55.78 361 LEU A C 1
ATOM 3008 O O . LEU A 1 361 ? -7.357 16.248 28.719 1.00 55.78 361 LEU A O 1
ATOM 3012 N N . GLY A 1 362 ? -8.796 17.939 29.090 1.00 58.91 362 GLY A N 1
ATOM 3013 C CA . GLY A 1 362 ? -8.449 18.700 27.887 1.00 58.91 362 GLY A CA 1
ATOM 3014 C C . GLY A 1 362 ? -6.945 18.982 27.803 1.00 58.91 362 GLY A C 1
ATOM 3015 O O . GLY A 1 362 ? -6.357 18.912 26.719 1.00 58.91 362 GLY A O 1
ATOM 3016 N N . ASP A 1 363 ? -6.303 19.163 28.960 1.00 71.44 363 ASP A N 1
ATOM 3017 C CA . ASP A 1 363 ? -4.854 19.304 29.087 1.00 71.44 363 ASP A CA 1
ATOM 3018 C C . ASP A 1 363 ? -4.077 18.039 28.688 1.00 71.44 363 ASP A C 1
ATOM 3020 O O . ASP A 1 363 ? -3.036 18.151 28.037 1.00 71.44 363 ASP A O 1
ATOM 3024 N N . ILE A 1 364 ? -4.579 16.831 28.979 1.00 83.50 364 ILE A N 1
ATOM 3025 C CA . ILE A 1 364 ? -3.909 15.578 28.591 1.00 83.50 364 ILE A CA 1
ATOM 3026 C C . ILE A 1 364 ? -4.003 15.360 27.085 1.00 83.50 364 ILE A C 1
ATOM 3028 O O . ILE A 1 364 ? -2.982 15.090 26.450 1.00 83.50 364 ILE A O 1
ATOM 3032 N N . ASN A 1 365 ? -5.192 15.514 26.486 1.00 87.94 365 ASN A N 1
ATOM 3033 C CA . ASN A 1 365 ? -5.340 15.340 25.038 1.00 87.94 365 ASN A CA 1
ATOM 3034 C C . ASN A 1 365 ? -4.456 16.336 24.276 1.00 87.94 365 ASN A C 1
ATOM 3036 O O . ASN A 1 365 ? -3.784 15.964 23.317 1.00 87.94 365 ASN A O 1
ATOM 3040 N N . LYS A 1 366 ? -4.402 17.591 24.742 1.00 86.75 366 LYS A N 1
ATOM 3041 C CA . LYS A 1 366 ? -3.529 18.626 24.181 1.00 86.75 366 LYS A CA 1
ATOM 3042 C C . LYS A 1 366 ? -2.047 18.297 24.371 1.00 86.75 366 LYS A C 1
ATOM 3044 O O . LYS A 1 366 ? -1.280 18.442 23.422 1.00 86.75 366 LYS A O 1
ATOM 3049 N N . CYS A 1 367 ? -1.641 17.827 25.550 1.00 87.06 367 CYS A N 1
ATOM 3050 C CA . CYS A 1 367 ? -0.263 17.417 25.824 1.00 87.06 367 CYS A CA 1
ATOM 3051 C C . CYS A 1 367 ? 0.172 16.254 24.917 1.00 87.06 367 CYS A C 1
ATOM 3053 O O . CYS A 1 367 ? 1.203 16.343 24.249 1.00 87.06 367 CYS A O 1
ATOM 3055 N N . LEU A 1 368 ? -0.645 15.202 24.812 1.00 88.25 368 LEU A N 1
ATOM 3056 C CA . LEU A 1 368 ? -0.376 14.054 23.943 1.00 88.25 368 LEU A CA 1
ATOM 3057 C C . LEU A 1 368 ? -0.361 14.450 22.466 1.00 88.25 368 LEU A C 1
ATOM 3059 O O . LEU A 1 368 ? 0.537 14.034 21.736 1.00 88.25 368 LEU A O 1
ATOM 3063 N N . LEU A 1 369 ? -1.287 15.311 22.036 1.00 89.00 369 LEU A N 1
ATOM 3064 C CA . LEU A 1 369 ? -1.287 15.878 20.691 1.00 89.00 369 LEU A CA 1
ATOM 3065 C C . LEU A 1 369 ? 0.019 16.631 20.405 1.00 89.00 369 LEU A C 1
ATOM 3067 O O . LEU A 1 369 ? 0.623 16.425 19.352 1.00 89.00 369 LEU A O 1
ATOM 3071 N N . MET A 1 370 ? 0.484 17.475 21.332 1.00 86.62 370 MET A N 1
ATOM 3072 C CA . MET A 1 370 ? 1.742 18.217 21.197 1.00 86.62 370 MET A CA 1
ATOM 3073 C C . MET A 1 370 ? 2.958 17.288 21.152 1.00 86.62 370 MET A C 1
ATOM 3075 O O . MET A 1 370 ? 3.821 17.468 20.299 1.00 86.62 370 MET A O 1
ATOM 3079 N N . LEU A 1 371 ? 3.020 16.273 22.018 1.00 85.88 371 LEU A N 1
ATOM 3080 C CA . LEU A 1 371 ? 4.119 15.303 22.042 1.00 85.88 371 LEU A CA 1
ATOM 3081 C C . LEU A 1 371 ? 4.178 14.489 20.744 1.00 85.88 371 LEU A C 1
ATOM 3083 O O . LEU A 1 371 ? 5.217 14.444 20.086 1.00 85.88 371 LEU A O 1
ATOM 3087 N N . LEU A 1 372 ? 3.058 13.883 20.344 1.00 84.38 372 LEU A N 1
ATOM 3088 C CA . LEU A 1 372 ? 2.978 13.061 19.136 1.00 84.38 372 LEU A CA 1
ATOM 3089 C C . LEU A 1 372 ? 3.238 13.889 17.868 1.00 84.38 372 LEU A C 1
ATOM 3091 O O . LEU A 1 372 ? 3.971 13.443 16.983 1.00 84.38 372 LEU A O 1
ATOM 3095 N N . SER A 1 373 ? 2.709 15.116 17.793 1.00 84.94 373 SER A N 1
ATOM 3096 C CA . SER A 1 373 ? 3.000 16.016 16.669 1.00 84.94 373 SER A CA 1
ATOM 3097 C C . SER A 1 373 ? 4.453 16.494 16.663 1.00 84.94 373 SER A C 1
ATOM 3099 O O . SER A 1 373 ? 5.041 16.562 15.587 1.00 84.94 373 SER A O 1
ATOM 3101 N N . ALA A 1 374 ? 5.088 16.740 17.815 1.00 82.75 374 ALA A N 1
ATOM 3102 C CA . ALA A 1 374 ? 6.511 17.078 17.880 1.00 82.75 374 ALA A CA 1
ATOM 3103 C C . ALA A 1 374 ? 7.403 15.941 17.349 1.00 82.75 374 ALA A C 1
ATOM 3105 O O . ALA A 1 374 ? 8.339 16.196 16.583 1.00 82.75 374 ALA A O 1
ATOM 3106 N N . PHE A 1 375 ? 7.088 14.681 17.675 1.00 74.44 375 PHE A N 1
ATOM 3107 C CA . PHE A 1 375 ? 7.794 13.520 17.116 1.00 74.44 375 PHE A CA 1
ATOM 3108 C C . PHE A 1 375 ? 7.636 13.402 15.597 1.00 74.44 375 PHE A C 1
ATOM 3110 O O . PHE A 1 375 ? 8.569 12.971 14.920 1.00 74.44 375 PHE A O 1
ATOM 3117 N N . HIS A 1 376 ? 6.488 13.810 15.055 1.00 72.06 376 HIS A N 1
ATOM 3118 C CA . HIS A 1 376 ? 6.252 13.758 13.618 1.00 72.06 376 HIS A CA 1
ATOM 3119 C C . HIS A 1 376 ? 6.867 14.948 12.864 1.00 72.06 376 HIS A C 1
ATOM 3121 O O . HIS A 1 376 ? 7.516 14.759 11.842 1.00 72.06 376 HIS A O 1
ATOM 3127 N N . VAL A 1 377 ? 6.733 16.177 13.375 1.00 69.88 377 VAL A N 1
ATOM 3128 C CA . VAL A 1 377 ? 7.294 17.393 12.750 1.00 69.88 377 VAL A CA 1
ATOM 3129 C C . VAL A 1 377 ? 8.822 17.362 12.732 1.00 69.88 377 VAL A C 1
ATOM 3131 O O . VAL A 1 377 ? 9.435 17.818 11.771 1.00 69.88 377 VAL A O 1
ATOM 3134 N N . SER A 1 378 ? 9.446 16.784 13.760 1.00 58.81 378 SER A N 1
ATOM 3135 C CA . SER A 1 378 ? 10.900 16.590 13.780 1.00 58.81 378 SER A CA 1
ATOM 3136 C C . SER A 1 378 ? 11.396 15.596 12.721 1.00 58.81 378 SER A C 1
ATOM 3138 O O . SER A 1 378 ? 12.572 15.644 12.374 1.00 58.81 378 SER A O 1
ATOM 3140 N N . ASN A 1 379 ? 10.528 14.728 12.180 1.00 56.66 379 ASN A N 1
ATOM 3141 C CA . ASN A 1 379 ? 10.863 13.748 11.141 1.00 56.66 379 ASN A CA 1
ATOM 3142 C C . ASN A 1 379 ? 9.672 13.506 10.184 1.00 56.66 379 ASN A C 1
ATOM 3144 O O . ASN A 1 379 ? 9.002 12.475 10.284 1.00 56.66 379 ASN A O 1
ATOM 3148 N N . PRO A 1 380 ? 9.420 14.417 9.225 1.00 54.56 380 PRO A N 1
ATOM 3149 C CA . PRO A 1 380 ? 8.173 14.463 8.451 1.00 54.56 380 PRO A CA 1
ATOM 3150 C C . PRO A 1 380 ? 8.004 13.351 7.405 1.00 54.56 380 PRO A C 1
ATOM 3152 O O . PRO A 1 380 ? 6.957 13.258 6.770 1.00 54.56 380 PRO A O 1
ATOM 3155 N N . SER A 1 381 ? 9.008 12.499 7.170 1.00 55.16 381 SER A N 1
ATOM 3156 C CA . SER A 1 381 ? 8.853 11.423 6.187 1.00 55.16 381 SER A CA 1
ATOM 3157 C C . SER A 1 381 ? 8.041 10.262 6.770 1.00 55.16 381 SER A C 1
ATOM 3159 O O . SER A 1 381 ? 8.447 9.675 7.777 1.00 55.16 381 SER A O 1
ATOM 3161 N N . GLN A 1 382 ? 6.976 9.849 6.073 1.00 54.59 382 GLN A N 1
ATOM 3162 C CA . GLN A 1 382 ? 6.159 8.663 6.403 1.00 54.59 382 GLN A CA 1
ATOM 3163 C C . GLN A 1 382 ? 6.981 7.356 6.485 1.00 54.59 382 GLN A C 1
ATOM 3165 O O . GLN A 1 382 ? 6.545 6.353 7.049 1.00 54.59 382 GLN A O 1
ATOM 3170 N N . ASN A 1 383 ? 8.213 7.375 5.965 1.00 48.56 383 ASN A N 1
ATOM 3171 C CA . ASN A 1 383 ? 9.130 6.243 5.934 1.00 48.56 383 ASN A CA 1
ATOM 3172 C C . ASN A 1 383 ? 10.104 6.174 7.129 1.00 48.56 383 ASN A C 1
ATOM 3174 O O . ASN A 1 383 ? 10.849 5.196 7.223 1.00 48.56 383 ASN A O 1
ATOM 3178 N N . TYR A 1 384 ? 10.102 7.136 8.061 1.00 50.12 384 TYR A N 1
ATOM 3179 C CA . TYR A 1 384 ? 11.139 7.231 9.102 1.00 50.12 384 TYR A CA 1
ATOM 3180 C C . TYR A 1 384 ? 10.888 6.398 10.368 1.00 50.12 384 TYR A C 1
ATOM 3182 O O . TYR A 1 384 ? 9.777 6.326 10.885 1.00 50.12 384 TYR A O 1
ATOM 3190 N N . GLY A 1 385 ? 11.964 5.837 10.933 1.00 48.94 385 GLY A N 1
ATOM 3191 C CA . GLY A 1 385 ? 11.954 4.897 12.064 1.00 48.94 385 GLY A CA 1
ATOM 3192 C C . GLY A 1 385 ? 11.472 5.434 13.426 1.00 48.94 385 GLY A C 1
ATOM 3193 O O . GLY A 1 385 ? 11.122 4.630 14.286 1.00 48.94 385 GLY A O 1
ATOM 3194 N N . GLY A 1 386 ? 11.424 6.754 13.642 1.00 49.31 386 GLY A N 1
ATOM 3195 C CA . GLY A 1 386 ? 11.021 7.370 14.922 1.00 49.31 386 GLY A CA 1
ATOM 3196 C C . GLY A 1 386 ? 9.520 7.254 15.214 1.00 49.31 386 GLY A C 1
ATOM 3197 O O . GLY A 1 386 ? 9.125 6.572 16.159 1.00 49.31 386 GLY A O 1
ATOM 3198 N N . THR A 1 387 ? 8.684 7.842 14.351 1.00 51.75 387 THR A N 1
ATOM 3199 C CA . THR A 1 387 ? 7.208 7.726 14.370 1.00 51.75 387 THR A CA 1
ATOM 3200 C C . THR A 1 387 ? 6.770 6.260 14.389 1.00 51.75 387 THR A C 1
ATOM 3202 O O . THR A 1 387 ? 5.899 5.843 15.147 1.00 51.75 387 THR A O 1
ATOM 3205 N N . LYS A 1 388 ? 7.483 5.454 13.607 1.00 57.19 388 LYS A N 1
ATOM 3206 C CA . LYS A 1 388 ? 7.348 4.009 13.482 1.00 57.19 388 LYS A CA 1
ATOM 3207 C C . LYS A 1 388 ? 7.568 3.236 14.803 1.00 57.19 388 LYS A C 1
ATOM 3209 O O . LYS A 1 388 ? 6.818 2.309 15.124 1.00 57.19 388 LYS A O 1
ATOM 3214 N N . ARG A 1 389 ? 8.573 3.601 15.607 1.00 58.66 389 ARG A N 1
ATOM 3215 C CA . ARG A 1 389 ? 8.835 2.953 16.910 1.00 58.66 389 ARG A CA 1
ATOM 3216 C C . ARG A 1 389 ? 7.785 3.314 17.956 1.00 58.66 389 ARG A C 1
ATOM 3218 O O . ARG A 1 389 ? 7.294 2.412 18.624 1.00 58.66 389 ARG A O 1
ATOM 3225 N N . VAL A 1 390 ? 7.400 4.590 18.046 1.00 59.25 390 VAL A N 1
ATOM 3226 C CA . VAL A 1 390 ? 6.339 5.052 18.964 1.00 59.25 390 VAL A CA 1
ATOM 3227 C C . VAL A 1 390 ? 5.018 4.354 18.646 1.00 59.25 390 VAL A C 1
ATOM 3229 O O . VAL A 1 390 ? 4.359 3.841 19.540 1.00 59.25 390 VAL A O 1
ATOM 3232 N N . MET A 1 391 ? 4.686 4.234 17.361 1.00 65.62 391 MET A N 1
ATOM 3233 C CA . MET A 1 391 ? 3.497 3.520 16.912 1.00 65.62 391 MET A CA 1
ATOM 3234 C C . MET A 1 391 ? 3.516 2.035 17.287 1.00 65.62 391 MET A C 1
ATOM 3236 O O . MET A 1 391 ? 2.509 1.508 17.740 1.00 65.62 391 MET A O 1
ATOM 3240 N N . THR A 1 392 ? 4.658 1.357 17.148 1.00 58.81 392 THR A N 1
ATOM 3241 C CA . THR A 1 392 ? 4.760 -0.059 17.541 1.00 58.81 392 THR A CA 1
ATOM 3242 C C . THR A 1 392 ? 4.582 -0.235 19.051 1.00 58.81 392 THR A C 1
ATOM 3244 O O . THR A 1 392 ? 3.969 -1.206 19.471 1.00 58.81 392 THR A O 1
ATOM 3247 N N . VAL A 1 393 ? 5.094 0.697 19.862 1.00 59.09 393 VAL A N 1
ATOM 3248 C CA . VAL A 1 393 ? 4.910 0.675 21.322 1.00 59.09 393 VAL A CA 1
ATOM 3249 C C . VAL A 1 393 ? 3.459 0.953 21.711 1.00 59.09 393 VAL A C 1
ATOM 3251 O O . VAL A 1 393 ? 2.976 0.331 22.639 1.00 59.09 393 VAL A O 1
ATOM 3254 N N . LEU A 1 394 ? 2.765 1.853 21.010 1.00 62.06 394 LEU A N 1
ATOM 3255 C CA . LEU A 1 394 ? 1.358 2.171 21.288 1.00 62.06 394 LEU A CA 1
ATOM 3256 C C . LEU A 1 394 ? 0.380 1.078 20.829 1.00 62.06 394 LEU A C 1
ATOM 3258 O O . LEU A 1 394 ? -0.743 1.027 21.318 1.00 62.06 394 LEU A O 1
ATOM 3262 N N . LEU A 1 395 ? 0.779 0.252 19.857 1.00 61.88 395 LEU A N 1
ATOM 3263 C CA . LEU A 1 395 ? -0.040 -0.847 19.337 1.00 61.88 395 LEU A CA 1
ATOM 3264 C C . LEU A 1 395 ? 0.203 -2.194 20.037 1.00 61.88 395 LEU A C 1
ATOM 3266 O O . LEU A 1 395 ? -0.632 -3.086 19.888 1.00 61.88 395 LEU A O 1
ATOM 3270 N N . ARG A 1 396 ? 1.333 -2.355 20.737 1.00 55.53 396 ARG A N 1
ATOM 3271 C CA . ARG A 1 396 ? 1.577 -3.471 21.665 1.00 55.53 396 ARG A CA 1
ATOM 3272 C C . ARG A 1 396 ? 0.838 -3.204 22.968 1.00 55.53 396 ARG A C 1
ATOM 3274 O O . ARG A 1 396 ? 0.216 -4.162 23.475 1.00 55.53 396 ARG A O 1
#

Radius of gyration: 28.26 Å; chains: 1; bounding box: 70×53×79 Å

Foldseek 3Di:
DEWADPDPPDTDDLPCPVVLLLLLLLLLVLVVVLVPPDPQNDHQPPVVPPDRPDDDDPCVQDRQASVCSSVVNNVVDDPVDPPRHDVVSVVSSVCCVVVVVVVCVVVVHRPNNVSCCSPPVDDDDYHYDDPPDPSVVVSVVVVVPPDDQAPVNVVLVVLCVVCVVPVLLNVLLVLLVQLLQLQLDQSLVSDDLQLLCQQQNVAWSQRGPDDFLVSSSVSNPPPDPDDDDDPDPQDPVNVVVVVVVPPPPVVVVSSVFWAHLAHSLLLLVLLLCLVVVDPDDSDSVCSVVVCCVRAVPDPPNNRSSSRSSVSSNLLSNLCQQQAWIWGADPNDTDIARWHWTADPVRDIDIDQSPDDDPDPCVVVSVVSSVVNVVQCVVPVDSRDVRNSVVSSVSSD

Sequence (396 aa):
MVVFDRGSDNFEVIDGQQRLTTLSLLAAYLKEKTSTQETNWQEVEIDWFKRLNLRFDSRPNSQATIEAIFRNRVQSLDLESPKKSNIEVLHGYKQIQKILPQKLTEYKVAPQDFSMFLFEKVQIMQVKVPKDTDLNHYFEIMNNRGEQLEKHEVLKSRMMEHLKDDKLSQNCLDLVWEACANMEGYVQMGFSKSERNAIFGAENWDRLTISSFQELQEKIDKPTNKSSTQNIEETLDEILGKARKNINLKDEEISERFNSVVSFPNFLIHVLRVQTESDISLDDKKLLLVFEEYIFKSENTVEKIKNFVFHLLRCKFLYDQYIVKREFINGKDSWSLKRMAKDQKDKPYYKNTFEEENIDLGDINKCLLMLLSAFHVSNPSQNYGGTKRVMTVLLR